Protein 4WD3 (pdb70)

Secondary structure (DSSP, 8-state):
-EEEEE-SS-HHHHHHHHHHHHH-TT-EEEEEE-GGGGGGTTTT-SEEEE-S-TT-S------HHHHH---SEEEE-SGGGHHHHHHHHHHTT-SSS-HHHHH--BS---TTT-----B---B--S-GGGHHHHHHHH-SSEEE--SBS--TTT-EEE-SHHHHHHHHHSTTTTGGGGG-----EEE----EEEEEEEEETTEEEEEEEEEE--EEEEEPPTTSTTHHHHHHHHHHHHHHTT--SEEEEEEEEE-TT--EEEEEE--PPTGGGT--HHHH---HHHHHHHHHTT--------PPSSEEEEEEE---SSB--EE--HHHHHTSTTEEEEEESS-TT-B---EEEEEEESSSHHHHHHHHHHHHH--EE-/-EEEEE-SS-HHHHHHHHHHHHH-TT-EEEEEE-GGGGGGTTTT-SEEEE-S-TT-S------HHHHH---SEEEE-SHHHHHHHHHHHHHTT-SS--HHHHH---S---TTT-----B---B--S-GGGHHHHHHHH-SSEEE--SSS--TT--EEE-SHHHHHHHHHSSSTTTTGGG-----EEE----EEEEEEEEETTEEEEEEEEEE--EEEEEPPTTSTTHHHHHHHHHHHHHHTT--SEEEEEEEEE-TT--EEEEEE--PPTGGG---HHHH---HHHHHHHHHTT--------PPSSEEEEEE----SSB--EE--HHHHHHSTTEEEEEES--SS-B---EEEEEEESSHHHHHHHHHHHHHH--EE-

Structure (mmCIF, N/CA/C/O backbone):
data_4WD3
#
_entry.id   4WD3
#
_cell.length_a   58.380
_cell.length_b   87.290
_cell.length_c   85.260
_cell.angle_alpha   90.00
_cell.angle_beta   97.52
_cell.angle_gamma   90.00
#
_symmetry.space_group_name_H-M   'P 1 21 1'
#
loop_
_atom_site.group_PDB
_atom_site.id
_atom_site.type_symbol
_atom_site.label_atom_id
_atom_site.label_alt_id
_atom_site.label_comp_id
_atom_site.label_asym_id
_atom_site.label_entity_id
_atom_site.label_seq_id
_atom_site.pdbx_PDB_ins_code
_atom_site.Cartn_x
_atom_site.Cartn_y
_atom_site.Cartn_z
_atom_site.occupancy
_atom_site.B_iso_or_equiv
_atom_site.auth_seq_id
_atom_site.auth_comp_id
_atom_site.auth_asym_id
_atom_site.auth_atom_id
_atom_site.pdbx_PDB_model_num
ATOM 9 N N . VAL A 1 2 ? 68.504 34.793 26.073 1.00 46.51 2 VAL A N 1
ATOM 10 C CA . VAL A 1 2 ? 67.180 34.708 26.673 1.00 32.84 2 VAL A CA 1
ATOM 11 C C . VAL A 1 2 ? 66.738 36.057 27.229 1.00 35.08 2 VAL A C 1
ATOM 12 O O . VAL A 1 2 ? 67.108 36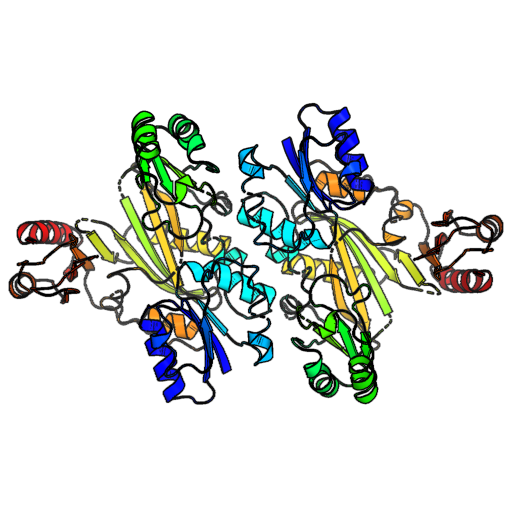.432 28.342 1.00 28.83 2 VAL A O 1
ATOM 16 N N . ARG A 1 3 ? 65.954 36.788 26.444 1.00 36.70 3 ARG A N 1
ATOM 17 C CA . ARG A 1 3 ? 65.432 38.077 26.879 1.00 24.39 3 ARG A CA 1
ATOM 18 C C . ARG A 1 3 ? 64.162 37.895 27.699 1.00 22.63 3 ARG A C 1
ATOM 19 O O . ARG A 1 3 ? 63.189 37.298 27.237 1.00 21.49 3 ARG A O 1
ATOM 27 N N . ILE A 1 4 ? 64.190 38.404 28.925 1.00 17.94 4 ILE A N 1
ATOM 28 C CA . ILE A 1 4 ? 63.071 38.275 29.847 1.00 16.48 4 ILE A CA 1
ATOM 29 C C . ILE A 1 4 ? 62.564 39.644 30.285 1.00 15.88 4 ILE A C 1
ATOM 30 O O . ILE A 1 4 ? 63.340 40.488 30.734 1.00 21.52 4 ILE A O 1
ATOM 35 N N . LEU A 1 5 ? 61.262 39.864 30.145 1.00 19.42 5 LEU A N 1
ATOM 36 C CA . LEU A 1 5 ? 60.653 41.110 30.589 1.00 17.20 5 LEU A CA 1
ATOM 37 C C . LEU A 1 5 ? 60.034 40.938 31.971 1.00 16.77 5 LEU A C 1
ATOM 38 O O . LEU A 1 5 ? 59.083 40.177 32.147 1.00 13.94 5 LEU A O 1
ATOM 43 N N . LEU A 1 6 ? 60.583 41.648 32.950 1.00 14.68 6 LEU A N 1
ATOM 44 C CA . LEU A 1 6 ? 60.116 41.548 34.326 1.00 14.03 6 LEU A CA 1
ATOM 45 C C . LEU A 1 6 ? 59.319 42.779 34.739 1.00 13.43 6 LEU A C 1
ATOM 46 O O . LEU A 1 6 ? 59.838 43.895 34.738 1.00 15.87 6 LEU A O 1
ATOM 51 N N . ILE A 1 7 ? 58.056 42.570 35.093 1.00 9.77 7 ILE A N 1
ATOM 52 C CA . ILE A 1 7 ? 57.211 43.661 35.559 1.00 12.59 7 ILE A CA 1
ATOM 53 C C . ILE A 1 7 ? 57.003 43.537 37.063 1.00 18.53 7 ILE A C 1
ATOM 54 O O . ILE A 1 7 ? 56.087 42.854 37.522 1.00 21.39 7 ILE A O 1
ATOM 59 N N . ASN A 1 8 ? 57.861 44.207 37.824 1.00 18.84 8 ASN A N 1
ATOM 60 C CA . ASN A 1 8 ? 57.858 44.093 39.277 1.00 19.98 8 ASN A CA 1
ATOM 61 C C . ASN A 1 8 ? 57.931 45.458 39.952 1.00 25.37 8 ASN A C 1
ATOM 62 O O . ASN A 1 8 ? 58.383 46.431 39.352 1.00 20.59 8 ASN A O 1
ATOM 67 N N . SER A 1 9 ? 57.483 45.526 41.202 1.00 21.76 9 SER A N 1
ATOM 68 C CA . SER A 1 9 ? 57.507 46.775 41.952 1.00 27.03 9 SER A CA 1
ATOM 69 C C . SER A 1 9 ? 58.710 46.831 42.886 1.00 26.19 9 SER A C 1
ATOM 70 O O . SER A 1 9 ? 59.760 47.361 42.526 1.00 37.40 9 SER A O 1
ATOM 73 N N . ASP A 1 10 ? 58.557 46.269 44.080 1.00 35.62 10 ASP A N 1
ATOM 74 C CA . ASP A 1 10 ? 59.637 46.255 45.059 1.00 21.02 10 ASP A CA 1
ATOM 75 C C . ASP A 1 10 ? 59.728 44.901 45.752 1.00 38.26 10 ASP A C 1
ATOM 76 O O . ASP A 1 10 ? 60.484 44.732 46.710 1.00 42.62 10 ASP A O 1
ATOM 81 N N . LYS A 1 11 ? 58.945 43.944 45.263 1.00 26.42 11 LYS A N 1
ATOM 82 C CA . LYS A 1 11 ? 59.009 42.572 45.750 1.00 25.43 11 LYS A CA 1
ATOM 83 C C . LYS A 1 11 ? 60.413 42.022 45.542 1.00 30.21 11 LYS A C 1
ATOM 84 O O . LYS A 1 11 ? 60.876 41.910 44.409 1.00 31.84 11 LYS A O 1
ATOM 90 N N . PRO A 1 12 ? 61.101 41.692 46.644 1.00 36.72 12 PRO A N 1
ATOM 91 C CA . PRO A 1 12 ? 62.505 41.271 46.599 1.00 27.89 12 PRO A CA 1
ATOM 92 C C . PRO A 1 12 ? 62.709 39.892 45.974 1.00 35.12 12 PRO A C 1
ATOM 93 O O . PRO A 1 12 ? 63.778 39.634 45.420 1.00 28.63 12 PRO A O 1
ATOM 97 N N . GLU A 1 13 ? 61.702 39.028 46.064 1.00 27.89 13 GLU A N 1
ATOM 98 C CA . GLU A 1 13 ? 61.830 37.648 45.596 1.00 30.35 13 GLU A CA 1
ATOM 99 C C . GLU A 1 13 ? 62.160 37.536 44.098 1.00 30.52 13 GLU A C 1
ATOM 100 O O . GLU A 1 13 ? 63.121 36.855 43.737 1.00 34.39 13 GLU A O 1
ATOM 106 N N . PRO A 1 14 ? 61.378 38.194 43.216 1.00 28.85 14 PRO A N 1
ATOM 107 C CA . PRO A 1 14 ? 61.776 38.079 41.808 1.00 31.40 14 PRO A CA 1
ATOM 108 C C . PRO A 1 14 ? 63.057 38.850 41.504 1.00 28.03 14 PRO A C 1
ATOM 109 O O . PRO A 1 14 ? 63.775 38.501 40.566 1.00 18.62 14 PRO A O 1
ATOM 113 N N . ILE A 1 15 ? 63.334 39.886 42.290 1.00 27.04 15 ILE A N 1
ATOM 114 C CA . ILE A 1 15 ? 64.557 40.661 42.125 1.00 18.92 15 ILE A CA 1
ATOM 115 C C . ILE A 1 15 ? 65.784 39.805 42.412 1.00 25.17 15 ILE A C 1
ATOM 116 O O . ILE A 1 15 ? 66.723 39.772 41.620 1.00 27.79 15 ILE A O 1
ATOM 121 N N . GLN A 1 16 ? 65.762 39.103 43.542 1.00 32.48 16 GLN A N 1
ATOM 122 C CA . GLN A 1 16 ? 66.874 38.246 43.944 1.00 29.91 16 GLN A CA 1
ATOM 123 C C . GLN A 1 16 ? 67.061 37.083 42.976 1.00 26.92 16 GLN A C 1
ATOM 124 O O . GLN A 1 16 ? 68.186 36.663 42.706 1.00 31.42 16 GLN A O 1
ATOM 130 N N . PHE A 1 17 ? 65.950 36.569 42.459 1.00 22.04 17 PHE A N 1
ATOM 131 C CA . PHE A 1 17 ? 65.971 35.431 41.548 1.00 13.81 17 PHE A CA 1
ATOM 132 C C . PHE A 1 17 ? 66.708 35.745 40.249 1.00 17.92 17 PHE A C 1
ATOM 133 O O . PHE A 1 17 ? 67.617 35.016 39.853 1.00 22.12 17 PHE A O 1
ATOM 141 N N . PHE A 1 18 ? 66.313 36.828 39.587 1.00 17.37 18 PHE A N 1
ATOM 142 C CA . PHE A 1 18 ? 66.870 37.160 38.279 1.00 28.35 18 PHE A CA 1
ATOM 143 C C . PHE A 1 18 ? 68.214 37.876 38.377 1.00 26.05 18 PHE A C 1
ATOM 144 O O . PHE A 1 18 ? 68.979 37.901 37.414 1.00 27.33 18 PHE A O 1
ATOM 152 N N . GLN A 1 19 ? 68.503 38.453 39.540 1.00 20.85 19 GLN A N 1
ATOM 153 C CA . GLN A 1 19 ? 69.798 39.085 39.768 1.00 27.37 19 GLN A CA 1
ATOM 154 C C . GLN A 1 19 ? 70.867 38.018 39.952 1.00 35.34 19 GLN A C 1
ATOM 155 O O . GLN A 1 19 ? 71.978 38.135 39.434 1.00 41.16 19 GLN A O 1
ATOM 161 N N . LYS A 1 20 ? 70.516 36.974 40.695 1.00 31.89 20 LYS A N 1
ATOM 162 C CA . LYS A 1 20 ? 71.408 35.845 40.915 1.00 39.87 20 LYS A CA 1
ATOM 163 C C . LYS A 1 20 ? 71.522 35.014 39.641 1.00 51.15 20 LYS A C 1
ATOM 164 O O . LYS A 1 20 ? 72.544 34.376 39.390 1.00 45.76 20 LYS A O 1
ATOM 170 N N . ASP A 1 21 ? 70.461 35.031 38.839 1.00 46.15 21 ASP A N 1
ATOM 171 C CA . ASP A 1 21 ? 70.432 34.296 37.579 1.00 35.23 21 ASP A CA 1
ATOM 172 C C . ASP A 1 21 ? 71.385 34.903 36.551 1.00 35.25 21 ASP A C 1
ATOM 173 O O . ASP A 1 21 ? 72.027 34.180 35.790 1.00 41.68 21 ASP A O 1
ATOM 178 N N . LYS A 1 22 ? 71.474 36.230 36.534 1.00 36.89 22 LYS A N 1
ATOM 179 C CA . LYS A 1 22 ? 72.362 36.929 35.608 1.00 47.52 22 LYS A CA 1
ATOM 180 C C . LYS A 1 22 ? 73.824 36.711 35.972 1.00 55.28 22 LYS A C 1
ATOM 181 O O . LYS A 1 22 ? 74.695 36.665 35.102 1.00 54.52 22 LYS A O 1
ATOM 187 N N . GLU A 1 23 ? 74.081 36.583 37.268 1.00 48.81 23 GLU A N 1
ATOM 188 C CA . GLU A 1 23 ? 75.429 36.385 37.781 1.00 45.37 23 GLU A CA 1
ATOM 189 C C . GLU A 1 23 ? 76.000 35.035 37.359 1.00 49.60 23 GLU A C 1
ATOM 190 O O . GLU A 1 23 ? 77.212 34.881 37.217 1.00 56.21 23 GLU A O 1
ATOM 196 N N . THR A 1 24 ? 75.116 34.063 37.156 1.00 47.40 24 THR A N 1
ATOM 197 C CA . THR A 1 24 ? 75.518 32.689 36.868 1.00 52.02 24 THR A CA 1
ATOM 198 C C . THR A 1 24 ? 75.239 32.273 35.422 1.00 61.97 24 THR A C 1
ATOM 199 O O . THR A 1 24 ? 75.506 31.135 35.036 1.00 61.48 24 THR A O 1
ATOM 203 N N . ASN A 1 25 ? 74.703 33.193 34.626 1.00 54.95 25 ASN A N 1
ATOM 204 C CA . ASN A 1 25 ? 74.370 32.894 33.236 1.00 53.11 25 ASN A CA 1
ATOM 205 C C . ASN A 1 25 ? 74.551 34.112 32.335 1.00 56.27 25 ASN A C 1
ATOM 206 O O . ASN A 1 25 ? 73.904 35.140 32.527 1.00 60.23 25 ASN A O 1
ATOM 211 N N . ASP A 1 26 ? 75.435 33.984 31.350 1.00 64.00 26 ASP A N 1
ATOM 212 C CA . ASP A 1 26 ? 75.756 35.091 30.457 1.00 65.04 26 ASP A CA 1
ATOM 213 C C . ASP A 1 26 ? 74.684 35.292 29.389 1.00 55.23 26 ASP A C 1
ATOM 214 O O . ASP A 1 26 ? 74.627 36.340 28.748 1.00 54.63 26 ASP A O 1
ATOM 219 N N . SER A 1 27 ? 73.837 34.284 29.202 1.00 53.97 27 SER A N 1
ATOM 220 C CA . SER A 1 27 ? 72.768 34.352 28.208 1.00 55.63 27 SER A CA 1
ATOM 221 C C . SER A 1 27 ? 71.551 35.147 28.679 1.00 53.60 27 SER A C 1
ATOM 222 O O . SER A 1 27 ? 70.739 35.585 27.866 1.00 55.90 27 SER A O 1
ATOM 225 N N . ILE A 1 28 ? 71.424 35.326 29.990 1.00 49.75 28 ILE A N 1
ATOM 226 C CA . ILE A 1 28 ? 70.259 36.000 30.559 1.00 39.73 28 ILE A CA 1
ATOM 227 C C . ILE A 1 28 ? 70.253 37.515 30.360 1.00 33.80 28 ILE A C 1
ATOM 228 O O . ILE A 1 28 ? 71.169 38.216 30.789 1.00 36.58 28 ILE A O 1
ATOM 233 N N . ASN A 1 29 ? 69.203 38.006 29.707 1.00 35.24 29 ASN A N 1
ATOM 234 C CA . ASN A 1 29 ? 68.984 39.438 29.537 1.00 23.92 29 ASN A CA 1
ATOM 235 C C . ASN A 1 29 ? 67.706 39.872 30.248 1.00 20.41 29 ASN A C 1
ATOM 236 O O . ASN A 1 29 ? 66.621 39.376 29.944 1.00 20.77 29 ASN A O 1
ATOM 241 N N . ILE A 1 30 ? 67.834 40.792 31.198 1.00 19.56 30 ILE A N 1
ATOM 242 C CA . ILE A 1 30 ? 66.695 41.201 32.013 1.00 19.93 30 ILE A CA 1
ATOM 243 C C . ILE A 1 30 ? 66.194 42.604 31.683 1.00 21.27 30 ILE A C 1
ATOM 244 O O . ILE A 1 30 ? 66.899 43.593 31.887 1.00 20.84 30 ILE A O 1
ATOM 249 N N . SER A 1 31 ? 64.971 42.677 31.168 1.00 18.94 31 SER A N 1
ATOM 250 C CA . SER A 1 31 ? 64.302 43.952 30.951 1.00 14.59 31 SER A CA 1
ATOM 251 C C . SER A 1 31 ? 63.276 44.173 32.057 1.00 14.13 31 SER A C 1
ATOM 252 O O . SER A 1 31 ? 62.532 43.259 32.410 1.00 15.91 31 SER A O 1
ATOM 255 N N . VAL A 1 32 ? 63.241 45.383 32.606 1.00 11.66 32 VAL A N 1
ATOM 256 C CA . VAL A 1 32 ? 62.386 45.664 33.753 1.00 15.31 32 VAL A CA 1
ATOM 257 C C . VAL A 1 32 ? 61.403 46.803 33.495 1.00 20.83 32 VAL A C 1
ATOM 258 O O . VAL A 1 32 ? 61.780 47.865 32.999 1.00 21.99 32 VAL A O 1
ATOM 262 N N . ILE A 1 33 ? 60.139 46.566 33.833 1.00 12.60 33 ILE A N 1
ATOM 263 C CA . ILE A 1 33 ? 59.125 47.612 33.820 1.00 14.00 33 ILE A CA 1
ATOM 264 C C . ILE A 1 33 ? 58.678 47.886 35.252 1.00 17.27 33 ILE A C 1
ATOM 265 O O . ILE A 1 33 ? 58.125 47.008 35.914 1.00 19.74 33 ILE A O 1
ATOM 270 N N . THR A 1 34 ? 58.916 49.103 35.727 1.00 14.29 34 THR A N 1
ATOM 271 C CA . THR A 1 34 ? 58.625 49.435 37.116 1.00 24.39 34 THR A CA 1
ATOM 272 C C . THR A 1 34 ? 58.388 50.928 37.314 1.00 24.91 34 THR A C 1
ATOM 273 O O . THR A 1 34 ? 58.567 51.725 36.394 1.00 21.32 34 THR A O 1
ATOM 277 N N . ARG A 1 35 ? 57.981 51.293 38.525 1.00 27.22 35 ARG A N 1
ATOM 278 C CA . ARG A 1 35 ? 57.747 52.688 38.875 1.00 21.16 35 ARG A CA 1
ATOM 279 C C . ARG A 1 35 ? 59.065 53.432 39.066 1.00 30.69 35 ARG A C 1
ATOM 280 O O . ARG A 1 35 ? 60.123 52.815 39.192 1.00 37.65 35 ARG A O 1
ATOM 288 N N . SER A 1 36 ? 58.994 54.759 39.082 1.00 35.50 36 SER A N 1
ATOM 289 C CA . SER A 1 36 ? 60.188 55.588 39.197 1.00 33.74 36 SER A CA 1
ATOM 290 C C . SER A 1 36 ? 60.844 55.447 40.567 1.00 37.72 36 SER A C 1
ATOM 291 O O . SER A 1 36 ? 62.061 55.579 40.699 1.00 37.02 36 SER A O 1
ATOM 294 N N . CYS A 1 37 ? 60.033 55.171 41.583 1.00 31.07 37 CYS A N 1
ATOM 295 C CA . CYS A 1 37 ? 60.530 55.046 42.950 1.00 34.18 37 CYS A CA 1
ATOM 296 C C . CYS A 1 37 ? 61.192 53.692 43.192 1.00 36.48 37 CYS A C 1
ATOM 297 O O . CYS A 1 37 ? 61.761 53.452 44.257 1.00 48.25 37 CYS A O 1
ATOM 300 N N . TYR A 1 38 ? 61.117 52.811 42.200 1.00 35.63 38 TYR A N 1
ATOM 301 C CA . TYR A 1 38 ? 61.672 51.469 42.326 1.00 31.24 38 TYR A CA 1
ATOM 302 C C . TYR A 1 38 ? 62.850 51.248 41.383 1.00 27.88 38 TYR A C 1
ATOM 303 O O . TYR A 1 38 ? 63.477 50.189 41.399 1.00 25.59 38 TYR A O 1
ATOM 312 N N . ALA A 1 39 ? 63.137 52.250 40.557 1.00 26.37 39 ALA A N 1
ATOM 313 C CA . ALA A 1 39 ? 64.212 52.165 39.569 1.00 28.04 39 ALA A CA 1
ATOM 314 C C . ALA A 1 39 ? 65.597 51.808 40.145 1.00 27.37 39 ALA A C 1
ATOM 315 O O . ALA A 1 39 ? 66.312 51.007 39.542 1.00 27.66 39 ALA A O 1
ATOM 317 N N . PRO A 1 40 ? 65.991 52.396 41.296 1.00 36.71 40 PRO A N 1
ATOM 318 C CA . PRO A 1 40 ? 67.312 52.021 41.823 1.00 29.34 40 PRO A CA 1
ATOM 319 C C . PRO A 1 40 ? 67.444 50.545 42.210 1.00 33.41 40 PRO A C 1
ATOM 320 O O . PRO A 1 40 ? 68.564 50.061 42.373 1.00 41.09 40 PRO A O 1
ATOM 324 N N . LEU A 1 41 ? 66.322 49.846 42.353 1.00 27.03 41 LEU A N 1
ATOM 325 C CA . LEU A 1 41 ? 66.343 48.431 42.709 1.00 17.85 41 LEU A CA 1
ATOM 326 C C . LEU A 1 41 ? 66.794 47.554 41.543 1.00 16.48 41 LEU A C 1
ATOM 327 O O . LEU A 1 41 ? 67.103 46.377 41.729 1.00 20.41 41 LEU A O 1
ATOM 332 N N . TYR A 1 42 ? 66.830 48.128 40.345 1.00 16.98 42 TYR A N 1
ATOM 333 C CA . TYR A 1 42 ? 67.146 47.366 39.140 1.00 27.33 42 TYR A CA 1
ATOM 334 C C . TYR A 1 42 ? 68.288 47.991 38.343 1.00 24.98 42 TYR A C 1
ATOM 335 O O . TYR A 1 42 ? 68.948 47.313 37.556 1.00 31.47 42 TYR A O 1
ATOM 344 N N . SER A 1 43 ? 68.512 49.284 38.555 1.00 25.64 43 SER A N 1
ATOM 345 C CA . SER A 1 43 ? 69.438 50.070 37.740 1.00 33.19 43 SER A CA 1
ATOM 346 C C . SER A 1 43 ? 70.865 49.522 37.692 1.00 39.01 43 SER A C 1
ATOM 347 O O . SER A 1 43 ? 71.560 49.681 36.689 1.00 31.08 43 SER A O 1
ATOM 350 N N . HIS A 1 44 ? 71.299 48.878 38.770 1.00 39.85 44 HIS A N 1
ATOM 351 C CA . HIS A 1 44 ? 72.696 48.472 38.896 1.00 32.43 44 HIS A CA 1
ATOM 352 C C . HIS A 1 44 ? 72.987 47.051 38.413 1.00 36.27 44 HIS A C 1
ATOM 353 O O . HIS A 1 44 ? 74.147 46.641 38.367 1.00 33.75 44 HIS A O 1
ATOM 360 N N . TRP A 1 45 ? 71.951 46.300 38.051 1.00 28.69 45 TRP A N 1
ATOM 361 C CA . TRP A 1 45 ? 72.163 44.924 37.609 1.00 31.49 45 TRP A CA 1
ATOM 362 C C . TRP A 1 45 ? 71.364 44.556 36.358 1.00 27.57 45 TRP A C 1
ATOM 363 O O . TRP A 1 45 ? 71.819 43.755 35.543 1.00 20.41 45 TRP A O 1
ATOM 374 N N . ALA A 1 46 ? 70.176 45.133 36.206 1.00 24.72 46 ALA A N 1
ATOM 375 C CA . ALA A 1 46 ? 69.335 44.825 35.054 1.00 20.23 46 ALA A CA 1
ATOM 376 C C . ALA A 1 46 ? 69.897 45.440 33.775 1.00 26.87 46 ALA A C 1
ATOM 377 O O . ALA A 1 46 ? 70.494 46.517 33.802 1.00 24.69 46 ALA A O 1
ATOM 379 N N . ASP A 1 47 ? 69.699 44.749 32.656 1.00 22.60 47 ASP A N 1
ATOM 380 C CA . ASP A 1 47 ? 70.196 45.213 31.365 1.00 16.91 47 ASP A CA 1
ATOM 381 C C . ASP A 1 47 ? 69.424 46.430 30.870 1.00 20.30 47 ASP A C 1
ATOM 382 O O . ASP A 1 47 ? 70.007 47.373 30.337 1.00 19.90 47 ASP A O 1
ATOM 387 N N . HIS A 1 48 ? 68.107 46.402 31.048 1.00 27.67 48 HIS A N 1
ATOM 388 C CA . HIS A 1 48 ? 67.253 47.496 30.604 1.00 19.89 48 HIS A CA 1
ATOM 389 C C . HIS A 1 48 ? 66.192 47.817 31.649 1.00 20.32 48 HIS A C 1
ATOM 390 O O . HIS A 1 48 ? 65.521 46.921 32.160 1.00 36.22 48 HIS A O 1
ATOM 397 N N . VAL A 1 49 ? 66.045 49.099 31.964 1.00 19.31 49 VAL A N 1
ATOM 398 C CA . VAL A 1 49 ? 65.024 49.538 32.906 1.00 21.62 49 VAL A CA 1
ATOM 399 C C . VAL A 1 49 ? 64.116 50.590 32.283 1.00 22.62 49 VAL A C 1
ATOM 400 O O . VAL A 1 49 ? 64.567 51.671 31.905 1.00 40.03 49 VAL A O 1
ATOM 404 N N . TYR A 1 50 ? 62.833 50.264 32.173 1.00 18.26 50 TYR A N 1
ATOM 405 C CA . TYR A 1 50 ? 61.859 51.185 31.607 1.00 15.23 50 TYR A CA 1
ATOM 406 C C . TYR A 1 50 ? 60.932 51.685 32.706 1.00 17.07 50 TYR A C 1
ATOM 407 O O . TYR A 1 50 ? 60.244 50.897 33.356 1.00 17.70 50 TYR A O 1
ATOM 416 N N . ILE A 1 51 ? 60.916 52.998 32.913 1.00 16.93 51 ILE A N 1
ATOM 417 C CA . ILE A 1 51 ? 60.122 53.585 33.986 1.00 22.58 51 ILE A CA 1
ATOM 418 C C . ILE A 1 51 ? 58.682 53.831 33.558 1.00 22.80 51 ILE A C 1
ATOM 419 O O . ILE A 1 51 ? 58.424 54.501 32.558 1.00 21.80 51 ILE A O 1
ATOM 424 N N . VAL A 1 52 ? 57.746 53.281 34.325 1.00 26.73 52 VAL A N 1
ATOM 425 C CA . VAL A 1 52 ? 56.328 53.438 34.036 1.00 21.66 52 VAL A CA 1
ATOM 426 C C . VAL A 1 52 ? 55.555 53.711 35.320 1.00 32.52 52 VAL A C 1
ATOM 427 O O . VAL A 1 52 ? 55.659 52.960 36.290 1.00 42.10 52 VAL A O 1
ATOM 431 N N . ASP A 1 53 ? 54.778 54.788 35.319 1.00 39.61 53 ASP A N 1
ATOM 432 C CA . ASP A 1 53 ? 54.007 55.180 36.493 1.00 49.03 53 ASP A CA 1
ATOM 433 C C . ASP A 1 53 ? 52.690 54.411 36.594 1.00 45.80 53 ASP A C 1
ATOM 434 O O . ASP A 1 53 ? 52.194 54.161 37.692 1.00 55.14 53 ASP A O 1
ATOM 439 N N . ASP A 1 54 ? 52.129 54.037 35.447 1.00 27.25 54 ASP A N 1
ATOM 440 C CA . ASP A 1 54 ? 50.863 53.309 35.424 1.00 36.91 54 ASP A CA 1
ATOM 441 C C . ASP A 1 54 ? 50.915 52.145 34.440 1.00 25.28 54 ASP A C 1
ATOM 442 O O . ASP A 1 54 ? 50.868 52.333 33.225 1.00 38.74 54 ASP A O 1
ATOM 447 N N . VAL A 1 55 ? 51.008 50.939 34.991 1.00 14.50 55 VAL A N 1
ATOM 448 C CA . VAL A 1 55 ? 51.132 49.717 34.206 1.00 20.33 55 VAL A CA 1
ATOM 449 C C . VAL A 1 55 ? 49.782 49.251 33.655 1.00 22.41 55 VAL A C 1
ATOM 450 O O . VAL A 1 55 ? 49.724 48.420 32.748 1.00 20.99 55 VAL A O 1
ATOM 454 N N . THR A 1 56 ? 48.699 49.795 34.200 1.00 22.35 56 THR A N 1
ATOM 455 C CA . THR A 1 56 ? 47.353 49.385 33.806 1.00 18.18 56 THR A CA 1
ATOM 456 C C . THR A 1 56 ? 46.978 49.906 32.417 1.00 18.87 56 THR A C 1
ATOM 457 O O . THR A 1 56 ? 46.184 49.289 31.705 1.00 22.00 56 THR A O 1
ATOM 461 N N . ASP A 1 57 ? 47.572 51.029 32.026 1.00 15.63 57 ASP A N 1
ATOM 462 C CA . ASP A 1 57 ? 47.279 51.643 30.735 1.00 17.72 57 ASP A CA 1
ATOM 463 C C . ASP A 1 57 ? 47.777 50.769 29.584 1.00 20.43 57 ASP A C 1
ATOM 464 O O . ASP A 1 57 ? 48.949 50.824 29.217 1.00 19.37 57 ASP A O 1
ATOM 469 N N . LEU A 1 58 ? 46.874 49.974 29.015 1.00 20.64 58 LEU A N 1
ATOM 470 C CA . LEU A 1 58 ? 47.226 49.015 27.970 1.00 18.14 58 LEU A CA 1
ATOM 471 C C . LEU A 1 58 ? 47.758 49.690 26.708 1.00 21.21 58 LEU A C 1
ATOM 472 O O . LEU A 1 58 ? 48.621 49.143 26.020 1.00 20.28 58 LEU A O 1
ATOM 477 N N . THR A 1 59 ? 47.238 50.877 26.408 1.00 16.89 59 THR A N 1
ATOM 478 C CA . THR A 1 59 ? 47.653 51.622 25.224 1.00 15.63 59 THR A CA 1
ATOM 479 C C . THR A 1 59 ? 49.121 52.028 25.319 1.00 24.95 59 THR A C 1
ATOM 480 O O . THR A 1 59 ? 49.888 51.849 24.372 1.00 25.17 59 THR A O 1
ATOM 484 N N . VAL A 1 60 ? 49.507 52.565 26.471 1.00 20.41 60 VAL A N 1
ATOM 485 C CA . VAL A 1 60 ? 50.881 52.996 26.693 1.00 22.44 60 VAL A CA 1
ATOM 486 C C . VAL A 1 60 ? 51.808 51.784 26.758 1.00 22.38 60 VAL A C 1
ATOM 487 O O . VAL A 1 60 ? 52.952 51.838 26.303 1.00 26.94 60 VAL A O 1
ATOM 499 N N . LYS A 1 62 ? 51.387 48.936 25.123 1.00 19.58 62 LYS A N 1
ATOM 500 C CA . LYS A 1 62 ? 51.574 48.461 23.758 1.00 11.69 62 LYS A CA 1
ATOM 501 C C . LYS A 1 62 ? 52.639 49.289 23.046 1.00 15.08 62 LYS A C 1
ATOM 502 O O . LYS A 1 62 ? 53.485 48.749 22.331 1.00 18.05 62 LYS A O 1
ATOM 508 N N . SER A 1 63 ? 52.592 50.602 23.250 1.00 16.41 63 SER A N 1
ATOM 509 C CA . SER A 1 63 ? 53.562 51.507 22.644 1.00 20.27 63 SER A CA 1
ATOM 510 C C . SER A 1 63 ? 54.962 51.250 23.187 1.00 22.47 63 SER A C 1
ATOM 511 O O . SER A 1 63 ? 55.941 51.266 22.441 1.00 19.24 63 SER A O 1
ATOM 514 N N . LEU A 1 64 ? 55.050 51.012 24.491 1.00 17.70 64 LEU A N 1
ATOM 515 C CA . LEU A 1 64 ? 56.329 50.736 25.130 1.00 14.40 64 LEU A CA 1
ATOM 516 C C . LEU A 1 64 ? 56.881 49.385 24.688 1.00 14.94 64 LEU A C 1
ATOM 517 O O . LEU A 1 64 ? 58.078 49.244 24.438 1.00 17.74 64 LEU A O 1
ATOM 530 N N . LEU A 1 66 ? 56.450 47.877 21.915 1.00 12.63 66 LEU A N 1
ATOM 531 C CA . LEU A 1 66 ? 56.968 47.993 20.558 1.00 17.46 66 LEU A CA 1
ATOM 532 C C . LEU A 1 66 ? 58.404 48.502 20.569 1.00 21.49 66 LEU A C 1
ATOM 533 O O . LEU A 1 66 ? 59.250 48.012 19.822 1.00 20.86 66 LEU A O 1
ATOM 538 N N . GLU A 1 67 ? 58.669 49.485 21.423 1.00 17.06 67 GLU A N 1
ATOM 539 C CA . GLU A 1 67 ? 60.007 50.049 21.552 1.00 26.12 67 GLU A CA 1
ATOM 540 C C . GLU A 1 67 ? 60.984 49.024 22.123 1.00 22.02 67 GLU A C 1
ATOM 541 O O . GLU A 1 67 ? 62.148 48.975 21.726 1.00 25.64 67 GLU A O 1
ATOM 547 N N . ILE A 1 68 ? 60.501 48.211 23.057 1.00 11.18 68 ILE A N 1
ATOM 548 C CA . ILE A 1 68 ? 61.317 47.167 23.667 1.00 8.45 68 ILE A CA 1
ATOM 549 C C . ILE A 1 68 ? 61.673 46.086 22.648 1.00 17.72 68 ILE A C 1
ATOM 550 O O . ILE A 1 68 ? 62.805 45.599 22.614 1.00 21.25 68 ILE A O 1
ATOM 555 N N . LEU A 1 69 ? 60.705 45.725 21.811 1.00 18.70 69 LEU A N 1
ATOM 556 C CA . LEU A 1 69 ? 60.912 44.705 20.786 1.00 15.17 69 LEU A CA 1
ATOM 557 C C . LEU A 1 69 ? 61.943 45.139 19.749 1.00 17.44 69 LEU A C 1
ATOM 558 O O . LEU A 1 69 ? 62.595 44.300 19.127 1.00 21.31 69 LEU A O 1
ATOM 563 N N . LYS A 1 70 ? 62.077 46.448 19.557 1.00 12.83 70 LYS A N 1
ATOM 564 C CA . LYS A 1 70 ? 63.073 46.987 18.638 1.00 13.35 70 LYS A CA 1
ATOM 565 C C . LYS A 1 70 ? 64.480 46.632 19.103 1.00 21.04 70 LYS A C 1
ATOM 566 O O . LYS A 1 70 ? 65.361 46.355 18.289 1.00 25.71 70 LYS A O 1
ATOM 572 N N . VAL A 1 71 ? 64.678 46.630 20.418 1.00 22.67 71 VAL A N 1
ATOM 573 C CA . VAL A 1 71 ? 65.947 46.223 21.006 1.00 16.76 71 VAL A CA 1
ATOM 574 C C . VAL A 1 71 ? 66.156 44.728 20.795 1.00 15.23 71 VAL A C 1
ATOM 575 O O . VAL A 1 71 ? 67.268 44.272 20.529 1.00 27.06 71 VAL A O 1
ATOM 579 N N . GLY A 1 72 ? 65.067 43.974 20.898 1.00 8.81 72 GLY A N 1
ATOM 580 C CA . GLY A 1 72 ? 65.104 42.537 20.704 1.00 9.13 72 GLY A CA 1
ATOM 581 C C . GLY A 1 72 ? 63.813 41.886 21.157 1.00 17.74 72 GLY A C 1
ATOM 582 O O . GLY A 1 72 ? 63.092 42.442 21.986 1.00 16.43 72 GLY A O 1
ATOM 583 N N . PRO A 1 73 ? 63.513 40.696 20.617 1.00 20.36 73 PRO A N 1
ATOM 584 C CA . PRO A 1 73 ? 62.288 39.960 20.948 1.00 23.96 73 PRO A CA 1
ATOM 585 C C . PRO A 1 73 ? 62.245 39.540 22.413 1.00 19.72 73 PRO A C 1
ATOM 586 O O . PRO A 1 73 ? 63.282 39.506 23.070 1.00 26.01 73 PRO A O 1
ATOM 590 N N . ILE A 1 74 ? 61.059 39.220 22.918 1.00 24.30 74 ILE A N 1
ATOM 591 C CA . ILE A 1 74 ? 60.923 38.783 24.303 1.00 17.60 74 ILE A CA 1
ATOM 592 C C . ILE A 1 74 ? 60.538 37.309 24.333 1.00 13.35 74 ILE A C 1
ATOM 593 O O . ILE A 1 74 ? 59.622 36.882 23.630 1.00 24.77 74 ILE A O 1
ATOM 598 N N . ASP A 1 75 ? 61.250 36.533 25.143 1.00 19.88 75 ASP A N 1
ATOM 599 C CA . ASP A 1 75 ? 60.981 35.106 25.257 1.00 24.02 75 ASP A CA 1
ATOM 600 C C . ASP A 1 75 ? 59.969 34.830 26.361 1.00 17.14 75 ASP A C 1
ATOM 601 O O . ASP A 1 75 ? 59.139 33.929 26.242 1.00 19.20 75 ASP A O 1
ATOM 606 N N . HIS A 1 76 ? 60.042 35.610 27.435 1.00 18.77 76 HIS A N 1
ATOM 607 C CA . HIS A 1 76 ? 59.145 35.430 28.571 1.00 16.82 76 HIS A CA 1
ATOM 608 C C . HIS A 1 76 ? 58.764 36.757 29.218 1.00 17.29 76 HIS A C 1
ATOM 609 O O . HIS A 1 76 ? 59.587 37.665 29.335 1.00 14.47 76 HIS A O 1
ATOM 616 N N . ILE A 1 77 ? 57.511 36.860 29.646 1.00 16.02 77 ILE A N 1
ATOM 617 C CA . ILE A 1 77 ? 57.057 38.016 30.405 1.00 13.38 77 ILE A CA 1
ATOM 618 C C . ILE A 1 77 ? 56.705 37.592 31.822 1.00 13.23 77 ILE A C 1
ATOM 619 O O . ILE A 1 77 ? 55.829 36.753 32.029 1.00 19.18 77 ILE A O 1
ATOM 624 N N . VAL A 1 78 ? 57.400 38.169 32.796 1.00 14.76 78 VAL A N 1
ATOM 625 C CA . VAL A 1 78 ? 57.185 37.822 34.193 1.00 14.66 78 VAL A CA 1
ATOM 626 C C . VAL A 1 78 ? 56.462 38.937 34.941 1.00 16.63 78 VAL A C 1
ATOM 627 O O . VAL A 1 78 ? 57.017 40.013 35.162 1.00 15.57 78 VAL A O 1
ATOM 631 N N . SER A 1 79 ? 55.218 38.670 35.323 1.00 13.52 79 SER A N 1
ATOM 632 C CA . SER A 1 79 ? 54.413 39.633 36.064 1.00 17.32 79 SER A CA 1
ATOM 633 C C . SER A 1 79 ? 54.241 39.178 37.509 1.00 18.17 79 SER A C 1
ATOM 634 O O . SER A 1 79 ? 53.488 38.246 37.789 1.00 28.14 79 SER A O 1
ATOM 637 N N . THR A 1 80 ? 54.942 39.840 38.424 1.00 29.94 80 THR A N 1
ATOM 638 C CA . THR A 1 80 ? 54.951 39.422 39.822 1.00 31.06 80 THR A CA 1
ATOM 639 C C . THR A 1 80 ? 54.101 40.322 40.711 1.00 18.61 80 THR A C 1
ATOM 640 O O . THR A 1 80 ? 53.912 40.034 41.893 1.00 33.38 80 THR A O 1
ATOM 644 N N . THR A 1 81 ? 53.590 41.411 40.146 1.00 22.69 81 THR A N 1
ATOM 645 C CA . THR A 1 81 ? 52.702 42.296 40.892 1.00 23.28 81 THR A CA 1
ATOM 646 C C . THR A 1 81 ? 51.261 42.117 40.421 1.00 18.59 81 THR A C 1
ATOM 647 O O . THR A 1 81 ? 51.018 41.621 39.321 1.00 31.94 81 THR A O 1
ATOM 651 N N . GLU A 1 82 ? 50.312 42.519 41.261 1.00 27.15 82 GLU A N 1
ATOM 652 C CA . GLU A 1 82 ? 48.892 42.337 40.968 1.00 28.48 82 GLU A CA 1
ATOM 653 C C . GLU A 1 82 ? 48.414 43.222 39.817 1.00 28.44 82 GLU A C 1
ATOM 654 O O . GLU A 1 82 ? 47.589 42.801 39.005 1.00 34.67 82 GLU A O 1
ATOM 660 N N . LYS A 1 83 ? 48.933 44.445 39.749 1.00 28.18 83 LYS A N 1
ATOM 661 C CA . LYS A 1 83 ? 48.528 45.393 38.713 1.00 2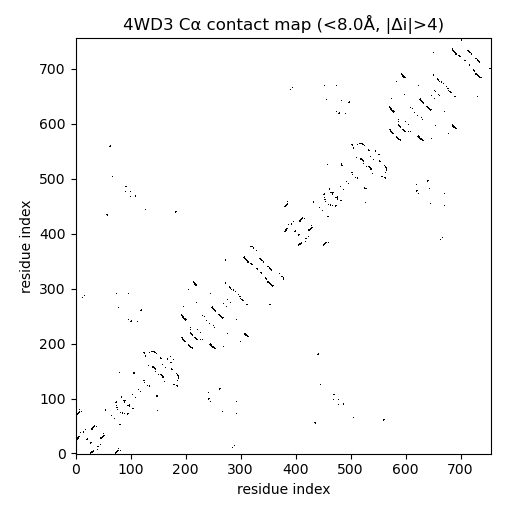7.55 83 LYS A CA 1
ATOM 662 C C . LYS A 1 83 ? 49.091 45.009 37.344 1.00 24.38 83 LYS A C 1
ATOM 663 O O . LYS A 1 83 ? 48.674 45.542 36.314 1.00 31.21 83 LYS A O 1
ATOM 669 N N . SER A 1 84 ? 50.032 44.071 37.340 1.00 19.00 84 SER A N 1
ATOM 670 C CA . SER A 1 84 ? 50.724 43.681 36.118 1.00 29.04 84 SER A CA 1
ATOM 671 C C . SER A 1 84 ? 50.133 42.424 35.491 1.00 23.52 84 SER A C 1
ATOM 672 O O . SER A 1 84 ? 50.484 42.064 34.368 1.00 24.67 84 SER A O 1
ATOM 675 N N . ILE A 1 85 ? 49.244 41.759 36.221 1.00 21.50 85 ILE A N 1
ATOM 676 C CA . ILE A 1 85 ? 48.662 40.500 35.766 1.00 16.68 85 ILE A CA 1
ATOM 677 C C . ILE A 1 85 ? 47.893 40.657 34.459 1.00 14.95 85 ILE A C 1
ATOM 678 O O . ILE A 1 85 ? 48.162 39.951 33.487 1.00 18.84 85 ILE A O 1
ATOM 683 N N . LEU A 1 86 ? 46.938 41.581 34.439 1.00 16.28 86 LEU A N 1
ATOM 684 C CA . LEU A 1 86 ? 46.131 41.818 33.247 1.00 15.88 86 LEU A CA 1
ATOM 685 C C . LEU A 1 86 ? 46.985 42.365 32.110 1.00 15.75 86 LEU A C 1
ATOM 686 O O . LEU A 1 86 ? 46.817 41.978 30.954 1.00 17.07 86 LEU A O 1
ATOM 691 N N . THR A 1 87 ? 47.898 43.269 32.450 1.00 21.09 87 THR A N 1
ATOM 692 C CA . THR A 1 87 ? 48.817 43.843 31.474 1.00 15.83 87 THR A CA 1
ATOM 693 C C . THR A 1 87 ? 49.720 42.768 30.879 1.00 18.32 87 THR A C 1
ATOM 694 O O . THR A 1 87 ? 49.951 42.737 29.670 1.00 13.21 87 THR A O 1
ATOM 698 N N . GLY A 1 88 ? 50.224 41.887 31.738 1.00 17.45 88 GLY A N 1
ATOM 699 C CA . GLY A 1 88 ? 51.070 40.792 31.303 1.00 14.43 88 GLY A CA 1
ATOM 700 C C . GLY A 1 88 ? 50.345 39.850 30.362 1.00 13.78 88 GLY A C 1
ATOM 701 O O . GLY A 1 88 ? 50.893 39.431 29.344 1.00 12.56 88 GLY A O 1
ATOM 702 N N . GLY A 1 89 ? 49.104 39.520 30.705 1.00 16.07 89 GLY A N 1
ATOM 703 C CA . GLY A 1 89 ? 48.287 38.652 29.878 1.00 14.65 89 GLY A CA 1
ATOM 704 C C . GLY A 1 89 ? 47.985 39.282 28.533 1.00 18.33 89 GLY A C 1
ATOM 705 O O . GLY A 1 89 ? 47.952 38.601 27.508 1.00 21.81 89 GLY A O 1
ATOM 706 N N . PHE A 1 90 ? 47.761 40.592 28.544 1.00 19.69 90 PHE A N 1
ATOM 707 C CA . PHE A 1 90 ? 47.497 41.341 27.322 1.00 15.31 90 PHE A CA 1
ATOM 708 C C . PHE A 1 90 ? 48.698 41.324 26.382 1.00 16.87 90 PHE A C 1
ATOM 709 O O . PHE A 1 90 ? 48.553 41.109 25.179 1.00 18.92 90 PHE A O 1
ATOM 717 N N . LEU A 1 91 ? 49.883 41.551 26.941 1.00 16.66 91 LEU A N 1
ATOM 718 C CA . LEU A 1 91 ? 51.108 41.623 26.150 1.00 14.99 91 LEU A CA 1
ATOM 719 C C . LEU A 1 91 ? 51.492 40.277 25.541 1.00 17.61 91 LEU A C 1
ATOM 720 O O . LEU A 1 91 ? 51.978 40.219 24.412 1.00 27.73 91 LEU A O 1
ATOM 725 N N . ARG A 1 92 ? 51.273 39.198 26.288 1.00 14.46 92 ARG A N 1
ATOM 726 C CA . ARG A 1 92 ? 51.596 37.860 25.802 1.00 18.06 92 ARG A CA 1
ATOM 727 C C . ARG A 1 92 ? 50.737 37.476 24.601 1.00 21.89 92 ARG A C 1
ATOM 728 O O . ARG A 1 92 ? 51.247 36.986 23.594 1.00 21.35 92 ARG A O 1
ATOM 736 N N . SER A 1 93 ? 49.433 37.704 24.716 1.00 16.88 93 SER A N 1
ATOM 737 C CA . SER A 1 93 ? 48.497 37.366 23.649 1.00 14.31 93 SER A CA 1
ATOM 738 C C . SER A 1 93 ? 48.728 38.212 22.401 1.00 26.44 93 SER A C 1
ATOM 739 O O . SER A 1 93 ? 48.733 37.697 21.283 1.00 28.61 93 SER A O 1
ATOM 742 N N . TYR A 1 94 ? 48.924 39.510 22.601 1.00 21.62 94 TYR A N 1
ATOM 743 C CA . TYR A 1 94 ? 49.042 40.446 21.491 1.00 18.47 94 TYR A CA 1
ATOM 744 C C . TYR A 1 94 ? 50.332 40.248 20.701 1.00 15.62 94 TYR A C 1
ATOM 745 O O . TYR A 1 94 ? 50.368 40.486 19.496 1.00 17.84 94 TYR A O 1
ATOM 754 N N . PHE A 1 95 ? 51.390 39.812 21.379 1.00 24.72 95 PHE A N 1
ATOM 755 C CA . PHE A 1 95 ? 52.697 39.706 20.741 1.00 24.34 95 PHE A CA 1
ATOM 756 C C . PHE A 1 95 ? 53.196 38.265 20.624 1.00 23.26 95 PHE A C 1
ATOM 757 O O . PHE A 1 95 ? 54.388 38.028 20.428 1.00 30.72 95 PHE A O 1
ATOM 765 N N . GLY A 1 96 ? 52.279 37.310 20.745 1.00 19.44 96 GLY A N 1
ATOM 766 C CA . GLY A 1 96 ? 52.584 35.910 20.503 1.00 16.50 96 GLY A CA 1
ATOM 767 C C . GLY A 1 96 ? 53.628 35.296 21.417 1.00 24.23 96 GLY A C 1
ATOM 768 O O . GLY A 1 96 ? 54.446 34.488 20.978 1.00 23.04 96 GLY A O 1
ATOM 769 N N . ILE A 1 97 ? 53.602 35.675 22.689 1.00 22.36 97 ILE A N 1
ATOM 770 C CA . ILE A 1 97 ? 54.549 35.141 23.661 1.00 19.01 97 ILE A CA 1
ATOM 771 C C . ILE A 1 97 ? 53.880 34.106 24.560 1.00 21.81 97 ILE A C 1
ATOM 772 O O . ILE A 1 97 ? 52.788 34.337 25.080 1.00 19.96 97 ILE A O 1
ATOM 777 N N . ALA A 1 98 ? 54.543 32.965 24.731 1.00 16.65 98 ALA A N 1
ATOM 778 C CA . ALA A 1 98 ? 54.003 31.863 25.519 1.00 17.51 98 ALA A CA 1
ATOM 779 C C . ALA A 1 98 ? 53.763 32.270 26.970 1.00 17.72 98 ALA A C 1
ATOM 780 O O . ALA A 1 98 ? 54.525 33.049 27.544 1.00 16.91 98 ALA A O 1
ATOM 782 N N . GLY A 1 99 ? 52.693 31.738 27.552 1.00 13.54 99 GLY A N 1
ATOM 783 C CA . GLY A 1 99 ? 52.314 32.061 28.915 1.00 15.82 99 GLY A CA 1
ATOM 784 C C . GLY A 1 99 ? 50.824 32.321 29.024 1.00 14.48 99 GLY A C 1
ATOM 785 O O . GLY A 1 99 ? 50.102 32.208 28.034 1.00 28.75 99 GLY A O 1
ATOM 786 N N . PRO A 1 100 ? 50.354 32.666 30.233 1.00 13.09 100 PRO A N 1
ATOM 787 C CA . PRO A 1 100 ? 48.940 32.972 30.476 1.00 23.20 100 PRO A CA 1
ATOM 788 C C . PRO A 1 100 ? 48.441 34.118 29.600 1.00 18.71 100 PRO A C 1
ATOM 789 O O . PRO A 1 100 ? 49.058 35.184 29.568 1.00 14.85 100 PRO A O 1
ATOM 793 N N . GLY A 1 101 ? 47.332 33.897 28.902 1.00 18.08 101 GLY A N 1
ATOM 794 C CA . GLY A 1 101 ? 46.810 34.881 27.972 1.00 13.36 101 GLY A CA 1
ATOM 795 C C . GLY A 1 101 ? 45.985 35.968 28.633 1.00 15.86 101 GLY A C 1
ATOM 796 O O . GLY A 1 101 ? 45.918 36.055 29.859 1.00 17.71 101 GLY A O 1
ATOM 797 N N . PHE A 1 102 ? 45.355 36.798 27.808 1.00 14.76 102 PHE A N 1
ATOM 798 C CA . PHE A 1 102 ? 44.560 37.923 28.288 1.00 13.38 102 PHE A CA 1
ATOM 799 C C . PHE A 1 102 ? 43.346 37.470 29.093 1.00 18.84 102 PHE A C 1
ATOM 800 O O . PHE A 1 102 ? 43.184 37.856 30.251 1.00 16.47 102 PHE A O 1
ATOM 808 N N . GLU A 1 103 ? 42.493 36.662 28.468 1.00 20.31 103 GLU A N 1
ATOM 809 C CA . GLU A 1 103 ? 41.246 36.223 29.089 1.00 25.82 103 GLU A CA 1
ATOM 810 C C . GLU A 1 103 ? 41.496 35.486 30.399 1.00 23.52 103 GLU A C 1
ATOM 811 O O . GLU A 1 103 ? 40.783 35.694 31.380 1.00 29.06 103 GLU A O 1
ATOM 817 N N . THR A 1 104 ? 42.513 34.629 30.409 1.00 21.73 104 THR A N 1
ATOM 818 C CA . THR A 1 104 ? 42.898 33.910 31.618 1.00 21.79 104 THR A CA 1
ATOM 819 C C . THR A 1 104 ? 43.278 34.898 32.718 1.00 17.90 104 THR A C 1
ATOM 820 O O . THR A 1 104 ? 42.863 34.755 33.868 1.00 20.16 104 THR A O 1
ATOM 824 N N . ALA A 1 105 ? 44.060 35.907 32.348 1.00 13.66 105 ALA A N 1
ATOM 825 C CA . ALA A 1 105 ? 44.474 36.945 33.283 1.00 14.04 105 ALA A CA 1
ATOM 826 C C . ALA A 1 105 ? 43.306 37.852 33.650 1.00 12.76 105 ALA A C 1
ATOM 827 O O . ALA A 1 105 ? 43.259 38.406 34.749 1.00 19.13 105 ALA A O 1
ATOM 829 N N . LEU A 1 106 ? 42.370 38.008 32.721 1.00 14.93 106 LEU A N 1
ATOM 830 C CA . LEU A 1 106 ? 41.201 38.849 32.946 1.00 17.56 106 LEU A CA 1
ATOM 831 C C . LEU A 1 106 ? 40.296 38.250 34.018 1.00 16.38 106 LEU A C 1
ATOM 832 O O . LEU A 1 106 ? 39.682 38.971 34.803 1.00 12.93 106 LEU A O 1
ATOM 837 N N . TYR A 1 107 ? 40.220 36.923 34.040 1.00 17.12 107 TYR A N 1
ATOM 838 C CA . TYR A 1 107 ? 39.390 36.215 35.008 1.00 18.02 107 TYR A CA 1
ATOM 839 C C . TYR A 1 107 ? 39.970 36.274 36.417 1.00 17.67 107 TYR A C 1
ATOM 840 O O . TYR A 1 107 ? 39.263 36.034 37.394 1.00 19.78 107 TYR A O 1
ATOM 857 N N . THR A 1 109 ? 41.564 39.036 37.538 1.00 18.78 109 THR A N 1
ATOM 858 C CA . THR A 1 109 ? 41.732 40.451 37.829 1.00 24.21 109 THR A CA 1
ATOM 859 C C . THR A 1 109 ? 40.367 41.128 37.894 1.00 19.76 109 THR A C 1
ATOM 860 O O . THR A 1 109 ? 39.984 41.680 38.924 1.00 35.76 109 THR A O 1
ATOM 864 N N . ASN A 1 110 ? 39.643 41.086 36.780 1.00 21.80 110 ASN A N 1
ATOM 865 C CA . ASN A 1 110 ? 38.310 41.671 36.701 1.00 29.44 110 ASN A CA 1
ATOM 866 C C . ASN A 1 110 ? 37.264 40.755 37.333 1.00 23.40 110 ASN A C 1
ATOM 867 O O . ASN A 1 110 ? 36.928 39.711 36.773 1.00 24.08 110 ASN A O 1
ATOM 872 N N . LYS A 1 111 ? 36.756 41.146 38.499 1.00 16.01 111 LYS A N 1
ATOM 873 C CA . LYS A 1 111 ? 35.747 40.354 39.201 1.00 24.52 111 LYS A CA 1
ATOM 874 C C . LYS A 1 111 ? 34.461 40.213 38.390 1.00 21.04 111 LYS A C 1
ATOM 875 O O . LYS A 1 111 ? 33.768 39.202 38.486 1.00 24.11 111 LYS A O 1
ATOM 881 N N . LEU A 1 112 ? 34.146 41.232 37.596 1.00 16.79 112 LEU A N 1
ATOM 882 C CA . LEU A 1 112 ? 32.959 41.200 36.751 1.00 17.10 112 LEU A CA 1
ATOM 883 C C . LEU A 1 112 ? 33.073 40.111 35.691 1.00 25.10 112 LEU A C 1
ATOM 884 O O . LEU A 1 112 ? 32.133 39.353 35.465 1.00 34.08 112 LEU A O 1
ATOM 889 N N . ALA A 1 113 ? 34.232 40.038 35.045 1.00 25.98 113 ALA A N 1
ATOM 890 C CA . ALA A 1 113 ? 34.471 39.033 34.018 1.00 16.08 113 ALA A CA 1
ATOM 891 C C . ALA A 1 113 ? 34.637 37.659 34.656 1.00 18.41 113 ALA A C 1
ATOM 892 O O . ALA A 1 113 ? 34.287 36.638 34.064 1.00 30.58 113 ALA A O 1
ATOM 902 N N . LYS A 1 115 ? 33.133 36.614 37.577 1.00 27.74 115 LYS A N 1
ATOM 903 C CA . LYS A 1 115 ? 31.815 36.166 38.009 1.00 21.10 115 LYS A CA 1
ATOM 904 C C . LYS A 1 115 ? 30.908 35.815 36.834 1.00 29.12 115 LYS A C 1
ATOM 905 O O . LYS A 1 115 ? 30.031 34.960 36.951 1.00 42.49 115 LYS A O 1
ATOM 911 N N . THR A 1 116 ? 31.127 36.474 35.701 1.00 26.88 116 THR A N 1
ATOM 912 C CA . THR A 1 116 ? 30.305 36.254 34.517 1.00 24.08 116 THR A CA 1
ATOM 913 C C . THR A 1 116 ? 30.616 34.899 33.890 1.00 26.26 116 THR A C 1
ATOM 914 O O . THR A 1 116 ? 29.711 34.176 33.469 1.00 36.24 116 THR A O 1
ATOM 918 N N . LYS A 1 117 ? 31.898 34.555 33.840 1.00 18.86 117 LYS A N 1
ATOM 919 C CA . LYS A 1 117 ? 32.330 33.290 33.261 1.00 21.38 117 LYS A CA 1
ATOM 920 C C . LYS A 1 117 ? 31.898 32.109 34.126 1.00 30.39 117 LYS A C 1
ATOM 921 O O . LYS A 1 117 ? 31.460 31.080 33.611 1.00 35.92 117 LYS A O 1
ATOM 927 N N . LEU A 1 118 ? 32.023 32.262 35.441 1.00 31.11 118 LEU A N 1
ATOM 928 C CA . LEU A 1 118 ? 31.678 31.193 36.373 1.00 32.24 118 LEU A CA 1
ATOM 929 C C . LEU A 1 118 ? 30.188 30.867 36.360 1.00 31.89 118 LEU A C 1
ATOM 930 O O . LEU A 1 118 ? 29.803 29.703 36.461 1.00 41.60 118 LEU A O 1
ATOM 935 N N . LYS A 1 119 ? 29.352 31.893 36.234 1.00 28.48 119 LYS A N 1
ATOM 936 C CA . LYS A 1 119 ? 27.908 31.693 36.205 1.00 40.35 119 LYS A CA 1
ATOM 937 C C . LYS A 1 119 ? 27.462 31.016 34.913 1.00 40.58 119 LYS A C 1
ATOM 938 O O . LYS A 1 119 ? 26.449 30.316 34.885 1.00 46.83 119 LYS A O 1
ATOM 952 N N . GLU A 1 121 ? 29.246 28.785 33.301 1.00 44.94 121 GLU A N 1
ATOM 953 C CA . GLU A 1 121 ? 29.782 27.428 33.255 1.00 45.69 121 GLU A CA 1
ATOM 954 C C . GLU A 1 121 ? 29.079 26.476 34.219 1.00 41.46 121 GLU A C 1
ATOM 955 O O . GLU A 1 121 ? 29.021 25.271 33.976 1.00 62.79 121 GLU A O 1
ATOM 961 N N . GLY A 1 122 ? 28.548 27.016 35.310 1.00 31.18 122 GLY A N 1
ATOM 962 C CA . GLY A 1 122 ? 27.866 26.204 36.300 1.00 39.27 122 GLY A CA 1
ATOM 963 C C . GLY A 1 122 ? 28.525 26.250 37.663 1.00 38.79 122 GLY A C 1
ATOM 964 O O . GLY A 1 122 ? 28.033 25.648 38.619 1.00 65.17 122 GLY A O 1
ATOM 965 N N . ILE A 1 123 ? 29.639 26.969 37.758 1.00 28.70 123 ILE A N 1
ATOM 966 C CA . ILE A 1 123 ? 30.334 27.111 39.029 1.00 33.96 123 ILE A CA 1
ATOM 967 C C . ILE A 1 123 ? 29.589 28.115 39.898 1.00 32.10 123 ILE A C 1
ATOM 968 O O . ILE A 1 123 ? 29.423 29.273 39.513 1.00 32.00 123 ILE A O 1
ATOM 973 N N . PRO A 1 124 ? 29.130 27.666 41.074 1.00 36.71 124 PRO A N 1
ATOM 974 C CA . PRO A 1 124 ? 28.329 28.505 41.970 1.00 28.07 124 PRO A CA 1
ATOM 975 C C . PRO A 1 124 ? 29.097 29.728 42.454 1.00 30.72 124 PRO A C 1
ATOM 976 O O . PRO A 1 124 ? 30.241 29.611 42.894 1.00 37.51 124 PRO A O 1
ATOM 980 N N . VAL A 1 125 ? 28.464 30.891 42.367 1.00 27.10 125 VAL A N 1
ATOM 981 C CA . VAL A 1 125 ? 29.091 32.136 42.780 1.00 36.54 125 VAL A CA 1
ATOM 982 C C . VAL A 1 125 ? 28.037 33.055 43.387 1.00 38.08 125 VAL A C 1
ATOM 983 O O . VAL A 1 125 ? 26.865 33.014 43.004 1.00 54.01 125 VAL A O 1
ATOM 987 N N . ALA A 1 126 ? 28.448 33.855 44.363 1.00 28.26 126 ALA A N 1
ATOM 988 C CA . ALA A 1 126 ? 27.556 34.828 44.976 1.00 48.31 126 ALA A CA 1
ATOM 989 C C . ALA A 1 126 ? 27.060 35.818 43.928 1.00 54.15 126 ALA A C 1
ATOM 990 O O . ALA A 1 126 ? 27.765 36.121 42.964 1.00 64.26 126 ALA A O 1
ATOM 992 N N . ASP A 1 127 ? 25.842 36.313 44.123 1.00 51.25 127 ASP A N 1
ATOM 993 C CA . ASP A 1 127 ? 25.238 37.277 43.213 1.00 61.41 127 ASP A CA 1
ATOM 994 C C . ASP A 1 127 ? 26.072 38.551 43.182 1.00 67.15 127 ASP A C 1
ATOM 995 O O . ASP A 1 127 ? 26.919 38.755 44.044 1.00 71.94 127 ASP A O 1
ATOM 1000 N N . PHE A 1 128 ? 25.875 39.380 42.164 1.00 57.31 128 PHE A N 1
ATOM 1001 C CA . PHE A 1 128 ? 26.639 40.616 42.054 1.00 52.41 128 PHE A CA 1
ATOM 1002 C C . PHE A 1 128 ? 25.935 41.627 41.161 1.00 51.03 128 PHE A C 1
ATOM 1003 O O . PHE A 1 128 ? 25.087 41.266 40.345 1.00 56.52 128 PHE A O 1
ATOM 1011 N N . LEU A 1 129 ? 26.297 42.896 41.319 1.00 54.20 129 LEU A N 1
ATOM 1012 C CA . LEU A 1 129 ? 25.778 43.946 40.456 1.00 48.25 129 LEU A CA 1
ATOM 1013 C C . LEU A 1 129 ? 26.903 44.784 39.868 1.00 46.06 129 LEU A C 1
ATOM 1014 O O . LEU A 1 129 ? 27.879 45.093 40.550 1.00 39.68 129 LEU A O 1
ATOM 1019 N N . CYS A 1 130 ? 26.761 45.152 38.600 1.00 54.35 130 CYS A N 1
ATOM 1020 C CA . CYS A 1 130 ? 27.695 46.074 37.968 1.00 37.73 130 CYS A CA 1
ATOM 1021 C C . CYS A 1 130 ? 27.382 47.496 38.418 1.00 42.39 130 CYS A C 1
ATOM 1022 O O . CYS A 1 130 ? 26.257 47.970 38.261 1.00 53.94 130 CYS A O 1
ATOM 1025 N N . VAL A 1 131 ? 28.376 48.174 38.981 1.00 36.03 131 VAL A N 1
ATOM 1026 C CA . VAL A 1 131 ? 28.182 49.533 39.473 1.00 36.35 131 VAL A CA 1
ATOM 1027 C C . VAL A 1 131 ? 29.088 50.524 38.747 1.00 41.12 131 VAL A C 1
ATOM 1028 O O . VAL A 1 131 ? 30.311 50.477 38.882 1.00 56.33 131 VAL A O 1
ATOM 1032 N N . SER A 1 132 ? 28.481 51.416 37.972 1.00 38.15 132 SER A N 1
ATOM 1033 C CA . SER A 1 132 ? 29.234 52.391 37.191 1.00 34.66 132 SER A CA 1
ATOM 1034 C C . SER A 1 132 ? 29.289 53.747 37.888 1.00 40.28 132 SER A C 1
ATOM 1035 O O . SER A 1 132 ? 30.044 54.632 37.485 1.00 37.89 132 SER A O 1
ATOM 1038 N N . GLN A 1 133 ? 28.489 53.901 38.939 1.00 39.53 133 GLN A N 1
ATOM 1039 C CA . GLN A 1 133 ? 28.386 55.171 39.651 1.00 37.92 133 GLN A CA 1
ATOM 1040 C C . GLN A 1 133 ? 28.144 54.970 41.139 1.00 40.95 133 GLN A C 1
ATOM 1041 O O . GLN A 1 133 ? 27.415 54.065 41.541 1.00 39.29 133 GLN A O 1
ATOM 1047 N N . VAL A 1 134 ? 28.750 55.827 41.955 1.00 34.07 134 VAL A N 1
ATOM 1048 C CA . VAL A 1 134 ? 28.496 55.810 43.390 1.00 53.32 134 VAL A CA 1
ATOM 1049 C C . VAL A 1 134 ? 27.056 56.238 43.661 1.00 50.64 134 VAL A C 1
ATOM 1050 O O . VAL A 1 134 ? 26.484 55.905 44.697 1.00 52.40 134 VAL A O 1
ATOM 1054 N N . GLU A 1 135 ? 26.474 56.971 42.716 1.00 42.12 135 GLU A N 1
ATOM 1055 C CA . GLU A 1 135 ? 25.084 57.396 42.821 1.00 35.11 135 GLU A CA 1
ATOM 1056 C C . GLU A 1 135 ? 24.136 56.235 42.544 1.00 48.46 135 GLU A C 1
ATOM 1057 O O . GLU A 1 135 ? 22.941 56.315 42.831 1.00 58.74 135 GLU A O 1
ATOM 1063 N N . ASP A 1 136 ? 24.675 55.158 41.981 1.00 50.83 136 ASP A N 1
ATOM 1064 C CA . ASP A 1 136 ? 23.885 53.969 41.687 1.00 54.09 136 ASP A CA 1
ATOM 1065 C C . ASP A 1 136 ? 23.866 53.006 42.871 1.00 50.78 136 ASP A C 1
ATOM 1066 O O . ASP A 1 136 ? 23.192 51.977 42.832 1.00 51.92 136 ASP A O 1
ATOM 1071 N N . ILE A 1 137 ? 24.611 53.345 43.918 1.00 36.41 137 ILE A N 1
ATOM 1072 C CA . ILE A 1 137 ? 24.679 52.513 45.118 1.00 54.47 137 ILE A CA 1
ATOM 1073 C C . ILE A 1 137 ? 23.323 52.370 45.836 1.00 59.59 137 ILE A C 1
ATOM 1074 O O . ILE A 1 137 ? 22.950 51.253 46.199 1.00 55.55 137 ILE A O 1
ATOM 1079 N N . PRO A 1 138 ? 22.583 53.482 46.050 1.00 59.29 138 PRO A N 1
ATOM 1080 C CA . PRO A 1 138 ? 21.276 53.297 46.696 1.00 54.34 138 PRO A CA 1
ATOM 1081 C C . PRO A 1 138 ? 20.340 52.389 45.899 1.00 48.60 138 PRO A C 1
ATOM 1082 O O . PRO A 1 138 ? 19.560 51.641 46.487 1.00 61.64 138 PRO A O 1
ATOM 1086 N N . ALA A 1 139 ? 20.424 52.462 44.575 1.00 53.87 139 ALA A N 1
ATOM 1087 C CA . ALA A 1 139 ? 19.637 51.595 43.708 1.00 56.60 139 ALA A CA 1
ATOM 1088 C C . ALA A 1 139 ? 20.096 50.148 43.849 1.00 62.94 139 ALA A C 1
ATOM 1089 O O . ALA A 1 139 ? 19.279 49.229 43.915 1.00 74.26 139 ALA A O 1
ATOM 1091 N N . ALA A 1 140 ? 21.411 49.957 43.892 1.00 64.34 140 ALA A N 1
ATOM 1092 C CA . ALA A 1 140 ? 21.999 48.631 44.035 1.00 60.29 140 ALA A CA 1
ATOM 1093 C C . ALA A 1 140 ? 21.793 48.075 45.441 1.00 64.49 140 ALA A C 1
ATOM 1094 O O . ALA A 1 140 ? 21.649 46.867 45.625 1.00 68.88 140 ALA A O 1
ATOM 1096 N N . GLY A 1 141 ? 21.779 48.965 46.429 1.00 51.68 141 GLY A N 1
ATOM 1097 C CA . GLY A 1 141 ? 21.620 48.564 47.815 1.00 68.31 141 GLY A CA 1
ATOM 1098 C C . GLY A 1 141 ? 20.235 48.029 48.126 1.00 85.95 141 GLY A C 1
ATOM 1099 O O . GLY A 1 141 ? 20.064 47.227 49.044 1.00 83.07 141 GLY A O 1
ATOM 1100 N N . GLU A 1 142 ? 19.244 48.481 47.364 1.00 90.06 142 GLU A N 1
ATOM 1101 C CA . GLU A 1 142 ? 17.862 48.045 47.551 1.00 88.24 142 GLU A CA 1
ATOM 1102 C C . GLU A 1 142 ? 17.509 46.784 46.770 1.00 88.43 142 GLU A C 1
ATOM 1103 O O . GLU A 1 142 ? 16.556 46.084 47.114 1.00 106.66 142 GLU A O 1
ATOM 1109 N N . LYS A 1 143 ? 18.267 46.495 45.718 1.00 77.91 143 LYS A N 1
ATOM 1110 C CA . LYS A 1 143 ? 17.954 45.349 44.874 1.00 85.61 143 LYS A CA 1
ATOM 1111 C C . LYS A 1 143 ? 18.321 44.042 45.570 1.00 91.94 143 LYS A C 1
ATOM 1112 O O . LYS A 1 143 ? 17.631 43.035 45.415 1.00 93.94 143 LYS A O 1
ATOM 1118 N N . LEU A 1 144 ? 19.397 44.062 46.348 1.00 75.01 144 LEU A N 1
ATOM 1119 C CA . LEU A 1 144 ? 19.849 42.858 47.038 1.00 94.80 144 LEU A CA 1
ATOM 1120 C C . LEU A 1 144 ? 19.745 42.979 48.561 1.00 92.82 144 LEU A C 1
ATOM 1121 O O . LEU A 1 144 ? 19.795 41.978 49.272 1.00 66.88 144 LEU A O 1
ATOM 1126 N N . GLY A 1 145 ? 19.569 44.200 49.056 1.00 88.18 145 GLY A N 1
ATOM 1127 C CA . GLY A 1 145 ? 19.432 44.420 50.486 1.00 76.55 145 GLY A CA 1
ATOM 1128 C C . GLY A 1 145 ? 20.660 44.963 51.199 1.00 74.58 145 GLY A C 1
ATOM 1129 O O . GLY A 1 145 ? 21.797 44.711 50.796 1.00 88.05 145 GLY A O 1
ATOM 1130 N N . TRP A 1 146 ? 20.411 45.718 52.268 1.00 76.57 146 TRP A N 1
ATOM 1131 C CA . TRP A 1 146 ? 21.456 46.341 53.080 1.00 82.59 146 TRP A CA 1
ATOM 1132 C C . TRP A 1 146 ? 21.883 45.421 54.223 1.00 90.68 146 TRP A C 1
ATOM 1133 O O . TRP A 1 146 ? 21.068 44.659 54.739 1.00 94.70 146 TRP A O 1
ATOM 1144 N N . PRO A 1 147 ? 23.163 45.490 54.630 1.00 80.91 147 PRO A N 1
ATOM 1145 C CA . PRO A 1 147 ? 24.224 46.366 54.121 1.00 71.66 147 PRO A CA 1
ATOM 1146 C C . PRO A 1 147 ? 24.898 45.805 52.874 1.00 77.13 147 PRO A C 1
ATOM 1147 O O . PRO A 1 147 ? 24.616 44.673 52.480 1.00 82.30 147 PRO A O 1
ATOM 1151 N N . ILE A 1 148 ? 25.783 46.589 52.266 1.00 75.56 148 ILE A N 1
ATOM 1152 C CA . ILE A 1 148 ? 26.400 46.195 51.005 1.00 66.61 148 ILE A CA 1
ATOM 1153 C C . ILE A 1 148 ? 27.925 46.333 50.999 1.00 58.62 148 ILE A C 1
ATOM 1154 O O . ILE A 1 148 ? 28.504 47.040 51.826 1.00 63.07 148 ILE A O 1
ATOM 1159 N N . ILE A 1 149 ? 28.563 45.633 50.066 1.00 56.30 149 ILE A N 1
ATOM 1160 C CA . ILE A 1 149 ? 29.996 45.767 49.820 1.00 48.55 149 ILE A CA 1
ATOM 1161 C C . ILE A 1 149 ? 30.229 46.436 48.474 1.00 48.76 149 ILE A C 1
ATOM 1162 O O . ILE A 1 149 ? 29.817 45.916 47.440 1.00 50.80 149 ILE A O 1
ATOM 1167 N N . VAL A 1 150 ? 30.889 47.588 48.484 1.00 48.23 150 VAL A N 1
ATOM 1168 C CA . VAL A 1 150 ? 31.233 48.257 47.238 1.00 49.62 150 VAL A CA 1
ATOM 1169 C C . VAL A 1 150 ? 32.747 48.284 47.061 1.00 46.51 150 VAL A C 1
ATOM 1170 O O . VAL A 1 150 ? 33.473 48.885 47.853 1.00 49.10 150 VAL A O 1
ATOM 1174 N N . LYS A 1 151 ? 33.215 47.616 46.013 1.00 42.28 151 LYS A N 1
ATOM 1175 C CA . LYS A 1 151 ? 34.639 47.535 45.724 1.00 41.52 151 LYS A CA 1
ATOM 1176 C C . LYS A 1 151 ? 34.895 47.592 44.220 1.00 30.64 151 LYS A C 1
ATOM 1177 O O . LYS A 1 151 ? 34.019 47.243 43.429 1.00 36.94 151 LYS A O 1
ATOM 1183 N N . PRO A 1 152 ? 36.097 48.042 43.822 1.00 30.33 152 PRO A N 1
ATOM 1184 C CA . PRO A 1 152 ? 36.474 48.083 42.404 1.00 26.35 152 PRO A CA 1
ATOM 1185 C C . PRO A 1 152 ? 36.419 46.711 41.748 1.00 28.92 152 PRO A C 1
ATOM 1186 O O . PRO A 1 152 ? 36.735 45.709 42.390 1.00 39.51 152 PRO A O 1
ATOM 1190 N N . ALA A 1 153 ? 36.017 46.671 40.482 1.00 35.42 153 ALA A N 1
ATOM 1191 C CA . ALA A 1 153 ? 35.918 45.413 39.758 1.00 27.49 153 ALA A CA 1
ATOM 1192 C C . ALA A 1 153 ? 37.297 44.871 39.396 1.00 19.70 153 ALA A C 1
ATOM 1193 O O . ALA A 1 153 ? 37.464 43.668 39.199 1.00 25.62 153 ALA A O 1
ATOM 1195 N N . LEU A 1 154 ? 38.284 45.758 39.319 1.00 20.14 154 LEU A N 1
ATOM 1196 C CA . LEU A 1 154 ? 39.634 45.348 38.944 1.00 43.38 154 LEU A CA 1
ATOM 1197 C C . LEU A 1 154 ? 40.603 45.443 40.114 1.00 42.77 154 LEU A C 1
ATOM 1198 O O . LEU A 1 154 ? 40.671 46.464 40.800 1.00 35.68 154 LEU A O 1
ATOM 1203 N N . GLY A 1 155 ? 41.352 44.367 40.330 1.00 57.41 155 GLY A N 1
ATOM 1204 C CA . GLY A 1 155 ? 42.276 44.296 41.443 1.00 70.71 155 GLY A CA 1
ATOM 1205 C C . GLY A 1 155 ? 41.580 43.874 42.720 1.00 81.64 155 GLY A C 1
ATOM 1206 O O . GLY A 1 155 ? 40.510 43.265 42.693 1.00 77.24 155 GLY A O 1
ATOM 1207 N N . SER A 1 156 ? 42.194 44.209 43.847 1.00 92.20 156 SER A N 1
ATOM 1208 C CA . SER A 1 156 ? 41.570 44.018 45.146 1.00 92.04 156 SER A CA 1
ATOM 1209 C C . SER A 1 156 ? 41.331 45.390 45.765 1.00 82.00 156 SER A C 1
ATOM 1210 O O . SER A 1 156 ? 42.097 46.322 45.529 1.00 83.53 156 SER A O 1
ATOM 1213 N N . GLY A 1 157 ? 40.268 45.510 46.553 1.00 68.76 157 GLY A N 1
ATOM 1214 C CA . GLY A 1 157 ? 39.901 46.779 47.151 1.00 65.87 157 GLY A CA 1
ATOM 1215 C C . GLY A 1 157 ? 40.711 47.243 48.345 1.00 71.39 157 GLY A C 1
ATOM 1216 O O . GLY A 1 157 ? 40.149 47.521 49.406 1.00 70.15 157 GLY A O 1
ATOM 1217 N N . ALA A 1 158 ? 42.026 47.339 48.182 1.00 69.29 158 ALA A N 1
ATOM 1218 C CA . ALA A 1 158 ? 42.862 47.870 49.249 1.00 81.51 158 ALA A CA 1
ATOM 1219 C C . ALA A 1 158 ? 42.637 49.380 49.340 1.00 72.99 158 ALA A C 1
ATOM 1220 O O . ALA A 1 158 ? 42.984 50.126 48.420 1.00 63.33 158 ALA A O 1
ATOM 1222 N N . LEU A 1 159 ? 42.012 49.803 50.439 1.00 74.41 159 LEU A N 1
ATOM 1223 C CA . LEU A 1 159 ? 41.627 51.198 50.686 1.00 77.92 159 LEU A CA 1
ATOM 1224 C C . LEU A 1 159 ? 40.598 51.709 49.676 1.00 66.41 159 LEU A C 1
ATOM 1225 O O . LEU A 1 159 ? 40.337 52.912 49.605 1.00 55.23 159 LEU A O 1
ATOM 1230 N N . ASN A 1 160 ? 40.020 50.800 48.896 1.00 71.83 160 ASN A N 1
ATOM 1231 C CA . ASN A 1 160 ? 38.909 51.144 48.014 1.00 46.67 160 ASN A CA 1
ATOM 1232 C C . ASN A 1 160 ? 37.660 50.308 48.277 1.00 41.28 160 ASN A C 1
ATOM 1233 O O . ASN A 1 160 ? 36.710 50.341 47.497 1.00 43.50 160 ASN A O 1
ATOM 1238 N N . THR A 1 161 ? 37.659 49.575 49.385 1.00 38.85 161 THR A N 1
ATOM 1239 C CA . THR A 1 161 ? 36.501 48.777 49.773 1.00 36.73 161 THR A CA 1
ATOM 1240 C C . THR A 1 161 ? 35.741 49.469 50.889 1.00 44.52 161 THR A C 1
ATOM 1241 O O . THR A 1 161 ? 36.339 49.953 51.849 1.00 45.25 161 THR A O 1
ATOM 1245 N N . PHE A 1 162 ? 34.422 49.521 50.757 1.00 42.30 162 PHE A N 1
ATOM 1246 C CA . PHE A 1 162 ? 33.599 50.215 51.731 1.00 46.85 162 PHE A CA 1
ATOM 1247 C C . PHE A 1 162 ? 32.347 49.417 52.060 1.00 50.96 162 PHE A C 1
ATOM 1248 O O . PHE A 1 162 ? 31.747 48.788 51.188 1.00 39.49 162 PHE A O 1
ATOM 1256 N N . ILE A 1 163 ? 31.964 49.446 53.331 1.00 59.15 163 ILE A N 1
ATOM 1257 C CA . ILE A 1 163 ? 30.723 48.828 53.773 1.00 60.25 163 ILE A CA 1
ATOM 1258 C C . ILE A 1 163 ? 29.683 49.897 54.065 1.00 59.54 163 ILE A C 1
ATOM 1259 O O . ILE A 1 163 ? 29.874 50.741 54.943 1.00 59.60 163 ILE A O 1
ATOM 1264 N N . ILE A 1 164 ? 28.578 49.854 53.329 1.00 66.90 164 ILE A N 1
ATOM 1265 C CA . ILE A 1 164 ? 27.528 50.851 53.479 1.00 75.34 164 ILE A CA 1
ATOM 1266 C C . ILE A 1 164 ? 26.274 50.201 54.049 1.00 75.35 164 ILE A C 1
ATOM 1267 O O . ILE A 1 164 ? 25.723 49.266 53.464 1.00 71.19 164 ILE A O 1
ATOM 1272 N N . HIS A 1 165 ? 25.824 50.708 55.192 1.00 71.82 165 HIS A N 1
ATOM 1273 C CA . HIS A 1 165 ? 24.735 50.082 55.931 1.00 73.24 165 HIS A CA 1
ATOM 1274 C C . HIS A 1 165 ? 23.374 50.676 55.575 1.00 80.82 165 HIS A C 1
ATOM 1275 O O . HIS A 1 165 ? 22.356 49.987 55.634 1.00 85.73 165 HIS A O 1
ATOM 1282 N N . SER A 1 166 ? 23.358 51.953 55.205 1.00 82.51 166 SER A N 1
ATOM 1283 C CA . SER A 1 166 ? 22.106 52.629 54.878 1.00 83.62 166 SER A CA 1
ATOM 1284 C C . SER A 1 166 ? 22.301 53.727 53.841 1.00 82.95 166 SER A C 1
ATOM 1285 O O . SER A 1 166 ? 23.419 54.000 53.409 1.00 62.06 166 SER A O 1
ATOM 1288 N N . LEU A 1 167 ? 21.199 54.362 53.4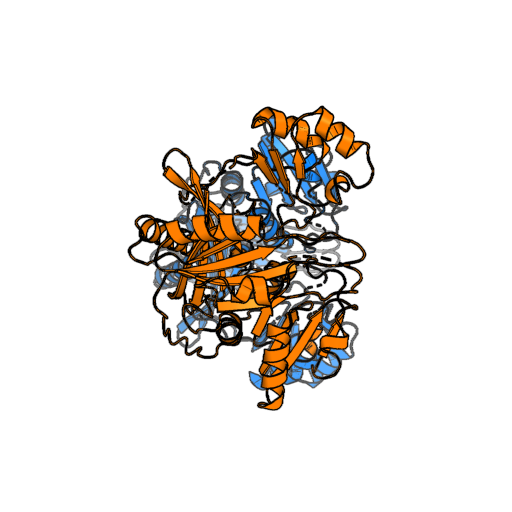57 1.00 78.72 167 LEU A N 1
ATOM 1289 C CA . LEU A 1 167 ? 21.234 55.430 52.468 1.00 76.41 167 LEU A CA 1
ATOM 1290 C C . LEU A 1 167 ? 21.855 56.694 53.050 1.00 83.69 167 LEU A C 1
ATOM 1291 O O . LEU A 1 167 ? 22.571 57.420 52.360 1.00 83.90 167 LEU A O 1
ATOM 1296 N N . ASP A 1 168 ? 21.585 56.950 54.326 1.00 91.73 168 ASP A N 1
ATOM 1297 C CA . ASP A 1 168 ? 22.101 58.147 54.972 1.00 95.14 168 ASP A CA 1
ATOM 1298 C C . ASP A 1 168 ? 23.544 57.944 55.408 1.00 83.40 168 ASP A C 1
ATOM 1299 O O . ASP A 1 168 ? 24.265 58.908 55.666 1.00 88.89 168 ASP A O 1
ATOM 1304 N N . HIS A 1 169 ? 23.966 56.686 55.478 1.00 80.70 169 HIS A N 1
ATOM 1305 C CA . HIS A 1 169 ? 25.377 56.375 55.645 1.00 81.41 169 HIS A CA 1
ATOM 1306 C C . HIS A 1 169 ? 26.122 56.716 54.365 1.00 79.96 169 HIS A C 1
ATOM 1307 O O . HIS A 1 169 ? 27.191 57.323 54.394 1.00 62.24 169 HIS A O 1
ATOM 1314 N N . TYR A 1 170 ? 25.532 56.327 53.241 1.00 85.37 170 TYR A N 1
ATOM 1315 C CA . TYR A 1 170 ? 26.084 56.624 51.927 1.00 84.77 170 TYR A CA 1
ATOM 1316 C C . TYR A 1 170 ? 26.163 58.119 51.642 1.00 84.10 170 TYR A C 1
ATOM 1317 O O . TYR A 1 170 ? 27.179 58.617 51.155 1.00 77.64 170 TYR A O 1
ATOM 1326 N N . GLU A 1 171 ? 25.079 58.824 51.946 1.00 83.89 171 GLU A N 1
ATOM 1327 C CA . GLU A 1 171 ? 24.958 60.235 51.611 1.00 86.81 171 GLU A CA 1
ATOM 1328 C C . GLU A 1 171 ? 25.928 61.092 52.422 1.00 84.21 171 GLU A C 1
ATOM 1329 O O . GLU A 1 171 ? 26.274 62.204 52.020 1.00 89.77 171 GLU A O 1
ATOM 1335 N N . ASP A 1 172 ? 26.363 60.569 53.564 1.00 82.89 172 ASP A N 1
ATOM 1336 C CA . ASP A 1 172 ? 27.361 61.250 54.379 1.00 88.39 172 ASP A CA 1
ATOM 1337 C C . ASP A 1 172 ? 28.775 60.822 54.002 1.00 85.01 172 ASP A C 1
ATOM 1338 O O . ASP A 1 172 ? 29.719 61.590 54.160 1.00 82.57 172 ASP A O 1
ATOM 1343 N N . LEU A 1 173 ? 28.917 59.599 53.501 1.00 95.43 173 LEU A N 1
ATOM 1344 C CA . LEU A 1 173 ? 30.164 59.184 52.868 1.00 93.18 173 LEU A CA 1
ATOM 1345 C C . LEU A 1 173 ? 30.310 59.973 51.577 1.00 81.09 173 LEU A C 1
ATOM 1346 O O . LEU A 1 173 ? 31.417 60.252 51.117 1.00 78.58 173 LEU A O 1
ATOM 1351 N N . TYR A 1 174 ? 29.167 60.321 50.998 1.00 78.11 174 TYR A N 1
ATOM 1352 C CA . TYR A 1 174 ? 29.113 61.147 49.803 1.00 83.80 174 TYR A CA 1
ATOM 1353 C C . TYR A 1 174 ? 29.470 62.580 50.173 1.00 92.95 174 TYR A C 1
ATOM 1354 O O . TYR A 1 174 ? 30.122 63.289 49.408 1.00 81.19 174 TYR A O 1
ATOM 1363 N N . SER A 1 175 ? 29.034 62.995 51.359 1.00 102.60 175 SER A N 1
ATOM 1364 C CA . SER A 1 175 ? 29.237 64.363 51.816 1.00 95.32 175 SER A CA 1
ATOM 1365 C C . SER A 1 175 ? 30.612 64.581 52.441 1.00 89.03 175 SER A C 1
ATOM 1366 O O . SER A 1 175 ? 31.162 65.678 52.362 1.00 96.03 175 SER A O 1
ATOM 1369 N N . THR A 1 176 ? 31.171 63.545 53.060 1.00 84.00 176 THR A N 1
ATOM 1370 C CA . THR A 1 176 ? 32.493 63.676 53.664 1.00 90.99 176 THR A CA 1
ATOM 1371 C C . THR A 1 176 ? 33.585 63.564 52.603 1.00 94.91 176 THR A C 1
ATOM 1372 O O . THR A 1 176 ? 33.384 62.943 51.560 1.00 96.14 176 THR A O 1
ATOM 1376 N N . SER A 1 177 ? 34.739 64.169 52.873 1.00 89.98 177 SER A N 1
ATOM 1377 C CA . SER A 1 177 ? 35.864 64.129 51.946 1.00 90.65 177 SER A CA 1
ATOM 1378 C C . SER A 1 177 ? 37.060 63.394 52.548 1.00 94.69 177 SER A C 1
ATOM 1379 O O . SER A 1 177 ? 37.714 63.914 53.452 1.00 94.22 177 SER A O 1
ATOM 1382 N N . GLY A 1 178 ? 37.350 62.193 52.057 1.00 93.86 178 GLY A N 1
ATOM 1383 C CA . GLY A 1 178 ? 36.509 61.521 51.085 1.00 78.88 178 GLY A CA 1
ATOM 1384 C C . GLY A 1 178 ? 35.986 60.224 51.670 1.00 76.29 178 GLY A C 1
ATOM 1385 O O . GLY A 1 178 ? 36.732 59.257 51.820 1.00 57.82 178 GLY A O 1
ATOM 1386 N N . GLY A 1 179 ? 34.699 60.206 52.000 1.00 81.79 179 GLY A N 1
ATOM 1387 C CA . GLY A 1 179 ? 34.082 59.056 52.636 1.00 70.81 179 GLY A CA 1
ATOM 1388 C C . GLY A 1 179 ? 34.011 57.832 51.745 1.00 80.40 179 GLY A C 1
ATOM 1389 O O . GLY A 1 179 ? 33.968 56.702 52.231 1.00 77.11 179 GLY A O 1
ATOM 1390 N N . LEU A 1 180 ? 34.002 58.057 50.436 1.00 76.92 180 LEU A N 1
ATOM 1391 C CA . LEU A 1 180 ? 33.937 56.962 49.476 1.00 68.57 180 LEU A CA 1
ATOM 1392 C C . LEU A 1 180 ? 35.277 56.732 48.792 1.00 63.31 180 LEU A C 1
ATOM 1393 O O . LEU A 1 180 ? 35.356 56.016 47.794 1.00 64.88 180 LEU A O 1
ATOM 1398 N N . GLY A 1 181 ? 36.329 57.335 49.337 1.00 58.36 181 GLY A N 1
ATOM 1399 C CA . GLY A 1 181 ? 37.663 57.152 48.799 1.00 45.64 181 GLY A CA 1
ATOM 1400 C C . GLY A 1 181 ? 37.782 57.664 47.379 1.00 62.52 181 GLY A C 1
ATOM 1401 O O . GLY A 1 181 ? 37.312 58.755 47.055 1.00 63.50 181 GLY A O 1
ATOM 1402 N N . GLU A 1 182 ? 38.418 56.868 46.529 1.00 63.26 182 GLU A N 1
ATOM 1403 C CA . GLU A 1 182 ? 38.637 57.247 45.142 1.00 60.60 182 GLU A CA 1
ATOM 1404 C C . GLU A 1 182 ? 37.455 56.845 44.262 1.00 55.16 182 GLU A C 1
ATOM 1405 O O . GLU A 1 182 ? 37.433 57.138 43.066 1.00 59.62 182 GLU A O 1
ATOM 1411 N N . LEU A 1 183 ? 36.476 56.171 44.858 1.00 42.43 183 LEU A N 1
ATOM 1412 C CA . LEU A 1 183 ? 35.302 55.716 44.119 1.00 46.12 183 LEU A CA 1
ATOM 1413 C C . LEU A 1 183 ? 34.412 56.879 43.672 1.00 55.24 183 LEU A C 1
ATOM 1414 O O . LEU A 1 183 ? 33.736 56.789 42.648 1.00 53.11 183 LEU A O 1
ATOM 1419 N N . LYS A 1 184 ? 34.416 57.968 44.435 1.00 53.28 184 LYS A N 1
ATOM 1420 C CA . LYS A 1 184 ? 33.590 59.132 44.114 1.00 51.93 184 LYS A CA 1
ATOM 1421 C C . LYS A 1 184 ? 33.965 59.738 42.763 1.00 50.61 184 LYS A C 1
ATOM 1422 O O . LYS A 1 184 ? 33.132 60.338 42.079 1.00 56.85 184 LYS A O 1
ATOM 1428 N N . LYS A 1 185 ? 35.223 59.555 42.377 1.00 53.92 185 LYS A N 1
ATOM 1429 C CA . LYS A 1 185 ? 35.734 60.059 41.105 1.00 63.12 185 LYS A CA 1
ATOM 1430 C C . LYS A 1 185 ? 35.041 59.408 39.904 1.00 50.23 185 LYS A C 1
ATOM 1431 O O . LYS A 1 185 ? 35.047 59.966 38.806 1.00 59.94 185 LYS A O 1
ATOM 1437 N N . ASN A 1 186 ? 34.465 58.227 40.119 1.00 52.72 186 ASN A N 1
ATOM 1438 C CA . ASN A 1 186 ? 33.729 57.504 39.081 1.00 46.68 186 ASN A CA 1
ATOM 1439 C C . ASN A 1 186 ? 34.533 57.247 37.808 1.00 45.31 186 ASN A C 1
ATOM 1440 O O . ASN A 1 186 ? 34.005 57.350 36.700 1.00 50.29 186 ASN A O 1
ATOM 1445 N N . ASN A 1 187 ? 35.809 56.919 37.971 1.00 45.62 187 ASN A N 1
ATOM 1446 C CA . ASN A 1 187 ? 36.672 56.644 36.831 1.00 40.71 187 ASN A CA 1
ATOM 1447 C C . ASN A 1 187 ? 37.004 55.161 36.723 1.00 33.30 187 ASN A C 1
ATOM 1448 O O . ASN A 1 187 ? 37.775 54.749 35.857 1.00 37.41 187 ASN A O 1
ATOM 1453 N N . SER A 1 188 ? 36.410 54.359 37.602 1.00 35.49 188 SER A N 1
ATOM 1454 C CA . SER A 1 188 ? 36.684 52.928 37.629 1.00 31.15 188 SER A CA 1
ATOM 1455 C C . SER A 1 188 ? 35.412 52.104 37.807 1.00 30.73 188 SER A C 1
ATOM 1456 O O . SER A 1 188 ? 34.455 52.544 38.444 1.00 31.06 188 SER A O 1
ATOM 1459 N N . LEU A 1 189 ? 35.417 50.905 37.234 1.00 32.26 189 LEU A N 1
ATOM 1460 C CA . LEU A 1 189 ? 34.290 49.986 37.336 1.00 24.45 189 LEU A CA 1
ATOM 1461 C C . LEU A 1 189 ? 34.170 49.434 38.754 1.00 23.85 189 LEU A C 1
ATOM 1462 O O . LEU A 1 189 ? 35.174 49.241 39.440 1.00 32.88 189 LEU A O 1
ATOM 1475 N N . ILE A 1 191 ? 31.863 46.656 41.572 1.00 28.36 191 ILE A N 1
ATOM 1476 C CA . ILE A 1 191 ? 30.956 45.537 41.762 1.00 32.13 191 ILE A CA 1
ATOM 1477 C C . ILE A 1 191 ? 30.372 45.625 43.170 1.00 36.48 191 ILE A C 1
ATOM 1478 O O . ILE A 1 191 ? 31.037 46.091 44.094 1.00 40.62 191 ILE A O 1
ATOM 1483 N N . ALA A 1 192 ? 29.129 45.190 43.340 1.00 34.02 192 ALA A N 1
ATOM 1484 C CA . ALA A 1 192 ? 28.480 45.316 44.641 1.00 37.44 192 ALA A CA 1
ATOM 1485 C C . ALA A 1 192 ? 27.682 44.077 45.034 1.00 40.11 192 ALA A C 1
ATOM 1486 O O . ALA A 1 192 ? 26.972 43.503 44.213 1.00 45.05 192 ALA A O 1
ATOM 1488 N N . GLU A 1 193 ? 27.831 43.657 46.289 1.00 55.94 193 GLU A N 1
ATOM 1489 C CA . GLU A 1 193 ? 27.015 42.582 46.840 1.00 73.41 193 GLU A CA 1
ATOM 1490 C C . GLU A 1 193 ? 26.856 42.713 48.359 1.00 66.11 193 GLU A C 1
ATOM 1491 O O . GLU A 1 193 ? 27.690 43.308 49.042 1.00 60.57 193 GLU A O 1
ATOM 1497 N N . LYS A 1 194 ? 25.751 42.158 48.853 1.00 65.85 194 LYS A N 1
ATOM 1498 C CA . LYS A 1 194 ? 25.411 42.138 50.272 1.00 78.24 194 LYS A CA 1
ATOM 1499 C C . LYS A 1 194 ? 26.461 41.426 51.109 1.00 80.67 194 LYS A C 1
ATOM 1500 O O . LYS A 1 194 ? 26.896 40.325 50.765 1.00 75.28 194 LYS A O 1
ATOM 1506 N N . CYS A 1 195 ? 26.815 42.018 52.246 1.00 87.66 195 CYS A N 1
ATOM 1507 C CA . CYS A 1 195 ? 27.851 41.451 53.098 1.00 75.75 195 CYS A CA 1
ATOM 1508 C C . CYS A 1 195 ? 27.433 40.090 53.633 1.00 89.77 195 CYS A C 1
ATOM 1509 O O . CYS A 1 195 ? 26.755 39.978 54.654 1.00 90.81 195 CYS A O 1
ATOM 1512 N N . ILE A 1 196 ? 27.872 39.054 52.928 1.00 106.50 196 ILE A N 1
ATOM 1513 C CA . ILE A 1 196 ? 27.627 37.681 53.328 1.00 91.95 196 ILE A CA 1
ATOM 1514 C C . ILE A 1 196 ? 28.954 37.052 53.731 1.00 101.91 196 ILE A C 1
ATOM 1515 O O . ILE A 1 196 ? 29.803 36.752 52.891 1.00 109.72 196 ILE A O 1
ATOM 1520 N N . GLU A 1 197 ? 29.146 36.869 55.030 1.00 95.56 197 GLU A N 1
ATOM 1521 C CA . GLU A 1 197 ? 30.354 36.204 55.489 1.00 106.77 197 GLU A CA 1
ATOM 1522 C C . GLU A 1 197 ? 30.081 34.991 56.360 1.00 93.04 197 GLU A C 1
ATOM 1523 O O . GLU A 1 197 ? 29.320 35.043 57.328 1.00 82.82 197 GLU A O 1
ATOM 1537 N N . GLU A 1 199 ? 32.105 30.716 56.806 1.00 69.16 199 GLU A N 1
ATOM 1538 C CA . GLU A 1 199 ? 33.407 30.057 56.847 1.00 61.07 199 GLU A CA 1
ATOM 1539 C C . GLU A 1 199 ? 34.106 30.256 55.514 1.00 58.64 199 GLU A C 1
ATOM 1540 O O . GLU A 1 199 ? 33.505 30.056 54.457 1.00 46.02 199 GLU A O 1
ATOM 1546 N N . GLU A 1 200 ? 35.376 30.645 55.560 1.00 48.55 200 GLU A N 1
ATOM 1547 C CA . GLU A 1 200 ? 36.134 30.841 54.334 1.00 39.08 200 GLU A CA 1
ATOM 1548 C C . GLU A 1 200 ? 37.361 29.948 54.253 1.00 38.22 200 GLU A C 1
ATOM 1549 O O . GLU A 1 200 ? 38.041 29.708 55.248 1.00 38.55 200 GLU A O 1
ATOM 1555 N N . PHE A 1 201 ? 37.623 29.460 53.045 1.00 39.33 201 PHE A N 1
ATOM 1556 C CA . PHE A 1 201 ? 38.793 28.644 52.757 1.00 31.79 201 PHE A CA 1
ATOM 1557 C C . PHE A 1 201 ? 39.591 29.291 51.627 1.00 33.64 201 PHE A C 1
ATOM 1558 O O . PHE A 1 201 ? 39.089 30.178 50.936 1.00 38.87 201 PHE A O 1
ATOM 1566 N N . HIS A 1 202 ? 40.832 28.856 51.439 1.00 29.07 202 HIS A N 1
ATOM 1567 C CA . HIS A 1 202 ? 41.615 29.316 50.297 1.00 31.15 202 HIS A CA 1
ATOM 1568 C C . HIS A 1 202 ? 42.520 28.212 49.752 1.00 17.05 202 HIS A C 1
ATOM 1569 O O . HIS A 1 202 ? 43.202 27.521 50.506 1.00 26.42 202 HIS A O 1
ATOM 1576 N N . CYS A 1 203 ? 42.505 28.051 48.432 1.00 23.73 203 CYS A N 1
ATOM 1577 C CA . CYS A 1 203 ? 43.281 27.012 47.763 1.00 19.93 203 CYS A CA 1
ATOM 1578 C C . CYS A 1 203 ? 44.424 27.611 46.947 1.00 21.89 203 CYS A C 1
ATOM 1579 O O . CYS A 1 203 ? 44.193 28.324 45.970 1.00 34.58 203 CYS A O 1
ATOM 1582 N N . ASP A 1 204 ? 45.656 27.317 47.350 1.00 14.87 204 ASP A N 1
ATOM 1583 C CA . ASP A 1 204 ? 46.833 27.834 46.659 1.00 24.02 204 ASP A CA 1
ATOM 1584 C C . ASP A 1 204 ? 47.479 26.762 45.782 1.00 25.27 204 ASP A C 1
ATOM 1585 O O . ASP A 1 204 ? 47.899 25.715 46.275 1.00 33.27 204 ASP A O 1
ATOM 1590 N N . THR A 1 205 ? 47.555 27.029 44.482 1.00 20.73 205 THR A N 1
ATOM 1591 C CA . THR A 1 205 ? 48.039 26.039 43.524 1.00 20.93 205 THR A CA 1
ATOM 1592 C C . THR A 1 205 ? 49.203 26.525 42.662 1.00 19.99 205 THR A C 1
ATOM 1593 O O . THR A 1 205 ? 49.451 27.724 42.545 1.00 31.10 205 THR A O 1
ATOM 1597 N N . LEU A 1 206 ? 49.907 25.570 42.060 1.00 22.48 206 LEU A N 1
ATOM 1598 C CA . LEU A 1 206 ? 50.958 25.857 41.089 1.00 17.35 206 LEU A CA 1
ATOM 1599 C C . LEU A 1 206 ? 50.757 24.995 39.848 1.00 20.36 206 LEU A C 1
ATOM 1600 O O . LEU A 1 206 ? 50.824 23.768 39.918 1.00 17.78 206 LEU A O 1
ATOM 1605 N N . TYR A 1 207 ? 50.512 25.641 38.713 1.00 21.46 207 TYR A N 1
ATOM 1606 C CA . TYR A 1 207 ? 50.202 24.928 37.479 1.00 18.12 207 TYR A CA 1
ATOM 1607 C C . TYR A 1 207 ? 51.366 24.900 36.495 1.00 17.44 207 TYR A C 1
ATOM 1608 O O . TYR A 1 207 ? 52.220 25.786 36.494 1.00 22.82 207 TYR A O 1
ATOM 1617 N N . ALA A 1 208 ? 51.382 23.866 35.660 1.00 27.55 208 ALA A N 1
ATOM 1618 C CA . ALA A 1 208 ? 52.341 23.746 34.568 1.00 24.97 208 ALA A CA 1
ATOM 1619 C C . ALA A 1 208 ? 51.800 22.778 33.522 1.00 32.80 208 ALA A C 1
ATOM 1620 O O . ALA A 1 208 ? 51.498 21.625 33.834 1.00 37.36 208 ALA A O 1
ATOM 1622 N N . ASP A 1 209 ? 51.683 23.259 32.287 1.00 35.20 209 ASP A N 1
ATOM 1623 C CA . ASP A 1 209 ? 51.111 22.485 31.186 1.00 34.29 209 ASP A CA 1
ATOM 1624 C C . ASP A 1 209 ? 49.722 21.949 31.526 1.00 28.70 209 ASP A C 1
ATOM 1625 O O . ASP A 1 209 ? 49.381 20.819 31.178 1.00 44.56 209 ASP A O 1
ATOM 1630 N N . GLY A 1 210 ? 48.930 22.766 32.213 1.00 28.55 210 GLY A N 1
ATOM 1631 C CA . GLY A 1 210 ? 47.560 22.411 32.539 1.00 32.19 210 GLY A CA 1
ATOM 1632 C C . GLY A 1 210 ? 47.417 21.467 33.718 1.00 36.87 210 GLY A C 1
ATOM 1633 O O . GLY A 1 210 ? 46.302 21.164 34.143 1.00 38.08 210 GLY A O 1
ATOM 1634 N N . GLU A 1 211 ? 48.542 21.000 34.249 1.00 27.65 211 GLU A N 1
ATOM 1635 C CA . GLU A 1 211 ? 48.521 20.063 35.367 1.00 36.31 211 GLU A CA 1
ATOM 1636 C C . GLU A 1 211 ? 48.965 20.715 36.672 1.00 35.05 211 GLU A C 1
ATOM 1637 O O . GLU A 1 211 ? 49.807 21.613 36.676 1.00 30.55 211 GLU A O 1
ATOM 1643 N N . ILE A 1 212 ? 48.385 20.258 37.777 1.00 29.97 212 ILE A N 1
ATOM 1644 C CA . ILE A 1 212 ? 48.735 20.764 39.097 1.00 21.09 212 ILE A CA 1
ATOM 1645 C C . ILE A 1 212 ? 50.027 20.135 39.605 1.00 32.43 212 ILE A C 1
ATOM 1646 O O . ILE A 1 212 ? 50.092 18.926 39.826 1.00 47.15 212 ILE A O 1
ATOM 1651 N N . LEU A 1 213 ? 51.053 20.959 39.787 1.00 27.26 213 LEU A N 1
ATOM 1652 C CA . LEU A 1 213 ? 52.315 20.492 40.348 1.00 24.62 213 LEU A CA 1
ATOM 1653 C C . LEU A 1 213 ? 52.247 20.486 41.868 1.00 24.71 213 LEU A C 1
ATOM 1654 O O . LEU A 1 213 ? 52.850 19.639 42.526 1.00 33.58 213 LEU A O 1
ATOM 1659 N N . PHE A 1 214 ? 51.510 21.443 42.418 1.00 22.74 214 PHE A N 1
ATOM 1660 C CA . PHE A 1 214 ? 51.359 21.559 43.861 1.00 30.62 214 PHE A CA 1
ATOM 1661 C C . PHE A 1 214 ? 50.014 22.169 44.225 1.00 20.23 214 PHE A C 1
ATOM 1662 O O . PHE A 1 214 ? 49.516 23.058 43.536 1.00 22.65 214 PHE A O 1
ATOM 1670 N N . VAL A 1 215 ? 49.429 21.683 45.314 1.00 22.33 215 VAL A N 1
ATOM 1671 C CA . VAL A 1 215 ? 48.166 22.214 45.803 1.00 26.25 215 VAL A CA 1
ATOM 1672 C C . VAL A 1 215 ? 48.105 22.159 47.328 1.00 27.45 215 VAL A C 1
ATOM 1673 O O . VAL A 1 215 ? 48.462 21.153 47.941 1.00 23.29 215 VAL A O 1
ATOM 1677 N N . SER A 1 216 ? 47.670 23.257 47.936 1.00 35.14 216 SER A N 1
ATOM 1678 C CA . SER A 1 216 ? 47.487 23.306 49.380 1.00 29.88 216 SER A CA 1
ATOM 1679 C C . SER A 1 216 ? 46.161 23.977 49.700 1.00 27.67 216 SER A C 1
ATOM 1680 O O . SER A 1 216 ? 45.895 25.092 49.251 1.00 32.57 216 SER A O 1
ATOM 1683 N N . ILE A 1 217 ? 45.331 23.293 50.477 1.00 31.61 217 ILE A N 1
ATOM 1684 C CA . ILE A 1 217 ? 44.032 23.828 50.860 1.00 23.75 217 ILE A CA 1
ATOM 1685 C C . ILE A 1 217 ? 44.017 24.173 52.342 1.00 22.42 217 ILE A C 1
ATOM 1686 O O . ILE A 1 217 ? 44.318 23.332 53.188 1.00 27.71 217 ILE A O 1
ATOM 1691 N N . SER A 1 218 ? 43.678 25.419 52.650 1.00 21.31 218 SER A N 1
ATOM 1692 C CA . SER A 1 218 ? 43.668 25.878 54.030 1.00 19.06 218 SER A CA 1
ATOM 1693 C C . SER A 1 218 ? 42.314 26.461 54.412 1.00 23.56 218 SER A C 1
ATOM 1694 O O . SER A 1 218 ? 41.397 26.526 53.594 1.00 29.07 218 SER A O 1
ATOM 1697 N N . LYS A 1 219 ? 42.204 26.888 55.663 1.00 22.04 219 LYS A N 1
ATOM 1698 C CA . LYS A 1 219 ? 40.970 27.456 56.186 1.00 30.86 219 LYS A CA 1
ATOM 1699 C C . LYS A 1 219 ? 41.298 28.658 57.053 1.00 31.35 219 LYS A C 1
ATOM 1700 O O . LYS A 1 219 ? 42.133 28.561 57.952 1.00 29.72 219 LYS A O 1
ATOM 1706 N N . TYR A 1 220 ? 40.656 29.793 56.791 1.00 28.09 220 TYR A N 1
ATOM 1707 C CA . TYR A 1 220 ? 40.908 30.969 57.609 1.00 33.63 220 TYR A CA 1
ATOM 1708 C C . TYR A 1 220 ? 40.358 30.725 59.009 1.00 36.23 220 TYR A C 1
ATOM 1709 O O . TYR A 1 220 ? 39.401 29.971 59.182 1.00 37.56 220 TYR A O 1
ATOM 1718 N N . THR A 1 221 ? 40.959 31.371 60.003 1.00 39.27 221 THR A N 1
ATOM 1719 C CA . THR A 1 221 ? 40.472 31.283 61.375 1.00 28.24 221 THR A CA 1
ATOM 1720 C C . THR A 1 221 ? 39.095 31.927 61.516 1.00 36.27 221 THR A C 1
ATOM 1721 O O . THR A 1 221 ? 38.913 33.099 61.185 1.00 47.58 221 THR A O 1
ATOM 1725 N N . ILE A 1 231 ? 42.681 40.580 64.748 1.00 40.77 231 ILE A N 1
ATOM 1726 C CA . ILE A 1 231 ? 43.697 39.545 64.597 1.00 53.49 231 ILE A CA 1
ATOM 1727 C C . ILE A 1 231 ? 43.172 38.374 63.763 1.00 58.73 231 ILE A C 1
ATOM 1728 O O . ILE A 1 231 ? 42.084 37.853 64.013 1.00 71.46 231 ILE A O 1
ATOM 1733 N N . GLN A 1 232 ? 43.956 37.973 62.765 1.00 55.95 232 GLN A N 1
ATOM 1734 C CA . GLN A 1 232 ? 43.496 37.020 61.758 1.00 46.30 232 GLN A CA 1
ATOM 1735 C C . GLN A 1 232 ? 44.452 35.835 61.597 1.00 50.50 232 GLN A C 1
ATOM 1736 O O . GLN A 1 232 ? 45.527 35.800 62.200 1.00 51.09 232 GLN A O 1
ATOM 1742 N N . GLY A 1 233 ? 44.055 34.859 60.785 1.00 42.26 233 GLY A N 1
ATOM 1743 C CA . GLY A 1 233 ? 44.973 33.816 60.356 1.00 32.65 233 GLY A CA 1
ATOM 1744 C C . GLY A 1 233 ? 44.321 32.632 59.660 1.00 41.96 233 GLY A C 1
ATOM 1745 O O . GLY A 1 233 ? 43.105 32.594 59.477 1.00 39.71 233 GLY A O 1
ATOM 1746 N N . SER A 1 234 ? 45.143 31.668 59.255 1.00 32.25 234 SER A N 1
ATOM 1747 C CA . SER A 1 234 ? 44.666 30.465 58.574 1.00 33.65 234 SER A CA 1
ATOM 1748 C C . SER A 1 234 ? 45.563 29.267 58.888 1.00 28.50 234 SER A C 1
ATOM 1749 O O . SER A 1 234 ? 46.673 29.432 59.395 1.00 27.03 234 SER A O 1
ATOM 1752 N N . PHE A 1 235 ? 45.082 28.065 58.579 1.00 22.00 235 PHE A N 1
ATOM 1753 C CA . PHE A 1 235 ? 45.876 26.853 58.769 1.00 22.88 235 PHE A CA 1
ATOM 1754 C C . PHE A 1 235 ? 45.596 25.822 57.679 1.00 18.91 235 PHE A C 1
ATOM 1755 O O . PHE A 1 235 ? 44.464 25.679 57.220 1.00 17.78 235 PHE A O 1
ATOM 1763 N N . ILE A 1 236 ? 46.639 25.104 57.273 1.00 17.42 236 ILE A N 1
ATOM 1764 C CA . ILE A 1 236 ? 46.547 24.161 56.163 1.00 25.06 236 ILE A CA 1
ATOM 1765 C C . ILE A 1 236 ? 45.790 22.893 56.548 1.00 25.19 236 ILE A C 1
ATOM 1766 O O . ILE A 1 236 ? 46.051 22.291 57.589 1.00 37.93 236 ILE A O 1
ATOM 1771 N N . LEU A 1 237 ? 44.854 22.494 55.692 1.00 27.09 237 LEU A N 1
ATOM 1772 C CA . LEU A 1 237 ? 44.041 21.306 55.925 1.00 28.28 237 LEU A CA 1
ATOM 1773 C C . LEU A 1 237 ? 44.749 20.044 55.446 1.00 21.79 237 LEU A C 1
ATOM 1774 O O . LEU A 1 237 ? 45.774 20.115 54.769 1.00 26.49 237 LEU A O 1
ATOM 1779 N N . SER A 1 238 ? 44.198 18.889 55.805 1.00 31.50 238 SER A N 1
ATOM 1780 C CA . SER A 1 238 ? 44.747 17.611 55.367 1.00 26.26 238 SER A CA 1
ATOM 1781 C C . SER A 1 238 ? 44.049 17.127 54.103 1.00 38.07 238 SER A C 1
ATOM 1782 O O . SER A 1 238 ? 42.925 17.535 53.812 1.00 34.75 238 SER A O 1
ATOM 1785 N N . GLN A 1 239 ? 44.717 16.256 53.354 1.00 32.64 239 GLN A N 1
ATOM 1786 C CA . GLN A 1 239 ? 44.131 15.686 52.146 1.00 24.92 239 GLN A CA 1
ATOM 1787 C C . GLN A 1 239 ? 42.987 14.738 52.488 1.00 31.14 239 GLN A C 1
ATOM 1788 O O . GLN A 1 239 ? 42.114 14.480 51.659 1.00 31.13 239 GLN A O 1
ATOM 1794 N N . ASN A 1 240 ? 42.995 14.226 53.715 1.00 29.98 240 ASN A N 1
ATOM 1795 C CA . ASN A 1 240 ? 41.965 13.298 54.163 1.00 31.56 240 ASN A CA 1
ATOM 1796 C C . ASN A 1 240 ? 40.759 14.022 54.754 1.00 38.10 240 ASN A C 1
ATOM 1797 O O . ASN A 1 240 ? 39.764 13.394 55.119 1.00 27.82 240 ASN A O 1
ATOM 1802 N N . ASP A 1 241 ? 40.857 15.345 54.849 1.00 44.83 241 ASP A N 1
ATOM 1803 C CA . ASP A 1 241 ? 39.750 16.166 55.325 1.00 40.00 241 ASP A CA 1
ATOM 1804 C C . ASP A 1 241 ? 38.573 16.057 54.362 1.00 47.14 241 ASP A C 1
ATOM 1805 O O . ASP A 1 241 ? 38.761 16.102 53.147 1.00 41.15 241 ASP A O 1
ATOM 1810 N N . PRO A 1 242 ? 37.356 15.894 54.904 1.00 57.28 242 PRO A N 1
ATOM 1811 C CA . PRO A 1 242 ? 36.135 15.725 54.105 1.00 35.34 242 PRO A CA 1
ATOM 1812 C C . PRO A 1 242 ? 35.920 16.828 53.069 1.00 38.02 242 PRO A C 1
ATOM 1813 O O . PRO A 1 242 ? 35.441 16.545 51.971 1.00 25.60 242 PRO A O 1
ATOM 1817 N N . VAL A 1 243 ? 36.275 18.063 53.413 1.00 49.55 243 VAL A N 1
ATOM 1818 C CA . VAL A 1 243 ? 36.023 19.200 52.533 1.00 45.77 243 VAL A CA 1
ATOM 1819 C C . VAL A 1 243 ? 37.152 19.395 51.517 1.00 31.10 243 VAL A C 1
ATOM 1820 O O . VAL A 1 243 ? 37.011 20.160 50.563 1.00 32.89 243 VAL A O 1
ATOM 1824 N N . TYR A 1 244 ? 38.266 18.698 51.725 1.00 35.29 244 TYR A N 1
ATOM 1825 C CA . TYR A 1 244 ? 39.430 18.823 50.849 1.00 28.18 244 TYR A CA 1
ATOM 1826 C C . TYR A 1 244 ? 39.080 18.416 49.421 1.00 27.84 244 TYR A C 1
ATOM 1827 O O . TYR A 1 244 ? 39.452 19.092 48.462 1.00 32.74 244 TYR A O 1
ATOM 1836 N N . ALA A 1 245 ? 38.363 17.304 49.295 1.00 36.76 245 ALA A N 1
ATOM 1837 C CA . ALA A 1 245 ? 37.999 16.756 47.993 1.00 30.03 245 ALA A CA 1
ATOM 1838 C C . ALA A 1 245 ? 37.004 17.652 47.262 1.00 27.92 245 ALA A C 1
ATOM 1839 O O . ALA A 1 245 ? 36.995 17.709 46.032 1.00 36.90 245 ALA A O 1
ATOM 1841 N N . GLU A 1 246 ? 36.169 18.354 48.021 1.00 32.73 246 GLU A N 1
ATOM 1842 C CA . GLU A 1 246 ? 35.138 19.200 47.430 1.00 44.27 246 GLU A CA 1
ATOM 1843 C C . GLU A 1 246 ? 35.717 20.512 46.907 1.00 41.08 246 GLU A C 1
ATOM 1844 O O . GLU A 1 246 ? 35.330 20.995 45.842 1.00 41.00 246 GLU A O 1
ATOM 1850 N N . ILE A 1 247 ? 36.647 21.080 47.666 1.00 38.94 247 ILE A N 1
ATOM 1851 C CA . ILE A 1 247 ? 37.336 22.300 47.263 1.00 35.27 247 ILE A CA 1
ATOM 1852 C C . ILE A 1 247 ? 38.275 22.038 46.089 1.00 40.98 247 ILE A C 1
ATOM 1853 O O . ILE A 1 247 ? 38.379 22.851 45.168 1.00 41.64 247 ILE A O 1
ATOM 1858 N N . LEU A 1 248 ? 38.942 20.889 46.120 1.00 36.02 248 LEU A N 1
ATOM 1859 C CA . LEU A 1 248 ? 39.884 20.516 45.071 1.00 30.76 248 LEU A CA 1
ATOM 1860 C C . LEU A 1 248 ? 39.200 20.358 43.717 1.00 33.42 248 LEU A C 1
ATOM 1861 O O . LEU A 1 248 ? 39.754 20.739 42.687 1.00 43.07 248 LEU A O 1
ATOM 1866 N N . GLU A 1 249 ? 37.995 19.797 43.721 1.00 29.95 249 GLU A N 1
ATOM 1867 C CA . GLU A 1 249 ? 37.246 19.622 42.482 1.00 39.57 249 GLU A CA 1
ATOM 1868 C C . GLU A 1 249 ? 36.677 20.952 42.003 1.00 43.27 249 GLU A C 1
ATOM 1869 O O . GLU A 1 249 ? 36.455 21.148 40.807 1.00 34.28 249 GLU A O 1
ATOM 1875 N N . LEU A 1 250 ? 36.442 21.864 42.941 1.00 34.50 250 LEU A N 1
ATOM 1876 C CA . LEU A 1 250 ? 36.002 23.208 42.594 1.00 28.22 250 LEU A CA 1
ATOM 1877 C C . LEU A 1 250 ? 37.164 23.955 41.955 1.00 30.92 250 LEU A C 1
ATOM 1878 O O . LEU A 1 250 ? 36.976 24.744 41.030 1.00 25.27 250 LEU A O 1
ATOM 1883 N N . GLN A 1 251 ? 38.365 23.695 42.461 1.00 31.97 251 GLN A N 1
ATOM 1884 C CA . GLN A 1 251 ? 39.587 24.236 41.880 1.00 25.93 251 GLN A CA 1
ATOM 1885 C C . GLN A 1 251 ? 39.757 23.714 40.456 1.00 25.85 251 GLN A C 1
ATOM 1886 O O . GLN A 1 251 ? 40.167 24.449 39.558 1.00 23.29 251 GLN A O 1
ATOM 1892 N N . LYS A 1 252 ? 39.436 22.437 40.263 1.00 24.05 252 LYS A N 1
ATOM 1893 C CA . LYS A 1 252 ? 39.496 21.810 38.946 1.00 18.74 252 LYS A CA 1
ATOM 1894 C C . LYS A 1 252 ? 38.540 22.483 37.967 1.00 24.66 252 LYS A C 1
ATOM 1895 O O . LYS A 1 252 ? 38.880 22.705 36.806 1.00 23.70 252 LYS A O 1
ATOM 1901 N N . SER A 1 253 ? 37.342 22.802 38.447 1.00 23.36 253 SER A N 1
ATOM 1902 C CA . SER A 1 253 ? 36.311 23.409 37.613 1.00 19.59 253 SER A CA 1
ATOM 1903 C C . SER A 1 253 ? 36.704 24.817 37.180 1.00 23.18 253 SER A C 1
ATOM 1904 O O . SER A 1 253 ? 36.572 25.175 36.010 1.00 26.05 253 SER A O 1
ATOM 1907 N N . VAL A 1 254 ? 37.186 25.609 38.133 1.00 21.09 254 VAL A N 1
ATOM 1908 C CA . VAL A 1 254 ? 37.616 26.975 37.859 1.00 19.49 254 VAL A CA 1
ATOM 1909 C C . VAL A 1 254 ? 38.801 26.988 36.895 1.00 24.41 254 VAL A C 1
ATOM 1910 O O . VAL A 1 254 ? 38.870 27.823 35.992 1.00 26.04 254 VAL A O 1
ATOM 1914 N N . ALA A 1 255 ? 39.725 26.052 37.087 1.00 24.51 255 ALA A N 1
ATOM 1915 C CA . ALA A 1 255 ? 40.911 25.965 36.244 1.00 19.48 255 ALA A CA 1
ATOM 1916 C C . ALA A 1 255 ? 40.550 25.644 34.798 1.00 31.87 255 ALA A C 1
ATOM 1917 O O . ALA A 1 255 ? 41.137 26.193 33.865 1.00 33.36 255 ALA A O 1
ATOM 1919 N N . GLN A 1 256 ? 39.582 24.753 34.619 1.00 30.78 256 GLN A N 1
ATOM 1920 C CA . GLN A 1 256 ? 39.135 24.371 33.287 1.00 26.07 256 GLN A CA 1
ATOM 1921 C C . GLN A 1 256 ? 38.388 25.523 32.621 1.00 25.18 256 GLN A C 1
ATOM 1922 O O . GLN A 1 256 ? 38.555 25.779 31.429 1.00 26.95 256 GLN A O 1
ATOM 1928 N N . ALA A 1 257 ? 37.567 26.216 33.405 1.00 17.41 257 ALA A N 1
ATOM 1929 C CA . ALA A 1 257 ? 36.769 27.327 32.900 1.00 15.63 257 ALA A CA 1
ATOM 1930 C C . ALA A 1 257 ? 37.638 28.518 32.506 1.00 27.66 257 ALA A C 1
ATOM 1931 O O . ALA A 1 257 ? 37.387 29.171 31.493 1.00 36.85 257 ALA A O 1
ATOM 1933 N N . PHE A 1 258 ? 38.659 28.797 33.310 1.00 22.88 258 PHE A N 1
ATOM 1934 C CA . PHE A 1 258 ? 39.534 29.939 33.065 1.00 20.95 258 PHE A CA 1
ATOM 1935 C C . PHE A 1 258 ? 40.720 29.552 32.187 1.00 25.71 258 PHE A C 1
ATOM 1936 O O . PHE A 1 258 ? 41.564 30.391 31.867 1.00 27.80 258 PHE A O 1
ATOM 1944 N N . ARG A 1 259 ? 40.765 28.279 31.802 1.00 22.72 259 ARG A N 1
ATOM 1945 C CA . ARG A 1 259 ? 41.850 27.726 30.993 1.00 25.34 259 ARG A CA 1
ATOM 1946 C C . ARG A 1 259 ? 43.217 27.978 31.622 1.00 29.83 259 ARG A C 1
ATOM 1947 O O . ARG A 1 259 ? 44.106 28.536 30.981 1.00 28.09 259 ARG A O 1
ATOM 1955 N N . ILE A 1 260 ? 43.381 27.566 32.875 1.00 20.56 260 ILE A N 1
ATOM 1956 C CA . ILE A 1 260 ? 44.664 27.716 33.553 1.00 18.17 260 ILE A CA 1
ATOM 1957 C C . ILE A 1 260 ? 45.646 26.659 33.067 1.00 21.95 260 ILE A C 1
ATOM 1958 O O . ILE A 1 260 ? 45.331 25.469 33.053 1.00 36.05 260 ILE A O 1
ATOM 1963 N N . THR A 1 261 ? 46.836 27.096 32.667 1.00 21.09 261 THR A N 1
ATOM 1964 C CA . THR A 1 261 ? 47.853 26.178 32.170 1.00 28.95 261 THR A CA 1
ATOM 1965 C C . THR A 1 261 ? 49.138 26.269 32.986 1.00 24.16 261 THR A C 1
ATOM 1966 O O . THR A 1 261 ? 49.742 25.251 33.323 1.00 17.76 261 THR A O 1
ATOM 1970 N N . ASP A 1 262 ? 49.554 27.493 33.299 1.00 24.04 262 ASP A N 1
ATOM 1971 C CA . ASP A 1 262 ? 50.805 27.716 34.017 1.00 19.82 262 ASP A CA 1
ATOM 1972 C C . ASP A 1 262 ? 50.691 28.856 35.024 1.00 18.64 262 ASP A C 1
ATOM 1973 O O . ASP A 1 262 ? 49.936 29.806 34.817 1.00 25.61 262 ASP A O 1
ATOM 1978 N N . GLY A 1 263 ? 51.443 28.752 36.116 1.00 19.67 263 GLY A N 1
ATOM 1979 C CA . GLY A 1 263 ? 51.541 29.835 37.078 1.00 18.59 263 GLY A CA 1
ATOM 1980 C C . GLY A 1 263 ? 50.883 29.568 38.418 1.00 17.15 263 GLY A C 1
ATOM 1981 O O . GLY A 1 263 ? 50.271 28.519 38.622 1.00 20.24 263 GLY A O 1
ATOM 1982 N N . PRO A 1 264 ? 51.014 30.527 39.348 1.00 22.46 264 PRO A N 1
ATOM 1983 C CA . PRO A 1 264 ? 50.432 30.451 40.693 1.00 22.03 264 PRO A CA 1
ATOM 1984 C C . PRO A 1 264 ? 48.934 30.727 40.687 1.00 18.14 264 PRO A C 1
ATOM 1985 O O . PRO A 1 264 ? 48.428 31.342 39.749 1.00 21.83 264 PRO A O 1
ATOM 1989 N N . GLY A 1 265 ? 48.240 30.280 41.728 1.00 15.86 265 GLY A N 1
ATOM 1990 C CA . GLY A 1 265 ? 46.819 30.542 41.862 1.00 18.64 265 GLY A CA 1
ATOM 1991 C C . GLY A 1 265 ? 46.380 30.657 43.308 1.00 20.40 265 GLY A C 1
ATOM 1992 O O . GLY A 1 265 ? 46.843 29.908 44.167 1.00 18.16 265 GLY A O 1
ATOM 1993 N N . HIS A 1 266 ? 45.486 31.603 43.578 1.00 23.05 266 HIS A N 1
ATOM 1994 C CA . HIS A 1 266 ? 44.946 31.787 44.921 1.00 19.30 266 HIS A CA 1
ATOM 1995 C C . HIS A 1 266 ? 43.428 31.908 44.871 1.00 21.57 266 HIS A C 1
ATOM 1996 O O . HIS A 1 266 ? 42.891 32.968 44.554 1.00 22.12 266 HIS A O 1
ATOM 2003 N N . LEU A 1 267 ? 42.744 30.817 45.197 1.00 20.54 267 LEU A N 1
ATOM 2004 C CA . LEU A 1 267 ? 41.291 30.758 45.089 1.00 22.71 267 LEU A CA 1
ATOM 2005 C C . LEU A 1 267 ? 40.622 30.722 46.458 1.00 24.25 267 LEU A C 1
ATOM 2006 O O . LEU A 1 267 ? 40.872 29.820 47.253 1.00 33.74 267 LEU A O 1
ATOM 2011 N N . GLU A 1 268 ? 39.766 31.703 46.723 1.00 23.56 268 GLU A N 1
ATOM 2012 C CA . GLU A 1 268 ? 39.058 31.778 47.997 1.00 29.23 268 GLU A CA 1
ATOM 2013 C C . GLU A 1 268 ? 37.670 31.151 47.903 1.00 38.45 268 GLU A C 1
ATOM 2014 O O . GLU A 1 268 ? 36.866 31.524 47.048 1.00 33.98 268 GLU A O 1
ATOM 2020 N N . ILE A 1 269 ? 37.396 30.197 48.789 1.00 38.04 269 ILE A N 1
ATOM 2021 C CA . ILE A 1 269 ? 36.118 29.495 48.793 1.00 29.66 269 ILE A CA 1
ATOM 2022 C C . ILE A 1 269 ? 35.320 29.796 50.059 1.00 36.46 269 ILE A C 1
ATOM 2023 O O . ILE A 1 269 ? 35.872 29.841 51.158 1.00 35.51 269 ILE A O 1
ATOM 2028 N N . TYR A 1 270 ? 34.018 30.002 49.893 1.00 35.75 270 TYR A N 1
ATOM 2029 C CA . TYR A 1 270 ? 33.122 30.238 51.018 1.00 41.14 270 TYR A CA 1
ATOM 2030 C C . TYR A 1 270 ? 32.174 29.060 51.221 1.00 38.19 270 TYR A C 1
ATOM 2031 O O . TYR A 1 270 ? 31.754 28.426 50.255 1.00 34.11 270 TYR A O 1
ATOM 2040 N N . ARG A 1 271 ? 31.831 28.770 52.473 1.00 59.90 271 ARG A N 1
ATOM 2041 C CA . ARG A 1 271 ? 30.833 27.744 52.755 1.00 56.80 271 ARG A CA 1
ATOM 2042 C C . ARG A 1 271 ? 29.616 28.375 53.416 1.00 63.69 271 ARG A C 1
ATOM 2043 O O . ARG A 1 271 ? 29.724 28.942 54.500 1.00 66.16 271 ARG A O 1
ATOM 2051 N N . THR A 1 272 ? 28.452 28.242 52.790 1.00 70.75 272 THR A N 1
ATOM 2052 C CA . THR A 1 272 ? 27.238 28.844 53.330 1.00 73.32 272 THR A CA 1
ATOM 2053 C C . THR A 1 272 ? 26.788 28.109 54.585 1.00 87.92 272 THR A C 1
ATOM 2054 O O . THR A 1 272 ? 27.286 27.026 54.892 1.00 89.03 272 THR A O 1
ATOM 2058 N N . HIS A 1 273 ? 25.860 28.709 55.322 1.00 82.24 273 HIS A N 1
ATOM 2059 C CA . HIS A 1 273 ? 25.284 28.057 56.491 1.00 75.78 273 HIS A CA 1
ATOM 2060 C C . HIS A 1 273 ? 24.542 26.806 56.032 1.00 80.22 273 HIS A C 1
ATOM 2061 O O . HIS A 1 273 ? 24.492 25.797 56.739 1.00 64.66 273 HIS A O 1
ATOM 2068 N N . SER A 1 274 ? 23.963 26.892 54.837 1.00 72.55 274 SER A N 1
ATOM 2069 C CA . SER A 1 274 ? 23.382 25.740 54.155 1.00 76.08 274 SER A CA 1
ATOM 2070 C C . SER A 1 274 ? 24.424 24.646 53.919 1.00 72.86 274 SER A C 1
ATOM 2071 O O . SER A 1 274 ? 24.093 23.464 53.856 1.00 75.50 274 SER A O 1
ATOM 2074 N N . GLY A 1 275 ? 25.684 25.055 53.789 1.00 73.94 275 GLY A N 1
ATOM 2075 C CA . GLY A 1 275 ? 26.775 24.137 53.511 1.00 70.08 275 GLY A CA 1
ATOM 2076 C C . GLY A 1 275 ? 27.195 24.121 52.054 1.00 67.56 275 GLY A C 1
ATOM 2077 O O . GLY A 1 275 ? 28.083 23.363 51.664 1.00 57.68 275 GLY A O 1
ATOM 2078 N N . GLU A 1 276 ? 26.560 24.966 51.249 1.00 78.56 276 GLU A N 1
ATOM 2079 C CA . GLU A 1 276 ? 26.947 25.150 49.853 1.00 66.94 276 GLU A CA 1
ATOM 2080 C C . GLU A 1 276 ? 28.324 25.796 49.730 1.00 55.36 276 GLU A C 1
ATOM 2081 O O . GLU A 1 276 ? 28.651 26.714 50.479 1.00 49.68 276 GLU A O 1
ATOM 2087 N N . LEU A 1 277 ? 29.124 25.315 48.782 1.00 46.96 277 LEU A N 1
ATOM 2088 C CA . LEU A 1 277 ? 30.425 25.919 48.506 1.00 45.26 277 LEU A CA 1
ATOM 2089 C C . LEU A 1 277 ? 30.353 26.863 47.315 1.00 41.67 277 LEU A C 1
ATOM 2090 O O . LEU A 1 277 ? 30.093 26.435 46.191 1.00 37.61 277 LEU A O 1
ATOM 2095 N N . ILE A 1 278 ? 30.585 28.148 47.565 1.00 34.71 278 ILE A N 1
ATOM 2096 C CA . ILE A 1 278 ? 30.600 29.136 46.494 1.00 36.30 278 ILE A CA 1
ATOM 2097 C C . ILE A 1 278 ? 31.999 29.717 46.308 1.00 32.41 278 ILE A C 1
ATOM 2098 O O . ILE A 1 278 ? 32.805 29.736 47.238 1.00 39.80 278 ILE A O 1
ATOM 2103 N N . VAL A 1 279 ? 32.282 30.176 45.094 1.00 37.51 279 VAL A N 1
ATOM 2104 C CA . VAL A 1 279 ? 33.577 30.767 44.776 1.00 24.61 279 VAL A CA 1
ATOM 2105 C C . VAL A 1 279 ? 33.579 32.269 45.038 1.00 27.74 279 VAL A C 1
ATOM 2106 O O . VAL A 1 279 ? 32.776 33.007 44.470 1.00 26.93 279 VAL A O 1
ATOM 2110 N N . GLY A 1 280 ? 34.479 32.717 45.907 1.00 19.06 280 GLY A N 1
ATOM 2111 C CA . GLY A 1 280 ? 34.603 34.133 46.193 1.00 26.03 280 GLY A CA 1
ATOM 2112 C C . GLY A 1 280 ? 35.445 34.845 45.153 1.00 30.83 280 GLY A C 1
ATOM 2113 O O . GLY A 1 280 ? 34.915 35.503 44.260 1.00 35.24 280 GLY A O 1
ATOM 2114 N N . GLU A 1 281 ? 36.762 34.716 45.271 1.00 32.21 281 GLU A N 1
ATOM 2115 C CA . GLU A 1 281 ? 37.685 35.407 44.376 1.00 27.83 281 GLU A CA 1
ATOM 2116 C C . GLU A 1 281 ? 38.903 34.544 44.065 1.00 27.32 281 GLU A C 1
ATOM 2117 O O . GLU A 1 281 ? 39.336 33.744 44.894 1.00 31.90 281 GLU A O 1
ATOM 2123 N N . ILE A 1 282 ? 39.451 34.711 42.866 1.00 22.97 282 ILE A N 1
ATOM 2124 C CA . ILE A 1 282 ? 40.680 34.026 42.483 1.00 18.59 282 ILE A CA 1
ATOM 2125 C C . ILE A 1 282 ? 41.717 35.028 41.982 1.00 21.87 282 ILE A C 1
ATOM 2126 O O . ILE A 1 282 ? 41.369 36.119 41.531 1.00 36.75 282 ILE A O 1
ATOM 2131 N N . ALA A 1 283 ? 42.991 34.661 42.082 1.00 23.72 283 ALA A N 1
ATOM 2132 C CA . ALA A 1 283 ? 44.076 35.526 41.641 1.00 28.08 283 ALA A CA 1
ATOM 2133 C C . ALA A 1 283 ? 45.279 34.708 41.181 1.00 27.04 283 ALA A C 1
ATOM 2134 O O . ALA A 1 283 ? 45.459 33.563 41.596 1.00 33.87 283 ALA A O 1
ATOM 2144 N N . ARG A 1 285 ? 48.200 35.242 41.968 1.00 34.93 285 ARG A N 1
ATOM 2145 C CA . ARG A 1 285 ? 49.223 35.637 42.929 1.00 41.38 285 ARG A CA 1
ATOM 2146 C C . ARG A 1 285 ? 49.664 34.481 43.811 1.00 45.58 285 ARG A C 1
ATOM 2147 O O . ARG A 1 285 ? 49.036 33.424 43.832 1.00 21.42 285 ARG A O 1
ATOM 2155 N N . 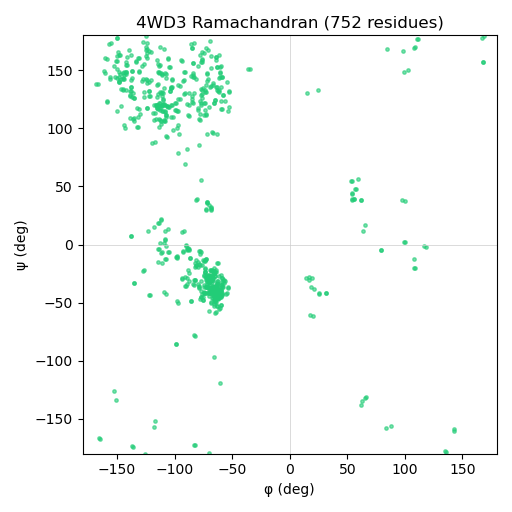ILE A 1 286 ? 50.754 34.701 44.536 1.00 50.60 286 ILE A N 1
ATOM 2156 C CA . ILE A 1 286 ? 51.161 33.807 45.606 1.00 40.95 286 ILE A CA 1
ATOM 2157 C C . ILE A 1 286 ? 50.522 34.351 46.878 1.00 46.36 286 ILE A C 1
ATOM 2158 O O . ILE A 1 286 ? 50.434 35.569 47.046 1.00 53.36 286 ILE A O 1
ATOM 2163 N N . GLY A 1 287 ? 50.058 33.460 47.752 1.00 51.67 287 GLY A N 1
ATOM 2164 C CA . GLY A 1 287 ? 49.275 33.861 48.909 1.00 47.59 287 GLY A CA 1
ATOM 2165 C C . GLY A 1 287 ? 49.936 34.932 49.755 1.00 39.72 287 GLY A C 1
ATOM 2166 O O . GLY A 1 287 ? 51.109 34.827 50.116 1.00 47.14 287 GLY A O 1
ATOM 2167 N N . GLY A 1 288 ? 49.169 35.970 50.067 1.00 37.14 288 GLY A N 1
ATOM 2168 C CA . GLY A 1 288 ? 49.687 37.139 50.751 1.00 44.11 288 GLY A CA 1
ATOM 2169 C C . GLY A 1 288 ? 49.891 36.931 52.236 1.00 36.86 288 GLY A C 1
ATOM 2170 O O . GLY A 1 288 ? 49.265 36.064 52.846 1.00 42.29 288 GLY A O 1
ATOM 2171 N N . GLY A 1 289 ? 50.770 37.736 52.821 1.00 31.53 289 GLY A N 1
ATOM 2172 C CA . GLY A 1 289 ? 51.086 37.623 54.231 1.00 43.23 289 GLY A CA 1
ATOM 2173 C C . GLY A 1 289 ? 51.766 36.309 54.562 1.00 48.80 289 GLY A C 1
ATOM 2174 O O . GLY A 1 289 ? 52.718 35.902 53.894 1.00 49.43 289 GLY A O 1
ATOM 2175 N N . GLY A 1 290 ? 51.273 35.644 55.601 1.00 36.09 290 GLY A N 1
ATOM 2176 C CA . GLY A 1 290 ? 51.900 34.434 56.094 1.00 35.70 290 GLY A CA 1
ATOM 2177 C C . GLY A 1 290 ? 51.607 33.206 55.258 1.00 37.92 290 GLY A C 1
ATOM 2178 O O . GLY A 1 290 ? 52.208 32.157 55.477 1.00 34.14 290 GLY A O 1
ATOM 2179 N N . ILE A 1 291 ? 50.696 33.339 54.296 1.00 38.43 291 ILE A N 1
ATOM 2180 C CA . ILE A 1 291 ? 50.240 32.200 53.503 1.00 32.55 291 ILE A CA 1
ATOM 2181 C C . ILE A 1 291 ? 51.389 31.550 52.744 1.00 28.74 291 ILE A C 1
ATOM 2182 O O . ILE A 1 291 ? 51.516 30.326 52.722 1.00 36.27 291 ILE A O 1
ATOM 2187 N N . SER A 1 292 ? 52.231 32.374 52.133 1.00 41.18 292 SER A N 1
ATOM 2188 C CA . SER A 1 292 ? 53.371 31.872 51.379 1.00 34.40 292 SER A CA 1
ATOM 2189 C C . SER A 1 292 ? 54.361 31.161 52.296 1.00 33.65 292 SER A C 1
ATOM 2190 O O . SER A 1 292 ? 54.899 30.112 51.949 1.00 34.01 292 SER A O 1
ATOM 2193 N N . ARG A 1 293 ? 54.583 31.733 53.475 1.00 37.35 293 ARG A N 1
ATOM 2194 C CA . ARG A 1 293 ? 55.544 31.187 54.427 1.00 45.47 293 ARG A CA 1
ATOM 2195 C C . ARG A 1 293 ? 54.962 30.026 55.228 1.00 38.46 293 ARG A C 1
ATOM 2196 O O . ARG A 1 293 ? 55.697 29.161 55.705 1.00 26.78 293 ARG A O 1
ATOM 2212 N N . ILE A 1 295 ? 53.043 27.802 53.864 1.00 31.35 295 ILE A N 1
ATOM 2213 C CA . ILE A 1 295 ? 53.195 26.693 52.932 1.00 27.91 295 ILE A CA 1
ATOM 2214 C C . ILE A 1 295 ? 54.641 26.207 52.882 1.00 32.52 295 ILE A C 1
ATOM 2215 O O . ILE A 1 295 ? 54.901 25.004 52.804 1.00 27.78 295 ILE A O 1
ATOM 2220 N N . GLU A 1 296 ? 55.580 27.146 52.949 1.00 26.41 296 GLU A N 1
ATOM 2221 C CA . GLU A 1 296 ? 56.999 26.820 52.859 1.00 29.57 296 GLU A CA 1
ATOM 2222 C C . GLU A 1 296 ? 57.478 26.020 54.069 1.00 32.03 296 GLU A C 1
ATOM 2223 O O . GLU A 1 296 ? 58.395 25.211 53.957 1.00 30.56 296 GLU A O 1
ATOM 2229 N N . LYS A 1 297 ? 56.863 26.250 55.224 1.00 30.00 297 LYS A N 1
ATOM 2230 C CA . LYS A 1 297 ? 57.206 25.493 56.425 1.00 26.06 297 LYS A CA 1
ATOM 2231 C C . LYS A 1 297 ? 56.573 24.108 56.424 1.00 33.77 297 LYS A C 1
ATOM 2232 O O . LYS A 1 297 ? 57.171 23.142 56.897 1.00 37.57 297 LYS A O 1
ATOM 2238 N N . LYS A 1 298 ? 55.361 24.018 55.891 1.00 22.08 298 LYS A N 1
ATOM 2239 C CA . LYS A 1 298 ? 54.617 22.766 55.905 1.00 25.67 298 LYS A CA 1
ATOM 2240 C C . LYS A 1 298 ? 55.164 21.768 54.892 1.00 30.85 298 LYS A C 1
ATOM 2241 O O . LYS A 1 298 ? 55.274 20.580 55.186 1.00 35.15 298 LYS A O 1
ATOM 2247 N N . PHE A 1 299 ? 55.512 22.253 53.704 1.00 32.98 299 PHE A N 1
ATOM 2248 C CA . PHE A 1 299 ? 55.892 21.370 52.606 1.00 35.81 299 PHE A CA 1
ATOM 2249 C C . PHE A 1 299 ? 57.372 21.467 52.239 1.00 28.49 299 PHE A C 1
ATOM 2250 O O . PHE A 1 299 ? 57.860 20.692 51.416 1.00 28.41 299 PHE A O 1
ATOM 2258 N N . ASN A 1 300 ? 58.075 22.416 52.854 1.00 32.81 300 ASN A N 1
ATOM 2259 C CA . ASN A 1 300 ? 59.491 22.659 52.573 1.00 39.93 300 ASN A CA 1
ATOM 2260 C C . ASN A 1 300 ? 59.768 22.884 51.089 1.00 36.21 300 ASN A C 1
ATOM 2261 O O . ASN A 1 300 ? 60.724 22.342 50.535 1.00 49.58 300 ASN A O 1
ATOM 2266 N N . ILE A 1 301 ? 58.918 23.686 50.455 1.00 28.96 301 ILE A N 1
ATOM 2267 C CA . ILE A 1 301 ? 59.081 24.047 49.052 1.00 35.52 301 ILE A CA 1
ATOM 2268 C C . ILE A 1 301 ? 58.961 25.557 48.887 1.00 33.65 301 ILE A C 1
ATOM 2269 O O . ILE A 1 301 ? 58.239 26.216 49.635 1.00 34.73 301 ILE A O 1
ATOM 2274 N N . SER A 1 302 ? 59.665 26.102 47.901 1.00 35.30 302 SER A N 1
ATOM 2275 C CA . SER A 1 302 ? 59.676 27.544 47.684 1.00 38.09 302 SER A CA 1
ATOM 2276 C C . SER A 1 302 ? 58.745 27.925 46.537 1.00 42.89 302 SER A C 1
ATOM 2277 O O . SER A 1 302 ? 59.018 27.633 45.370 1.00 45.31 302 SER A O 1
ATOM 2280 N N . LEU A 1 303 ? 57.638 28.572 46.888 1.00 28.56 303 LEU A N 1
ATOM 2281 C CA . LEU A 1 303 ? 56.628 28.975 45.921 1.00 27.51 303 LEU A CA 1
ATOM 2282 C C . LEU A 1 303 ? 57.178 29.970 44.908 1.00 28.60 303 LEU A C 1
ATOM 2283 O O . LEU A 1 303 ? 56.858 29.899 43.724 1.00 21.37 303 LEU A O 1
ATOM 2288 N N . TRP A 1 304 ? 58.008 30.893 45.380 1.00 20.26 304 TRP A N 1
ATOM 2289 C CA . TRP A 1 304 ? 58.617 31.892 44.510 1.00 25.15 304 TRP A CA 1
ATOM 2290 C C . TRP A 1 304 ? 59.623 31.265 43.551 1.00 31.99 304 TRP A C 1
ATOM 2291 O O . TRP A 1 304 ? 59.584 31.522 42.349 1.00 23.31 304 TRP A O 1
ATOM 2302 N N . GLU A 1 305 ? 60.523 30.449 44.089 1.00 26.95 305 GLU A N 1
ATOM 2303 C CA . GLU A 1 305 ? 61.550 29.794 43.284 1.00 26.70 305 GLU A CA 1
ATOM 2304 C C . GLU A 1 305 ? 60.941 28.909 42.199 1.00 34.59 305 GLU A C 1
ATOM 2305 O O . GLU A 1 305 ? 61.435 28.862 41.073 1.00 42.31 305 GLU A O 1
ATOM 2311 N N . SER A 1 306 ? 59.865 28.212 42.545 1.00 30.62 306 SER A N 1
ATOM 2312 C CA . SER A 1 306 ? 59.225 27.285 41.620 1.00 31.99 306 SER A CA 1
ATOM 2313 C C . SER A 1 306 ? 58.406 28.005 40.551 1.00 30.85 306 SER A C 1
ATOM 2314 O O . SER A 1 306 ? 58.520 27.696 39.364 1.00 31.41 306 SER A O 1
ATOM 2317 N N . SER A 1 307 ? 57.582 28.959 40.975 1.00 26.13 307 SER A N 1
ATOM 2318 C CA . SER A 1 307 ? 56.712 29.687 40.054 1.00 20.99 307 SER A CA 1
ATOM 2319 C C . SER A 1 307 ? 57.503 30.533 39.060 1.00 16.41 307 SER A C 1
ATOM 2320 O O . SER A 1 307 ? 57.116 30.660 37.899 1.00 17.72 307 SER A O 1
ATOM 2323 N N . LEU A 1 308 ? 58.606 31.114 39.519 1.00 19.26 308 LEU A N 1
ATOM 2324 C CA . LEU A 1 308 ? 59.458 31.916 38.649 1.00 20.31 308 LEU A CA 1
ATOM 2325 C C . LEU A 1 308 ? 60.176 31.045 37.622 1.00 24.02 308 LEU A C 1
ATOM 2326 O O . LEU A 1 308 ? 60.446 31.487 36.506 1.00 31.85 308 LEU A O 1
ATOM 2331 N N . ASN A 1 309 ? 60.480 29.808 38.002 1.00 16.33 309 ASN A N 1
ATOM 2332 C CA . ASN A 1 309 ? 61.072 28.852 37.073 1.00 18.91 309 ASN A CA 1
ATOM 2333 C C . ASN A 1 309 ? 60.081 28.456 35.986 1.00 23.49 309 ASN A C 1
ATOM 2334 O O . ASN A 1 309 ? 60.451 28.282 34.824 1.00 24.44 309 ASN A O 1
ATOM 2339 N N . ILE A 1 310 ? 58.819 28.315 36.377 1.00 15.39 310 ILE A N 1
ATOM 2340 C CA . ILE A 1 310 ? 57.749 28.011 35.437 1.00 10.90 310 ILE A CA 1
ATOM 2341 C C . ILE A 1 310 ? 57.542 29.171 34.467 1.00 19.16 310 ILE A C 1
ATOM 2342 O O . ILE A 1 310 ? 57.305 28.966 33.277 1.00 14.05 310 ILE A O 1
ATOM 2347 N N . SER A 1 311 ? 57.649 30.391 34.986 1.00 15.99 311 SER A N 1
ATOM 2348 C CA . SER A 1 311 ? 57.421 31.592 34.189 1.00 15.12 311 SER A CA 1
ATOM 2349 C C . SER A 1 311 ? 58.468 31.771 33.091 1.00 23.40 311 SER A C 1
ATOM 2350 O O . SER A 1 311 ? 58.210 32.426 32.083 1.00 25.04 311 SER A O 1
ATOM 2353 N N . VAL A 1 312 ? 59.646 31.189 33.289 1.00 16.27 312 VAL A N 1
ATOM 2354 C CA . VAL A 1 312 ? 60.712 31.274 32.298 1.00 19.32 312 VAL A CA 1
ATOM 2355 C C . VAL A 1 312 ? 60.984 29.913 31.663 1.00 31.71 312 VAL A C 1
ATOM 2356 O O . VAL A 1 312 ? 62.069 29.669 31.131 1.00 24.10 312 VAL A O 1
ATOM 2360 N N . TYR A 1 313 ? 59.985 29.036 31.733 1.00 31.32 313 TYR A N 1
ATOM 2361 C CA . TYR A 1 313 ? 60.025 27.722 31.094 1.00 24.39 313 TYR A CA 1
ATOM 2362 C C . TYR A 1 313 ? 61.221 26.891 31.558 1.00 28.67 313 TYR A C 1
ATOM 2363 O O . TYR A 1 313 ? 61.946 26.314 30.749 1.00 45.14 313 TYR A O 1
ATOM 2372 N N . ARG A 1 314 ? 61.424 26.845 32.869 1.00 36.39 314 ARG A N 1
ATOM 2373 C CA . ARG A 1 314 ? 62.442 25.985 33.459 1.00 23.74 314 ARG A CA 1
ATOM 2374 C C . ARG A 1 314 ? 61.796 24.922 34.333 1.00 34.09 314 ARG A C 1
ATOM 2375 O O . ARG A 1 314 ? 60.656 25.075 34.775 1.00 19.97 314 ARG A O 1
ATOM 2383 N N . ASP A 1 315 ? 62.530 23.843 34.574 1.00 41.40 315 ASP A N 1
ATOM 2384 C CA . ASP A 1 315 ? 62.064 22.791 35.463 1.00 43.33 315 ASP A CA 1
ATOM 2385 C C . ASP A 1 315 ? 62.074 23.319 36.892 1.00 36.31 315 ASP A C 1
ATOM 2386 O O . ASP A 1 315 ? 63.126 23.685 37.417 1.00 54.61 315 ASP A O 1
ATOM 2391 N N . PRO A 1 316 ? 60.896 23.358 37.525 1.00 25.83 316 PRO A N 1
ATOM 2392 C CA . PRO A 1 316 ? 60.768 23.793 38.917 1.00 33.75 316 PRO A CA 1
ATOM 2393 C C . PRO A 1 316 ? 61.310 22.736 39.866 1.00 52.54 316 PRO A C 1
ATOM 2394 O O . PRO A 1 316 ? 61.054 21.545 39.672 1.00 60.26 316 PRO A O 1
ATOM 2398 N N . ASN A 1 317 ? 62.049 23.160 40.885 1.00 54.55 317 ASN A N 1
ATOM 2399 C CA . ASN A 1 317 ? 62.571 22.203 41.842 1.00 59.19 317 ASN A CA 1
ATOM 2400 C C . ASN A 1 317 ? 61.586 22.035 42.984 1.00 65.54 317 ASN A C 1
ATOM 2401 O O . ASN A 1 317 ? 61.840 22.447 44.116 1.00 71.30 317 ASN A O 1
ATOM 2406 N N . LEU A 1 318 ? 60.456 21.412 42.664 1.00 45.71 318 LEU A N 1
ATOM 2407 C CA . LEU A 1 318 ? 59.431 21.109 43.649 1.00 52.93 318 LEU A CA 1
ATOM 2408 C C . LEU A 1 318 ? 59.651 19.755 44.313 1.00 63.61 318 LEU A C 1
ATOM 2409 O O . LEU A 1 318 ? 59.037 18.764 43.918 1.00 68.57 318 LEU A O 1
ATOM 2414 N N . THR A 1 319 ? 60.514 19.705 45.320 1.00 58.72 319 THR A N 1
ATOM 2415 C CA . THR A 1 319 ? 60.684 18.474 46.075 1.00 67.35 319 THR A CA 1
ATOM 2416 C C . THR A 1 319 ? 59.909 18.605 47.378 1.00 62.65 319 THR A C 1
ATOM 2417 O O . THR A 1 319 ? 60.390 19.207 48.338 1.00 62.31 319 THR A O 1
ATOM 2421 N N . VAL A 1 320 ? 58.707 18.039 47.406 1.00 49.45 320 VAL A N 1
ATOM 2422 C CA . VAL A 1 320 ? 57.831 18.193 48.560 1.00 43.03 320 VAL A CA 1
ATOM 2423 C C . VAL A 1 320 ? 58.247 17.284 49.712 1.00 56.00 320 VAL A C 1
ATOM 2424 O O . VAL A 1 320 ? 58.126 16.062 49.622 1.00 49.24 320 VAL A O 1
ATOM 2428 N N . ASN A 1 321 ? 58.716 17.884 50.801 1.00 50.37 321 ASN A N 1
ATOM 2429 C CA . ASN A 1 321 ? 58.976 17.144 52.028 1.00 44.19 321 ASN A CA 1
ATOM 2430 C C . ASN A 1 321 ? 58.127 17.678 53.174 1.00 48.98 321 ASN A C 1
ATOM 2431 O O . ASN A 1 321 ? 58.574 18.539 53.932 1.00 51.21 321 ASN A O 1
ATOM 2436 N N . PRO A 1 322 ? 56.901 17.153 53.311 1.00 41.01 322 PRO A N 1
ATOM 2437 C CA . PRO A 1 322 ? 55.940 17.641 54.305 1.00 39.22 322 PRO A CA 1
ATOM 2438 C C . PRO A 1 322 ? 56.288 17.229 55.731 1.00 44.02 322 PRO A C 1
ATOM 2439 O O . PRO A 1 322 ? 56.578 16.059 55.982 1.00 51.95 322 PRO A O 1
ATOM 2443 N N . ILE A 1 323 ? 56.268 18.187 56.652 1.00 31.80 323 ILE A N 1
ATOM 2444 C CA . ILE A 1 323 ? 56.404 17.877 58.069 1.00 28.10 323 ILE A CA 1
ATOM 2445 C C . ILE A 1 323 ? 55.042 17.491 58.637 1.00 41.74 323 ILE A C 1
ATOM 2446 O O . ILE A 1 323 ? 54.005 17.872 58.095 1.00 42.08 323 ILE A O 1
ATOM 2451 N N . GLU A 1 324 ? 55.047 16.734 59.728 1.00 43.41 324 GLU A N 1
ATOM 2452 C CA . GLU A 1 324 ? 53.811 16.217 60.302 1.00 34.66 324 GLU A CA 1
ATOM 2453 C C . GLU A 1 324 ? 53.140 17.234 61.219 1.00 38.02 324 GLU A C 1
ATOM 2454 O O . GLU A 1 324 ? 53.809 18.033 61.875 1.00 38.45 324 GLU A O 1
ATOM 2460 N N . GLY A 1 325 ? 51.812 17.202 61.254 1.00 36.90 325 GLY A N 1
ATOM 2461 C CA . GLY A 1 325 ? 51.050 18.083 62.118 1.00 34.06 325 GLY A CA 1
ATOM 2462 C C . GLY A 1 325 ? 50.306 19.175 61.374 1.00 39.77 325 GLY A C 1
ATOM 2463 O O . GLY A 1 325 ? 50.511 19.377 60.177 1.00 46.13 325 GLY A O 1
ATOM 2464 N N . THR A 1 326 ? 49.437 19.882 62.090 1.00 31.23 326 THR A N 1
ATOM 2465 C CA . THR A 1 326 ? 48.658 20.967 61.504 1.00 27.75 326 THR A CA 1
ATOM 2466 C C . THR A 1 326 ? 49.415 22.288 61.576 1.00 29.62 326 THR A C 1
ATOM 2467 O O . THR A 1 326 ? 49.606 22.849 62.656 1.00 37.25 326 THR A O 1
ATOM 2471 N N . VAL A 1 327 ? 49.844 22.779 60.418 1.00 28.63 327 VAL A N 1
ATOM 2472 C CA . VAL A 1 327 ? 50.624 24.008 60.343 1.00 29.34 327 VAL A CA 1
ATOM 2473 C C . VAL A 1 327 ? 49.747 25.172 59.880 1.00 25.93 327 VAL A C 1
ATOM 2474 O O . VAL A 1 327 ? 48.886 25.006 59.017 1.00 32.07 327 VAL A O 1
ATOM 2478 N N . GLY A 1 328 ? 49.974 26.348 60.456 1.00 28.11 328 GLY A N 1
ATOM 2479 C CA . GLY A 1 328 ? 49.244 27.545 60.080 1.00 20.19 328 GLY A CA 1
ATOM 2480 C C . GLY A 1 328 ? 49.935 28.779 60.620 1.00 24.87 328 GLY A C 1
ATOM 2481 O O . GLY A 1 328 ? 51.083 28.706 61.058 1.00 35.60 328 GLY A O 1
ATOM 2482 N N . TYR A 1 329 ? 49.247 29.916 60.590 1.00 24.77 329 TYR A N 1
ATOM 2483 C CA . TYR A 1 329 ? 49.833 31.152 61.092 1.00 26.35 329 TYR A CA 1
ATOM 2484 C C . TYR A 1 329 ? 48.781 32.106 61.644 1.00 25.90 329 TYR A C 1
ATOM 2485 O O . TYR A 1 329 ? 47.603 32.024 61.297 1.00 28.43 329 TYR A O 1
ATOM 2494 N N . PHE A 1 330 ? 49.225 33.013 62.507 1.00 32.96 330 PHE A N 1
ATOM 2495 C CA . PHE A 1 330 ? 48.382 34.090 63.009 1.00 31.89 330 PHE A CA 1
ATOM 2496 C C . PHE A 1 330 ? 49.037 35.422 62.674 1.00 31.52 330 PHE A C 1
ATOM 2497 O O . PHE A 1 330 ? 50.256 35.559 62.769 1.00 35.89 330 PHE A O 1
ATOM 2505 N N . SER A 1 331 ? 48.233 36.403 62.282 1.00 33.69 331 SER A N 1
ATOM 2506 C CA . SER A 1 331 ? 48.760 37.731 62.005 1.00 40.50 331 SER A CA 1
ATOM 2507 C C . SER A 1 331 ? 48.279 38.722 63.055 1.00 38.78 331 SER A C 1
ATOM 2508 O O . SER A 1 331 ? 47.161 38.614 63.558 1.00 47.58 331 SER A O 1
ATOM 2511 N N . LEU A 1 332 ? 49.124 39.697 63.368 1.00 32.35 332 LEU A N 1
ATOM 2512 C CA . LEU A 1 332 ? 48.811 40.673 64.401 1.00 34.09 332 LEU A CA 1
ATOM 2513 C C . LEU A 1 332 ? 48.676 42.057 63.784 1.00 38.61 332 LEU A C 1
ATOM 2514 O O . LEU A 1 332 ? 49.575 42.515 63.080 1.00 39.11 332 LEU A O 1
ATOM 2519 N N . PRO A 1 333 ? 47.548 42.732 64.050 1.00 37.75 333 PRO A N 1
ATOM 2520 C CA . PRO A 1 333 ? 47.283 44.051 63.465 1.00 43.17 333 PRO A CA 1
ATOM 2521 C C . PRO A 1 333 ? 48.325 45.089 63.863 1.00 49.20 333 PRO A C 1
ATOM 2522 O O . PRO A 1 333 ? 48.933 44.974 64.928 1.00 40.45 333 PRO A O 1
ATOM 2526 N N . CYS A 1 334 ? 48.527 46.087 63.010 1.00 48.85 334 CYS A N 1
ATOM 2527 C CA . CYS A 1 334 ? 49.497 47.136 63.288 1.00 54.35 334 CYS A CA 1
ATOM 2528 C C . CYS A 1 334 ? 48.895 48.519 63.053 1.00 66.58 334 CYS A C 1
ATOM 2529 O O . CYS A 1 334 ? 48.644 48.915 61.913 1.00 96.95 334 CYS A O 1
ATOM 2532 N N . ARG A 1 335 ? 48.677 49.248 64.142 1.00 69.72 335 ARG A N 1
ATOM 2533 C CA . ARG A 1 335 ? 48.133 50.599 64.084 1.00 73.80 335 ARG A CA 1
ATOM 2534 C C . ARG A 1 335 ? 49.236 51.612 63.797 1.00 79.83 335 ARG A C 1
ATOM 2535 O O . ARG A 1 335 ? 50.367 51.456 64.254 1.00 86.71 335 ARG A O 1
ATOM 2543 N N . ASN A 1 336 ? 48.902 52.646 63.033 1.00 89.21 336 ASN A N 1
ATOM 2544 C CA . ASN A 1 336 ? 49.869 53.672 62.662 1.00 90.22 336 ASN A CA 1
ATOM 2545 C C . ASN A 1 336 ? 50.278 54.574 63.821 1.00 84.28 336 ASN A C 1
ATOM 2546 O O . ASN A 1 336 ? 49.459 54.928 64.670 1.00 85.67 336 ASN A O 1
ATOM 2551 N N . GLY A 1 337 ? 51.557 54.937 63.843 1.00 71.52 337 GLY A N 1
ATOM 2552 C CA . GLY A 1 337 ? 52.103 55.803 64.871 1.00 66.68 337 GLY A CA 1
ATOM 2553 C C . GLY A 1 337 ? 53.510 55.410 65.281 1.00 71.71 337 GLY A C 1
ATOM 2554 O O . GLY A 1 337 ? 54.205 54.699 64.556 1.00 76.02 337 GLY A O 1
ATOM 2555 N N . THR A 1 338 ? 53.923 55.871 66.456 1.00 67.77 338 THR A N 1
ATOM 2556 C CA . THR A 1 338 ? 55.266 55.620 66.966 1.00 77.21 338 THR A CA 1
ATOM 2557 C C . THR A 1 338 ? 55.288 54.444 67.939 1.00 73.12 338 THR A C 1
ATOM 2558 O O . THR A 1 338 ? 54.907 54.587 69.101 1.00 74.54 338 THR A O 1
ATOM 2562 N N . ILE A 1 339 ? 55.716 53.283 67.450 1.00 56.84 339 ILE A N 1
ATOM 2563 C CA . ILE A 1 339 ? 55.753 52.065 68.256 1.00 57.64 339 ILE A CA 1
ATOM 2564 C C . ILE A 1 339 ? 56.582 52.255 69.523 1.00 81.93 339 ILE A C 1
ATOM 2565 O O . ILE A 1 339 ? 57.755 52.621 69.464 1.00 81.47 339 ILE A O 1
ATOM 2570 N N . LYS A 1 340 ? 55.956 51.995 70.667 1.00 79.35 340 LYS A N 1
ATOM 2571 C CA . LYS A 1 340 ? 56.592 52.181 71.964 1.00 71.06 340 LYS A CA 1
ATOM 2572 C C . LYS A 1 340 ? 56.940 50.847 72.615 1.00 73.94 340 LYS A C 1
ATOM 2573 O O . LYS A 1 340 ? 58.030 50.682 73.164 1.00 61.02 340 LYS A O 1
ATOM 2579 N N . GLU A 1 341 ? 56.014 49.897 72.532 1.00 76.88 341 GLU A N 1
ATOM 2580 C CA . GLU A 1 341 ? 56.211 48.572 73.111 1.00 69.12 341 GLU A CA 1
ATOM 2581 C C . GLU A 1 341 ? 55.144 47.591 72.635 1.00 53.11 341 GLU A C 1
ATOM 2582 O O . GLU A 1 341 ? 53.968 47.937 72.545 1.00 51.03 341 GLU A O 1
ATOM 2588 N N . PHE A 1 342 ? 55.567 46.368 72.330 1.00 41.04 342 PHE A N 1
ATOM 2589 C CA . PHE A 1 342 ? 54.641 45.291 72.008 1.00 46.03 342 PHE A CA 1
ATOM 2590 C C . PHE A 1 342 ? 55.068 44.007 72.712 1.00 46.13 342 PHE A C 1
ATOM 2591 O O . PHE A 1 342 ? 56.001 44.018 73.515 1.00 58.96 342 PHE A O 1
ATOM 2599 N N . THR A 1 343 ? 54.385 42.907 72.414 1.00 42.69 343 THR A N 1
ATOM 2600 C CA . THR A 1 343 ? 54.695 41.627 73.040 1.00 43.94 343 THR A CA 1
ATOM 2601 C C . THR A 1 343 ? 56.084 41.140 72.638 1.00 43.19 343 THR A C 1
ATOM 2602 O O . THR A 1 343 ? 56.382 41.017 71.450 1.00 48.61 343 THR A O 1
ATOM 2606 N N . PRO A 1 344 ? 56.939 40.867 73.635 1.00 50.42 344 PRO A N 1
ATOM 2607 C CA . PRO A 1 344 ? 58.305 40.384 73.404 1.00 53.35 344 PRO A CA 1
ATOM 2608 C C . PRO A 1 344 ? 58.332 39.025 72.711 1.00 56.88 344 PRO A C 1
ATOM 2609 O O . PRO A 1 344 ? 57.384 38.249 72.841 1.00 48.81 344 PRO A O 1
ATOM 2613 N N . ILE A 1 345 ? 59.408 38.752 71.980 1.00 54.84 345 ILE A N 1
ATOM 2614 C CA . ILE A 1 345 ? 59.561 37.492 71.258 1.00 44.79 345 ILE A CA 1
ATOM 2615 C C . ILE A 1 345 ? 59.549 36.298 72.203 1.00 55.24 345 ILE A C 1
ATOM 2616 O O . ILE A 1 345 ? 58.948 35.264 71.906 1.00 65.32 345 ILE A O 1
ATOM 2621 N N . GLU A 1 346 ? 60.212 36.455 73.345 1.00 51.93 346 GLU A N 1
ATOM 2622 C CA . GLU A 1 346 ? 60.322 35.385 74.328 1.00 57.25 346 GLU A CA 1
ATOM 2623 C C . GLU A 1 346 ? 58.950 34.921 74.803 1.00 57.16 346 GLU A C 1
ATOM 2624 O O . GLU A 1 346 ? 58.736 33.733 75.033 1.00 57.03 346 GLU A O 1
ATOM 2630 N N . GLU A 1 347 ? 58.022 35.865 74.929 1.00 59.39 347 GLU A N 1
ATOM 2631 C CA . GLU A 1 347 ? 56.676 35.562 75.401 1.00 61.03 347 GLU A CA 1
ATOM 2632 C C . GLU A 1 347 ? 55.905 34.709 74.396 1.00 60.78 347 GLU A C 1
ATOM 2633 O O . GLU A 1 347 ? 55.061 33.897 74.778 1.00 57.45 347 GLU A O 1
ATOM 2639 N N . TRP A 1 348 ? 56.206 34.882 73.113 1.00 66.55 348 TRP A N 1
ATOM 2640 C CA . TRP A 1 348 ? 55.572 34.076 72.076 1.00 55.06 348 TRP A CA 1
ATOM 2641 C C . TRP A 1 348 ? 56.182 32.681 71.995 1.00 57.55 348 TRP A C 1
ATOM 2642 O O . TRP A 1 348 ? 55.463 31.684 71.942 1.00 58.38 348 TRP A O 1
ATOM 2653 N N . GLU A 1 349 ? 57.510 32.616 71.993 1.00 61.44 349 GLU A N 1
ATOM 2654 C CA . GLU A 1 349 ? 58.218 31.346 71.846 1.00 61.46 349 GLU A CA 1
ATOM 2655 C C . GLU A 1 349 ? 57.988 30.403 73.028 1.00 58.88 349 GLU A C 1
ATOM 2656 O O . GLU A 1 349 ? 58.192 29.194 72.910 1.00 61.30 349 GLU A O 1
ATOM 2662 N N . LYS A 1 350 ? 57.575 30.959 74.164 1.00 62.40 350 LYS A N 1
ATOM 2663 C CA . LYS A 1 350 ? 57.213 30.149 75.324 1.00 66.51 350 LYS A CA 1
ATOM 2664 C C . LYS A 1 350 ? 56.054 29.220 74.981 1.00 71.15 350 LYS A C 1
ATOM 2665 O O . LYS A 1 350 ? 55.998 28.082 75.446 1.00 60.01 350 LYS A O 1
ATOM 2671 N N . LEU A 1 351 ? 55.130 29.724 74.169 1.00 71.04 351 LEU A N 1
ATOM 2672 C CA . LEU A 1 351 ? 53.941 28.975 73.782 1.00 58.15 351 LEU A CA 1
ATOM 2673 C C . LEU A 1 351 ? 54.306 27.763 72.932 1.00 55.56 351 LEU A C 1
ATOM 2674 O O . LEU A 1 351 ? 54.932 27.895 71.879 1.00 57.67 351 LEU A O 1
ATOM 2679 N N . ALA A 1 352 ? 53.914 26.582 73.398 1.00 65.68 352 ALA A N 1
ATOM 2680 C CA . ALA A 1 352 ? 54.229 25.341 72.703 1.00 60.40 352 ALA A CA 1
ATOM 2681 C C . ALA A 1 352 ? 53.472 25.237 71.383 1.00 57.79 352 ALA A C 1
ATOM 2682 O O . ALA A 1 352 ? 52.281 25.538 71.311 1.00 54.62 352 ALA A O 1
ATOM 2684 N N . GLY A 1 353 ? 54.178 24.812 70.340 1.00 53.78 353 GLY A N 1
ATOM 2685 C CA . GLY A 1 353 ? 53.584 24.651 69.026 1.00 61.81 353 GLY A CA 1
ATOM 2686 C C . GLY A 1 353 ? 54.041 25.699 68.030 1.00 56.67 353 GLY A C 1
ATOM 2687 O O . GLY A 1 353 ? 53.938 25.499 66.821 1.00 47.62 353 GLY A O 1
ATOM 2688 N N . ILE A 1 354 ? 54.548 26.818 68.538 1.00 51.83 354 ILE A N 1
ATOM 2689 C CA . ILE A 1 354 ? 55.015 27.904 67.683 1.00 51.20 354 ILE A CA 1
ATOM 2690 C C . ILE A 1 354 ? 56.378 27.580 67.069 1.00 47.75 354 ILE A C 1
ATOM 2691 O O . ILE A 1 354 ? 57.291 27.134 67.762 1.00 45.75 354 ILE A O 1
ATOM 2696 N N . LEU A 1 355 ? 56.506 27.815 65.766 1.00 39.18 355 LEU A N 1
ATOM 2697 C CA . LEU A 1 355 ? 57.726 27.495 65.033 1.00 35.73 355 LEU A CA 1
ATOM 2698 C C . LEU A 1 355 ? 58.615 28.723 64.871 1.00 54.91 355 LEU A C 1
ATOM 2699 O O . LEU A 1 355 ? 59.817 28.671 65.133 1.00 58.15 355 LEU A O 1
ATOM 2704 N N . GLU A 1 356 ? 58.017 29.826 64.430 1.00 44.80 356 GLU A N 1
ATOM 2705 C CA . GLU A 1 356 ? 58.764 31.052 64.189 1.00 36.66 356 GLU A CA 1
ATOM 2706 C C . GLU A 1 356 ? 57.915 32.284 64.482 1.00 32.20 356 GLU A C 1
ATOM 2707 O O . GLU A 1 356 ? 56.700 32.280 64.283 1.00 36.19 356 GLU A O 1
ATOM 2713 N N . VAL A 1 357 ? 58.571 33.337 64.959 1.00 33.86 357 VAL A N 1
ATOM 2714 C CA . VAL A 1 357 ? 57.931 34.630 65.151 1.00 36.13 357 VAL A CA 1
ATOM 2715 C C . VAL A 1 357 ? 58.585 35.643 64.218 1.00 37.38 357 VAL A C 1
ATOM 2716 O O . VAL A 1 357 ? 59.785 35.900 64.311 1.00 49.97 357 VAL A O 1
ATOM 2720 N N . GLU A 1 358 ? 57.792 36.213 63.318 1.00 37.83 358 GLU A N 1
ATOM 2721 C CA . GLU A 1 358 ? 58.311 37.122 62.303 1.00 40.10 358 GLU A CA 1
ATOM 2722 C C . GLU A 1 358 ? 57.839 38.558 62.506 1.00 38.66 358 GLU A C 1
ATOM 2723 O O . GLU A 1 358 ? 56.693 38.889 62.203 1.00 35.63 358 GLU A O 1
ATOM 2729 N N . LEU A 1 359 ? 58.725 39.408 63.017 1.00 33.67 359 LEU A N 1
ATOM 2730 C CA . LEU A 1 359 ? 58.395 40.818 63.199 1.00 39.44 359 LEU A CA 1
ATOM 2731 C C . LEU A 1 359 ? 58.611 41.600 61.913 1.00 45.48 359 LEU A C 1
ATOM 2732 O O . LEU A 1 359 ? 59.539 41.323 61.155 1.00 64.27 359 LEU A O 1
ATOM 2737 N N . LEU A 1 360 ? 57.751 42.584 61.678 1.00 39.50 360 LEU A N 1
ATOM 2738 C CA . LEU A 1 360 ? 57.871 43.437 60.506 1.00 45.12 360 LEU A CA 1
ATOM 2739 C C . LEU A 1 360 ? 58.341 44.826 60.931 1.00 59.44 360 LEU A C 1
ATOM 2740 O O . LEU A 1 360 ? 58.732 45.647 60.103 1.00 79.12 360 LEU A O 1
ATOM 2745 N N . TYR A 1 361 ? 58.301 45.074 62.236 1.00 57.93 361 TYR A N 1
ATOM 2746 C CA . TYR A 1 361 ? 58.710 46.348 62.821 1.00 58.10 361 TYR A CA 1
ATOM 2747 C C . TYR A 1 361 ? 59.453 46.135 64.125 1.00 62.47 361 TYR A C 1
ATOM 2748 O O . TYR A 1 361 ? 59.364 45.076 64.739 1.00 62.33 361 TYR A O 1
ATOM 2757 N N . GLN A 1 362 ? 60.198 47.152 64.535 1.00 74.46 362 GLN A N 1
ATOM 2758 C CA . GLN A 1 362 ? 60.971 47.078 65.763 1.00 63.03 362 GLN A CA 1
ATOM 2759 C C . GLN A 1 362 ? 60.577 48.156 66.756 1.00 65.53 362 GLN A C 1
ATOM 2760 O O . GLN A 1 362 ? 59.873 49.098 66.408 1.00 65.37 362 GLN A O 1
ATOM 2766 N N . GLU A 1 363 ? 61.023 47.979 67.996 1.00 78.43 363 GLU A N 1
ATOM 2767 C CA . GLU A 1 363 ? 60.830 48.960 69.054 1.00 68.89 363 GLU A CA 1
ATOM 2768 C C . GLU A 1 363 ? 61.330 50.349 68.663 1.00 79.74 363 GLU A C 1
ATOM 2769 O O . GLU A 1 363 ? 62.528 50.549 68.459 1.00 82.08 363 GLU A O 1
ATOM 2775 N N . GLY A 1 364 ? 60.408 51.303 68.565 1.00 58.77 364 GLY A N 1
ATOM 2776 C CA . GLY A 1 364 ? 60.771 52.678 68.284 1.00 69.03 364 GLY A CA 1
ATOM 2777 C C . GLY A 1 364 ? 60.639 53.073 66.827 1.00 73.51 364 GLY A C 1
ATOM 2778 O O . GLY A 1 364 ? 61.462 53.829 66.314 1.00 69.91 364 GLY A O 1
ATOM 2779 N N . ASP A 1 365 ? 59.603 52.577 66.159 1.00 67.26 365 ASP A N 1
ATOM 2780 C CA . ASP A 1 365 ? 59.389 52.899 64.751 1.00 69.85 365 ASP A CA 1
ATOM 2781 C C . ASP A 1 365 ? 58.151 53.756 64.529 1.00 74.11 365 ASP A C 1
ATOM 2782 O O . ASP A 1 365 ? 57.166 53.644 65.257 1.00 78.51 365 ASP A O 1
ATOM 2787 N N . VAL A 1 366 ? 58.214 54.613 63.516 1.00 67.32 366 VAL A N 1
ATOM 2788 C CA . VAL A 1 366 ? 57.057 55.388 63.092 1.00 75.68 366 VAL A CA 1
ATOM 2789 C C . VAL A 1 366 ? 56.421 54.705 61.888 1.00 74.17 366 VAL A C 1
ATOM 2790 O O . VAL A 1 366 ? 57.071 54.511 60.861 1.00 69.48 366 VAL A O 1
ATOM 2794 N N . VAL A 1 367 ? 55.149 54.341 62.014 1.00 71.01 367 VAL A N 1
ATOM 2795 C CA . VAL A 1 367 ? 54.471 53.589 60.964 1.00 67.42 367 VAL A CA 1
ATOM 2796 C C . VAL A 1 367 ? 53.301 54.369 60.374 1.00 64.06 367 VAL A C 1
ATOM 2797 O O . VAL A 1 367 ? 53.358 54.814 59.226 1.00 64.86 367 VAL A O 1
ATOM 2801 N N . ASP A 1 376 ? 50.135 43.904 58.826 1.00 36.86 376 ASP A N 1
ATOM 2802 C CA . ASP A 1 376 ? 50.378 43.153 60.052 1.00 43.54 376 ASP A CA 1
ATOM 2803 C C . ASP A 1 376 ? 51.629 43.636 60.778 1.00 55.86 376 ASP A C 1
ATOM 2804 O O . ASP A 1 376 ? 52.572 44.127 60.156 1.00 58.96 376 ASP A O 1
ATOM 2809 N N . LEU A 1 377 ? 51.630 43.489 62.099 1.00 47.51 377 LEU A N 1
ATOM 2810 C CA . LEU A 1 377 ? 52.777 43.869 62.911 1.00 36.37 377 LEU A CA 1
ATOM 2811 C C . LEU A 1 377 ? 53.762 42.712 62.952 1.00 41.80 377 LEU A C 1
ATOM 2812 O O . LEU A 1 377 ? 54.960 42.885 62.727 1.00 40.36 377 LEU A O 1
ATOM 2817 N N . ALA A 1 378 ? 53.239 41.528 63.244 1.00 35.60 378 ALA A N 1
ATOM 2818 C CA . ALA A 1 378 ? 54.046 40.320 63.280 1.00 27.82 378 ALA A CA 1
ATOM 2819 C C . ALA A 1 378 ? 53.213 39.117 62.861 1.00 32.27 378 ALA A C 1
ATOM 2820 O O . ALA A 1 378 ? 51.984 39.172 62.861 1.00 29.31 378 ALA A O 1
ATOM 2822 N N . ARG A 1 379 ? 53.888 38.030 62.507 1.00 30.99 379 ARG A N 1
ATOM 2823 C CA . ARG A 1 379 ? 53.206 36.795 62.145 1.00 31.35 379 ARG A CA 1
ATOM 2824 C C . ARG A 1 379 ? 53.732 35.622 62.955 1.00 38.16 379 ARG A C 1
ATOM 2825 O O . ARG A 1 379 ? 54.941 35.423 63.075 1.00 40.46 379 ARG A O 1
ATOM 2833 N N . LEU A 1 380 ? 52.807 34.853 63.518 1.00 40.20 380 LEU A N 1
ATOM 2834 C CA . LEU A 1 380 ? 53.158 33.720 64.359 1.00 35.69 380 LEU A CA 1
ATOM 2835 C C . LEU A 1 380 ? 52.850 32.408 63.656 1.00 32.52 380 LEU A C 1
ATOM 2836 O O . LEU A 1 380 ? 51.692 32.016 63.523 1.00 33.76 380 LEU A O 1
ATOM 2841 N N . TYR A 1 381 ? 53.900 31.725 63.218 1.00 29.51 381 TYR A N 1
ATOM 2842 C CA . TYR A 1 381 ? 53.747 30.458 62.521 1.00 37.42 381 TYR A CA 1
ATOM 2843 C C . TYR A 1 381 ? 53.799 29.321 63.528 1.00 43.37 381 TYR A C 1
ATOM 2844 O O . TYR A 1 381 ? 54.719 29.245 64.342 1.00 39.69 381 TYR A O 1
ATOM 2853 N N . PHE A 1 382 ? 52.814 28.434 63.470 1.00 36.23 382 PHE A N 1
ATOM 2854 C CA . PHE A 1 382 ? 52.737 27.357 64.443 1.00 28.95 382 PHE A CA 1
ATOM 2855 C C . PHE A 1 382 ? 52.699 25.986 63.787 1.00 35.22 382 PHE A C 1
ATOM 2856 O O . PHE A 1 382 ? 52.510 25.861 62.577 1.00 34.17 382 PHE A O 1
ATOM 2864 N N . CYS A 1 383 ? 52.876 24.962 64.611 1.00 44.08 383 CYS A N 1
ATOM 2865 C CA . CYS A 1 383 ? 52.775 23.580 64.173 1.00 37.25 383 CYS A CA 1
ATOM 2866 C C . CYS A 1 383 ? 52.153 22.746 65.277 1.00 32.38 383 CYS A C 1
ATOM 2867 O O . CYS A 1 383 ? 52.813 22.397 66.256 1.00 47.13 383 CYS A O 1
ATOM 2870 N N . LEU A 1 384 ? 50.878 22.428 65.115 1.00 35.21 384 LEU A N 1
ATOM 2871 C CA . LEU A 1 384 ? 50.162 21.666 66.120 1.00 47.50 384 LEU A CA 1
ATOM 2872 C C . LEU A 1 384 ? 49.891 20.275 65.572 1.00 54.36 384 LEU A C 1
ATOM 2873 O O . LEU A 1 384 ? 50.064 20.029 64.381 1.00 53.05 384 LEU A O 1
ATOM 2878 N N . GLU A 1 385 ? 49.468 19.367 66.441 1.00 56.10 385 GLU A N 1
ATOM 2879 C CA . GLU A 1 385 ? 49.239 17.987 66.039 1.00 70.92 385 GLU A CA 1
ATOM 2880 C C . GLU A 1 385 ? 47.817 17.820 65.521 1.00 70.43 385 GLU A C 1
ATOM 2881 O O . GLU A 1 385 ? 47.554 17.002 64.640 1.00 69.74 385 GLU A O 1
ATOM 2887 N N . ASN A 1 386 ? 46.905 18.610 66.073 1.00 54.12 386 ASN A N 1
ATOM 2888 C CA . ASN A 1 386 ? 45.507 18.538 65.688 1.00 64.41 386 ASN A CA 1
ATOM 2889 C C . ASN A 1 386 ? 44.880 19.924 65.538 1.00 64.20 386 ASN A C 1
ATOM 2890 O O . ASN A 1 386 ? 45.426 20.920 66.011 1.00 56.51 386 ASN A O 1
ATOM 2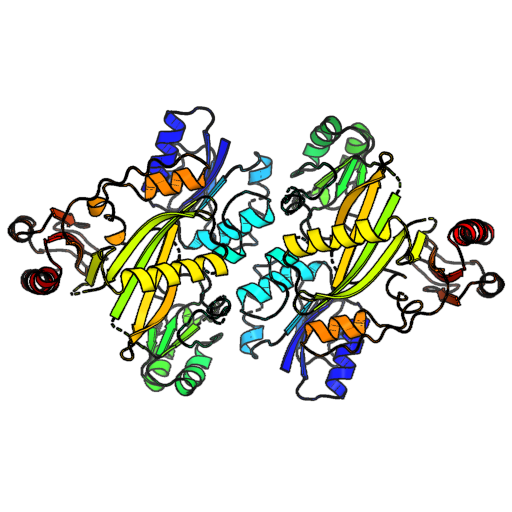895 N N . GLU A 1 387 ? 43.734 19.972 64.868 1.00 60.27 387 GLU A N 1
ATOM 2896 C CA . GLU A 1 387 ? 43.036 21.226 64.599 1.00 58.04 387 GLU A CA 1
ATOM 2897 C C . GLU A 1 387 ? 42.329 21.847 65.805 1.00 62.81 387 GLU A C 1
ATOM 2898 O O . GLU A 1 387 ? 42.088 23.055 65.825 1.00 56.96 387 GLU A O 1
ATOM 2904 N N . ASN A 1 388 ? 41.990 21.029 66.799 1.00 69.21 388 ASN A N 1
ATOM 2905 C CA . ASN A 1 388 ? 41.359 21.525 68.026 1.00 65.00 388 ASN A CA 1
ATOM 2906 C C . ASN A 1 388 ? 42.219 22.544 68.763 1.00 58.17 388 ASN A C 1
ATOM 2907 O O . ASN A 1 388 ? 41.720 23.527 69.304 1.00 58.15 388 ASN A O 1
ATOM 2912 N N . GLU A 1 389 ? 43.518 22.277 68.788 1.00 53.77 389 GLU A N 1
ATOM 2913 C CA . GLU A 1 389 ? 44.500 23.146 69.424 1.00 52.95 389 GLU A CA 1
ATOM 2914 C C . GLU A 1 389 ? 44.525 24.556 68.837 1.00 53.69 389 GLU A C 1
ATOM 2915 O O . GLU A 1 389 ? 44.808 25.517 69.550 1.00 48.91 389 GLU A O 1
ATOM 2921 N N . VAL A 1 390 ? 44.240 24.677 67.542 1.00 54.38 390 VAL A N 1
ATOM 2922 C CA . VAL A 1 390 ? 44.341 25.958 66.843 1.00 46.07 390 VAL A CA 1
ATOM 2923 C C . VAL A 1 390 ? 43.413 27.008 67.447 1.00 33.19 390 VAL A C 1
ATOM 2924 O O . VAL A 1 390 ? 43.809 28.156 67.649 1.00 28.06 390 VAL A O 1
ATOM 2928 N N . GLN A 1 391 ? 42.183 26.608 67.752 1.00 34.01 391 GLN A N 1
ATOM 2929 C CA . GLN A 1 391 ? 41.213 27.529 68.333 1.00 38.02 391 GLN A CA 1
ATOM 2930 C C . GLN A 1 391 ? 41.556 27.820 69.791 1.00 43.67 391 GLN A C 1
ATOM 2931 O O . GLN A 1 391 ? 41.131 28.831 70.353 1.00 43.98 391 GLN A O 1
ATOM 2937 N N . HIS A 1 392 ? 42.332 26.925 70.395 1.00 45.02 392 HIS A N 1
ATOM 2938 C CA . HIS A 1 392 ? 42.888 27.152 71.724 1.00 47.69 392 HIS A CA 1
ATOM 2939 C C . HIS A 1 392 ? 44.072 28.111 71.665 1.00 51.97 392 HIS A C 1
ATOM 2940 O O . HIS A 1 392 ? 44.181 29.030 72.478 1.00 60.74 392 HIS A O 1
ATOM 2947 N N . LEU A 1 393 ? 44.953 27.888 70.695 1.00 41.44 393 LEU A N 1
ATOM 2948 C CA . LEU A 1 393 ? 46.135 28.722 70.511 1.00 38.34 393 LEU A CA 1
ATOM 2949 C C . LEU A 1 393 ? 45.747 30.148 70.155 1.00 40.05 393 LEU A C 1
ATOM 2950 O O . LEU A 1 393 ? 46.401 31.101 70.578 1.00 41.19 393 LEU A O 1
ATOM 2955 N N . LEU A 1 394 ? 44.680 30.288 69.376 1.00 39.75 394 LEU A N 1
ATOM 2956 C CA . LEU A 1 394 ? 44.176 31.602 69.006 1.00 38.90 394 LEU A CA 1
ATOM 2957 C C . LEU A 1 394 ? 43.796 32.397 70.247 1.00 40.42 394 LEU A C 1
ATOM 2958 O O . LEU A 1 394 ? 44.060 33.591 70.323 1.00 45.58 394 LEU A O 1
ATOM 2963 N N . ALA A 1 395 ? 43.199 31.723 71.225 1.00 42.48 395 ALA A N 1
ATOM 2964 C CA . ALA A 1 395 ? 42.797 32.375 72.466 1.00 53.07 395 ALA A CA 1
ATOM 2965 C C . ALA A 1 395 ? 43.998 32.886 73.265 1.00 55.27 395 ALA A C 1
ATOM 2966 O O . ALA A 1 395 ? 43.944 33.975 73.835 1.00 44.74 395 ALA A O 1
ATOM 2968 N N . LEU A 1 396 ? 45.073 32.102 73.310 1.00 38.85 396 LEU A N 1
ATOM 2969 C CA . LEU A 1 396 ? 46.287 32.501 74.026 1.00 52.84 396 LEU A CA 1
ATOM 2970 C C . LEU A 1 396 ? 47.005 33.656 73.332 1.00 51.40 396 LEU A C 1
ATOM 2971 O O . LEU A 1 396 ? 47.532 34.557 73.987 1.00 49.27 396 LEU A O 1
ATOM 2976 N N . VAL A 1 397 ? 47.041 33.611 72.005 1.00 44.31 397 VAL A N 1
ATOM 2977 C CA . VAL A 1 397 ? 47.648 34.674 71.212 1.00 37.34 397 VAL A CA 1
ATOM 2978 C C . VAL A 1 397 ? 46.829 35.948 71.374 1.00 45.54 397 VAL A C 1
ATOM 2979 O O . VAL A 1 397 ? 47.367 37.029 71.614 1.00 51.61 397 VAL A O 1
ATOM 2983 N N . LYS A 1 398 ? 45.516 35.788 71.237 1.00 45.40 398 LYS A N 1
ATOM 2984 C CA . LYS A 1 398 ? 44.541 36.863 71.390 1.00 54.03 398 LYS A CA 1
ATOM 2985 C C . LYS A 1 398 ? 44.704 37.485 72.777 1.00 59.72 398 LYS A C 1
ATOM 2986 O O . LYS A 1 398 ? 44.478 38.680 72.979 1.00 51.11 398 LYS A O 1
ATOM 2992 N N . GLN A 1 399 ? 45.081 36.633 73.728 1.00 57.93 399 GLN A N 1
ATOM 2993 C CA . GLN A 1 399 ? 45.311 37.003 75.123 1.00 53.68 399 GLN A CA 1
ATOM 2994 C C . GLN A 1 399 ? 46.542 37.865 75.388 1.00 56.09 399 GLN A C 1
ATOM 2995 O O . GLN A 1 399 ? 46.440 38.957 75.948 1.00 56.32 399 GLN A O 1
ATOM 3001 N N . THR A 1 400 ? 47.702 37.360 74.981 1.00 54.03 400 THR A N 1
ATOM 3002 C CA . THR A 1 400 ? 48.982 37.966 75.338 1.00 54.07 400 THR A CA 1
ATOM 3003 C C . THR A 1 400 ? 49.504 38.978 74.329 1.00 42.96 400 THR A C 1
ATOM 3004 O O . THR A 1 400 ? 50.664 39.382 74.399 1.00 46.08 400 THR A O 1
ATOM 3008 N N . TYR A 1 401 ? 48.661 39.382 73.388 1.00 41.95 401 TYR A N 1
ATOM 3009 C CA . TYR A 1 401 ? 49.076 40.361 72.395 1.00 50.92 401 TYR A CA 1
ATOM 3010 C C . TYR A 1 401 ? 48.664 41.768 72.801 1.00 53.86 401 TYR A C 1
ATOM 3011 O O . TYR A 1 401 ? 47.543 41.994 73.260 1.00 49.87 401 TYR A O 1
ATOM 3020 N N . TYR A 1 402 ? 49.581 42.713 72.628 1.00 41.00 402 TYR A N 1
ATOM 3021 C CA . TYR A 1 402 ? 49.296 44.113 72.907 1.00 43.61 402 TYR A CA 1
ATOM 3022 C C . TYR A 1 402 ? 50.226 45.016 72.109 1.00 40.84 402 TYR A C 1
ATOM 3023 O O . TYR A 1 402 ? 51.392 44.690 71.896 1.00 36.70 402 TYR A O 1
ATOM 3032 N N . LEU A 1 403 ? 49.698 46.150 71.665 1.00 46.55 403 LEU A N 1
ATOM 3033 C CA . LEU A 1 403 ? 50.480 47.116 70.906 1.00 45.12 403 LEU A CA 1
ATOM 3034 C C . LEU A 1 403 ? 50.215 48.521 71.419 1.00 44.80 403 LEU A C 1
ATOM 3035 O O . LEU A 1 403 ? 49.138 49.076 71.208 1.00 47.54 403 LEU A O 1
ATOM 3040 N N . HIS A 1 404 ? 51.205 49.091 72.097 1.00 38.14 404 HIS A N 1
ATOM 3041 C CA . HIS A 1 404 ? 51.061 50.418 72.674 1.00 49.21 404 HIS A CA 1
ATOM 3042 C C . HIS A 1 404 ? 51.949 51.416 71.938 1.00 51.31 404 HIS A C 1
ATOM 3043 O O . HIS A 1 404 ? 53.142 51.181 71.746 1.00 49.50 404 HIS A O 1
ATOM 3050 N N . LEU A 1 405 ? 51.350 52.518 71.504 1.00 55.90 405 LEU A N 1
ATOM 3051 C CA . LEU A 1 405 ? 52.080 53.555 70.784 1.00 60.30 405 LEU A CA 1
ATOM 3052 C C . LEU A 1 405 ? 51.604 54.947 71.176 1.00 67.17 405 LEU A C 1
ATOM 3053 O O . LEU A 1 405 ? 50.632 55.095 71.917 1.00 75.27 405 LEU A O 1
ATOM 3066 N N . VAL B 1 2 ? 16.288 47.442 25.627 1.00 34.68 2 VAL B N 1
ATOM 3067 C CA . VAL B 1 2 ? 17.426 46.754 25.031 1.00 15.65 2 VAL B CA 1
ATOM 3068 C C . VAL B 1 2 ? 18.466 47.756 24.547 1.00 15.44 2 VAL B C 1
ATOM 3069 O O . VAL B 1 2 ? 18.335 48.332 23.467 1.00 27.11 2 VAL B O 1
ATOM 3073 N N . ARG B 1 3 ? 19.494 47.970 25.361 1.00 21.69 3 ARG B N 1
ATOM 3074 C CA . ARG B 1 3 ? 20.567 48.894 25.015 1.00 21.91 3 ARG B CA 1
ATOM 3075 C C . ARG B 1 3 ? 21.618 48.228 24.133 1.00 16.69 3 ARG B C 1
ATOM 3076 O O . ARG B 1 3 ? 22.218 47.223 24.514 1.00 12.17 3 ARG B O 1
ATOM 3084 N N . ILE B 1 4 ? 21.833 48.796 22.951 1.00 13.75 4 ILE B N 1
ATOM 3085 C CA . ILE B 1 4 ? 22.786 48.247 21.994 1.00 15.90 4 ILE B CA 1
ATOM 3086 C C . ILE B 1 4 ? 23.863 49.263 21.627 1.00 11.71 4 ILE B C 1
ATOM 3087 O O . ILE B 1 4 ? 23.559 50.396 21.254 1.00 15.97 4 ILE B O 1
ATOM 3092 N N . LEU B 1 5 ? 25.123 48.856 21.744 1.00 21.74 5 LEU B N 1
ATOM 3093 C CA . LEU B 1 5 ? 26.239 49.709 21.354 1.00 13.39 5 LEU B CA 1
ATOM 3094 C C . LEU B 1 5 ? 26.718 49.351 19.951 1.00 13.72 5 LEU B C 1
ATOM 3095 O O . LEU B 1 5 ? 27.222 48.252 19.719 1.00 13.73 5 LEU B O 1
ATOM 3100 N N . LEU B 1 6 ? 26.559 50.285 19.019 1.00 11.31 6 LEU B N 1
ATOM 3101 C CA . LEU B 1 6 ? 26.938 50.052 17.630 1.00 10.11 6 LEU B CA 1
ATOM 3102 C C . LEU B 1 6 ? 28.211 50.807 17.265 1.00 7.81 6 LEU B C 1
ATOM 3103 O O . LEU B 1 6 ? 28.259 52.034 17.341 1.00 8.08 6 LEU B O 1
ATOM 3108 N N . ILE B 1 7 ? 29.244 50.067 16.877 1.00 8.51 7 ILE B N 1
ATOM 3109 C CA . ILE B 1 7 ? 30.496 50.675 16.444 1.00 15.60 7 ILE B CA 1
ATOM 3110 C C . ILE B 1 7 ? 30.658 50.537 14.934 1.00 15.69 7 ILE B C 1
ATOM 3111 O O . ILE B 1 7 ? 31.164 49.528 14.443 1.00 16.50 7 ILE B O 1
ATOM 3116 N N . ASN B 1 8 ? 30.219 51.555 14.202 1.00 17.27 8 ASN B N 1
ATOM 3117 C CA . ASN B 1 8 ? 30.218 51.508 12.745 1.00 17.38 8 ASN B CA 1
ATOM 3118 C C . ASN B 1 8 ? 30.784 52.785 12.132 1.00 18.02 8 ASN B C 1
ATOM 3119 O O . ASN B 1 8 ? 30.790 53.840 12.767 1.00 23.38 8 ASN B O 1
ATOM 3124 N N . SER B 1 9 ? 31.258 52.686 10.895 1.00 26.67 9 SER B N 1
ATOM 3125 C CA . SER B 1 9 ? 31.823 53.835 10.199 1.00 30.97 9 SER B CA 1
ATOM 3126 C C . SER B 1 9 ? 30.803 54.452 9.249 1.00 28.43 9 SER B C 1
ATOM 3127 O O . SER B 1 9 ? 30.093 55.388 9.611 1.00 29.21 9 SER B O 1
ATOM 3130 N N . ASP B 1 10 ? 30.725 53.912 8.037 1.00 33.71 10 ASP B N 1
ATOM 3131 C CA . ASP B 1 10 ? 29.786 54.415 7.042 1.00 29.47 10 ASP B CA 1
ATOM 3132 C C . ASP B 1 10 ? 29.102 53.277 6.290 1.00 30.21 10 ASP B C 1
ATOM 3133 O O . ASP B 1 10 ? 28.381 53.510 5.320 1.00 33.40 10 ASP B O 1
ATOM 3138 N N . LYS B 1 11 ? 29.344 52.049 6.739 1.00 19.68 11 LYS B N 1
ATOM 3139 C CA . LYS B 1 11 ? 28.659 50.885 6.189 1.00 19.00 11 LYS B CA 1
ATOM 3140 C C . LYS B 1 11 ? 27.155 51.035 6.383 1.00 30.28 11 LYS B C 1
ATOM 3141 O O . LYS B 1 11 ? 26.675 51.096 7.515 1.00 27.69 11 LYS B O 1
ATOM 3147 N N . PRO B 1 12 ? 26.408 51.109 5.274 1.00 36.11 12 PRO B N 1
ATOM 3148 C CA . PRO B 1 12 ? 24.969 51.389 5.320 1.00 24.37 12 PRO B CA 1
ATOM 3149 C C . PRO B 1 12 ? 24.134 50.240 5.882 1.00 20.62 12 PRO B C 1
ATOM 3150 O O . PRO B 1 12 ? 23.076 50.497 6.453 1.00 20.83 12 PRO B O 1
ATOM 3154 N N . GLU B 1 13 ? 24.603 49.004 5.732 1.00 25.18 13 GLU B N 1
ATOM 3155 C CA . GLU B 1 13 ? 23.823 47.835 6.142 1.00 25.98 13 GLU B CA 1
ATOM 3156 C C . GLU B 1 13 ? 23.469 47.827 7.637 1.00 22.53 13 GLU B C 1
ATOM 3157 O O . GLU B 1 13 ? 22.299 47.658 7.982 1.00 24.94 13 GLU B O 1
ATOM 3163 N N . PRO B 1 14 ? 24.461 48.001 8.534 1.00 25.80 14 PRO B N 1
ATOM 3164 C CA . PRO B 1 14 ? 24.032 48.025 9.938 1.00 23.48 14 PRO B CA 1
ATOM 3165 C C . PRO B 1 14 ? 23.246 49.287 10.291 1.00 21.38 14 PRO B C 1
ATOM 3166 O O . PRO B 1 14 ? 22.426 49.258 11.208 1.00 24.45 14 PRO B O 1
ATOM 3170 N N . ILE B 1 15 ? 23.492 50.375 9.569 1.00 17.36 15 ILE B N 1
ATOM 3171 C CA . ILE B 1 15 ? 22.752 51.613 9.784 1.00 18.26 15 ILE B CA 1
ATOM 3172 C C . ILE B 1 15 ? 21.278 51.420 9.438 1.00 24.74 15 ILE B C 1
ATOM 3173 O O . ILE B 1 15 ? 20.396 51.783 10.215 1.00 30.27 15 ILE B O 1
ATOM 3178 N N . GLN B 1 16 ? 21.026 50.837 8.270 1.00 24.52 16 GLN B N 1
ATOM 3179 C CA . GLN B 1 16 ? 19.667 50.588 7.802 1.00 24.08 16 GLN B CA 1
ATOM 3180 C C . GLN B 1 16 ? 18.948 49.592 8.706 1.00 27.96 16 GLN B C 1
ATOM 3181 O O . GLN B 1 16 ? 17.747 49.712 8.947 1.00 36.94 16 GLN B O 1
ATOM 3187 N N . PHE B 1 17 ? 19.694 48.611 9.205 1.00 21.20 17 PHE B N 1
ATOM 3188 C CA . PHE B 1 17 ? 19.135 47.571 10.062 1.00 12.41 17 PHE B CA 1
ATOM 3189 C C . PHE B 1 17 ? 18.592 48.130 11.374 1.00 18.01 17 PHE B C 1
ATOM 3190 O O . PHE B 1 17 ? 17.442 47.880 11.731 1.00 18.86 17 PHE B O 1
ATOM 3198 N N . PHE B 1 18 ? 19.421 48.887 12.086 1.00 15.19 18 PHE B N 1
ATOM 3199 C CA . PHE B 1 18 ? 19.054 49.375 13.412 1.00 19.58 18 PHE B CA 1
ATOM 3200 C C . PHE B 1 18 ? 18.163 50.613 13.364 1.00 14.19 18 PHE B C 1
ATOM 3201 O O . PHE B 1 18 ? 17.502 50.943 14.347 1.00 25.06 18 PHE B O 1
ATOM 3209 N N . GLN B 1 19 ? 18.148 51.299 12.227 1.00 19.97 19 GLN B N 1
ATOM 3210 C CA . GLN B 1 19 ? 17.251 52.435 12.057 1.00 18.12 19 GLN B CA 1
ATOM 3211 C C . GLN B 1 19 ? 15.821 51.938 11.865 1.00 25.24 19 GLN B C 1
ATOM 3212 O O . GLN B 1 19 ? 14.878 52.501 12.421 1.00 21.41 19 GLN B O 1
ATOM 3218 N N . LYS B 1 20 ? 15.669 50.878 11.076 1.00 30.11 20 LYS B N 1
ATOM 3219 C CA . LYS B 1 20 ? 14.365 50.261 10.860 1.00 25.97 20 LYS B CA 1
ATOM 3220 C C . LYS B 1 20 ? 13.910 49.489 12.093 1.00 36.72 20 LYS B C 1
ATOM 3221 O O . LYS B 1 20 ? 12.713 49.377 12.363 1.00 27.32 20 LYS B O 1
ATOM 3227 N N . ASP B 1 21 ? 14.873 48.960 12.841 1.00 29.55 21 ASP B N 1
ATOM 3228 C CA . ASP B 1 21 ? 14.575 48.207 14.052 1.00 25.28 21 ASP B CA 1
ATOM 3229 C C . ASP B 1 21 ? 14.031 49.133 15.132 1.00 27.01 21 ASP B C 1
ATOM 3230 O O . ASP B 1 21 ? 13.136 48.762 15.891 1.00 25.61 21 ASP B O 1
ATOM 3235 N N . LYS B 1 22 ? 14.582 50.339 15.193 1.00 22.48 22 LYS B N 1
ATOM 3236 C CA . LYS B 1 22 ? 14.151 51.332 16.166 1.00 18.48 22 LYS B CA 1
ATOM 3237 C C . LYS B 1 22 ? 12.755 51.849 15.825 1.00 21.55 22 LYS B C 1
ATOM 3238 O O . LYS B 1 22 ? 11.972 52.180 16.715 1.00 21.54 22 LYS B O 1
ATOM 3244 N N . GLU B 1 23 ? 12.451 51.917 14.530 1.00 36.65 23 GLU B N 1
ATOM 3245 C CA . GLU B 1 23 ? 11.142 52.373 14.069 1.00 19.38 23 GLU B CA 1
ATOM 3246 C C . GLU B 1 23 ? 10.044 51.391 14.452 1.00 28.98 23 GLU B C 1
ATOM 3247 O O . GLU B 1 23 ? 8.891 51.780 1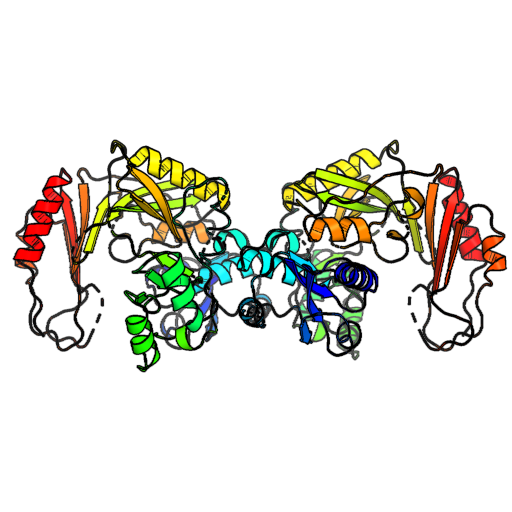4.633 1.00 43.68 23 GLU B O 1
ATOM 3253 N N . THR B 1 24 ? 10.405 50.118 14.574 1.00 26.28 24 THR B N 1
ATOM 3254 C CA . THR B 1 24 ? 9.421 49.072 14.815 1.00 17.72 24 THR B CA 1
ATOM 3255 C C . THR B 1 24 ? 9.507 48.560 16.248 1.00 18.45 24 THR B C 1
ATOM 3256 O O . THR B 1 24 ? 8.745 47.682 16.650 1.00 26.67 24 THR B O 1
ATOM 3260 N N . ASN B 1 25 ? 10.448 49.107 17.011 1.00 16.21 25 ASN B N 1
ATOM 3261 C CA . ASN B 1 25 ? 10.603 48.738 18.411 1.00 20.08 25 ASN B CA 1
ATOM 3262 C C . ASN B 1 25 ? 11.157 49.908 19.225 1.00 21.67 25 ASN B C 1
ATOM 3263 O O . ASN B 1 25 ? 12.293 50.335 19.017 1.00 33.05 25 ASN B O 1
ATOM 3268 N N . ASP B 1 26 ? 10.354 50.417 20.154 1.00 15.65 26 ASP B N 1
ATOM 3269 C CA . ASP B 1 26 ? 10.751 51.560 20.973 1.00 24.69 26 ASP B CA 1
ATOM 3270 C C . ASP B 1 26 ? 11.636 51.152 22.147 1.00 25.25 26 ASP B C 1
ATOM 3271 O O . ASP B 1 26 ? 12.253 52.000 22.790 1.00 27.70 26 ASP B O 1
ATOM 3276 N N . SER B 1 27 ? 11.691 49.854 22.427 1.00 21.33 27 SER B N 1
ATOM 3277 C CA . SER B 1 27 ? 12.515 49.353 23.521 1.00 20.33 27 SER B CA 1
ATOM 3278 C C . SER B 1 27 ? 13.976 49.362 23.096 1.00 23.83 27 SER B C 1
ATOM 3279 O O . SER B 1 27 ? 14.879 49.296 23.929 1.00 27.67 27 SER B O 1
ATOM 3282 N N . ILE B 1 28 ? 14.195 49.440 21.787 1.00 16.54 28 ILE B N 1
ATOM 3283 C CA . ILE B 1 28 ? 15.538 49.435 21.230 1.00 16.78 28 ILE B CA 1
ATOM 3284 C C . ILE B 1 28 ? 16.226 50.768 21.493 1.00 15.07 28 ILE B C 1
ATOM 3285 O O . ILE B 1 28 ? 15.733 51.822 21.092 1.00 13.49 28 ILE B O 1
ATOM 3290 N N . ASN B 1 29 ? 17.364 50.714 22.177 1.00 20.94 29 ASN B N 1
ATOM 3291 C CA . ASN B 1 29 ? 18.171 51.902 22.414 1.00 16.98 29 ASN B CA 1
ATOM 3292 C C . ASN B 1 29 ? 19.523 51.772 21.726 1.00 15.40 29 ASN B C 1
ATOM 3293 O O . ASN B 1 29 ? 20.290 50.854 22.014 1.00 15.81 29 ASN B O 1
ATOM 3298 N N . ILE B 1 30 ? 19.811 52.696 20.816 1.00 11.30 30 ILE B N 1
ATOM 3299 C CA . ILE B 1 30 ? 21.022 52.611 20.013 1.00 13.82 30 ILE B CA 1
ATOM 3300 C C . ILE B 1 30 ? 22.065 53.650 20.409 1.00 18.50 30 ILE B C 1
ATOM 3301 O O . ILE B 1 30 ? 21.855 54.853 20.247 1.00 16.41 30 ILE B O 1
ATOM 3306 N N . SER B 1 31 ? 23.187 53.171 20.934 1.00 19.41 31 SER B N 1
ATOM 3307 C CA . SER B 1 31 ? 24.336 54.022 21.208 1.00 12.25 31 SER B CA 1
ATOM 3308 C C . SER B 1 31 ? 25.376 53.800 20.120 1.00 11.23 31 SER B C 1
ATOM 3309 O O . SER B 1 31 ? 25.655 52.661 19.746 1.00 11.92 31 SER B O 1
ATOM 3312 N N . VAL B 1 32 ? 25.949 54.884 19.611 1.00 9.07 32 VAL B N 1
ATOM 3313 C CA . VAL B 1 32 ? 26.863 54.786 18.481 1.00 10.20 32 VAL B CA 1
ATOM 3314 C C . VAL B 1 32 ? 28.238 55.364 18.798 1.00 13.68 32 VAL B C 1
ATOM 3315 O O . VAL B 1 32 ? 28.353 56.468 19.330 1.00 20.85 32 VAL B O 1
ATOM 3319 N N . ILE B 1 33 ? 29.278 54.603 18.471 1.00 14.25 33 ILE B N 1
ATOM 3320 C CA . ILE B 1 33 ? 30.647 55.094 18.551 1.00 15.93 33 ILE B CA 1
ATOM 3321 C C . ILE B 1 33 ? 31.239 55.199 17.149 1.00 12.70 33 ILE B C 1
ATOM 3322 O O . ILE B 1 33 ? 31.395 54.193 16.456 1.00 15.00 33 ILE B O 1
ATOM 3327 N N . THR B 1 34 ? 31.563 56.418 16.732 1.00 13.69 34 THR B N 1
ATOM 3328 C CA . THR B 1 34 ? 32.058 56.646 15.380 1.00 24.98 34 THR B CA 1
ATOM 3329 C C . THR B 1 34 ? 32.881 57.926 15.279 1.00 20.22 34 THR B C 1
ATOM 3330 O O . THR B 1 34 ? 32.957 58.707 16.228 1.00 19.38 34 THR B O 1
ATOM 3334 N N . ARG B 1 35 ? 33.500 58.131 14.121 1.00 18.69 35 ARG B N 1
ATOM 3335 C CA . ARG B 1 35 ? 34.275 59.338 13.864 1.00 22.22 35 ARG B CA 1
ATOM 3336 C C . ARG B 1 35 ? 33.347 60.519 13.593 1.00 21.20 35 ARG B C 1
ATOM 3337 O O . ARG B 1 35 ? 32.154 60.339 13.349 1.00 36.79 35 ARG B O 1
ATOM 3345 N N . SER B 1 36 ? 33.902 61.726 13.638 1.00 29.97 36 SER B N 1
ATOM 3346 C CA . SER B 1 36 ? 33.114 62.944 13.469 1.00 32.86 36 SER B CA 1
ATOM 3347 C C . SER B 1 36 ? 32.550 63.079 12.057 1.00 30.11 36 SER B C 1
ATOM 3348 O O . SER B 1 36 ? 31.496 63.681 11.857 1.00 34.00 36 SER B O 1
ATOM 3351 N N . CYS B 1 37 ? 33.253 62.512 11.081 1.00 34.45 37 CYS B N 1
ATOM 3352 C CA . CYS B 1 37 ? 32.841 62.611 9.684 1.00 29.88 37 CYS B CA 1
ATOM 3353 C C . CYS B 1 37 ? 31.699 61.654 9.347 1.00 31.78 37 CYS B C 1
ATOM 3354 O O . CYS B 1 37 ? 31.160 61.685 8.241 1.00 37.32 37 CYS B O 1
ATOM 3357 N N . TYR B 1 38 ? 31.334 60.806 10.303 1.00 37.38 38 TYR B N 1
ATOM 3358 C CA . TYR B 1 38 ? 30.270 59.826 10.099 1.00 25.96 38 TYR B CA 1
ATOM 3359 C C . TYR B 1 38 ? 29.069 60.120 10.992 1.00 23.87 38 TYR B C 1
ATOM 3360 O O . TYR B 1 38 ? 28.047 59.437 10.918 1.00 37.92 38 TYR B O 1
ATOM 3369 N N . ALA B 1 39 ? 29.208 61.136 11.838 1.00 20.97 39 ALA B N 1
ATOM 3370 C CA . ALA B 1 39 ? 28.169 61.515 12.796 1.00 26.99 39 ALA B CA 1
ATOM 3371 C C . ALA B 1 39 ? 26.779 61.799 12.195 1.00 25.27 39 ALA B C 1
ATOM 3372 O O . ALA B 1 39 ? 25.775 61.388 12.778 1.00 22.86 39 ALA B O 1
ATOM 3374 N N . PRO B 1 40 ? 26.700 62.505 11.045 1.00 32.88 40 PRO B N 1
ATOM 3375 C CA . PRO B 1 40 ? 25.358 62.755 10.498 1.00 24.24 40 PRO B CA 1
ATOM 3376 C C . PRO B 1 40 ? 24.581 61.495 10.105 1.00 18.82 40 PRO B C 1
ATOM 3377 O O . PRO B 1 40 ? 23.366 61.567 9.922 1.00 30.26 40 PRO B O 1
ATOM 3381 N N . LEU B 1 41 ? 25.268 60.365 9.978 1.00 20.85 41 LEU B N 1
ATOM 3382 C CA . LEU B 1 41 ? 24.614 59.107 9.632 1.00 21.96 41 LEU B CA 1
ATOM 3383 C C . LEU B 1 41 ? 23.807 58.530 10.794 1.00 23.44 41 LEU B C 1
ATOM 3384 O O . LEU B 1 41 ? 22.997 57.624 10.601 1.00 24.54 41 LEU B O 1
ATOM 3389 N N . TYR B 1 42 ? 24.028 59.054 11.997 1.00 22.08 42 TYR B N 1
ATOM 3390 C CA . TYR B 1 42 ? 23.396 58.505 13.193 1.00 20.37 42 TYR B CA 1
ATOM 3391 C C . TYR B 1 42 ? 22.666 59.561 14.018 1.00 27.98 42 TYR B C 1
ATOM 3392 O O . TYR B 1 42 ? 21.759 59.240 14.787 1.00 29.12 42 TYR B O 1
ATOM 3401 N N . SER B 1 43 ? 23.066 60.817 13.849 1.00 25.44 43 SER B N 1
ATOM 3402 C CA . SER B 1 43 ? 22.601 61.913 14.698 1.00 19.38 43 SER B CA 1
ATOM 3403 C C . SER B 1 43 ? 21.082 62.086 14.737 1.00 28.20 43 SER B C 1
ATOM 3404 O O . SER B 1 43 ? 20.530 62.518 15.748 1.00 38.08 43 SER B O 1
ATOM 3407 N N . HIS B 1 44 ? 20.410 61.749 13.641 1.00 33.17 44 HIS B N 1
ATOM 3408 C CA . HIS B 1 44 ? 18.986 62.043 13.512 1.00 27.24 44 HIS B CA 1
ATOM 3409 C C . HIS B 1 44 ? 18.069 60.905 13.961 1.00 35.20 44 HIS B C 1
ATOM 3410 O O . HIS B 1 44 ? 16.850 61.076 14.005 1.00 38.76 44 HIS B O 1
ATOM 3417 N N . TRP B 1 45 ? 18.639 59.751 14.292 1.00 35.33 45 TRP B N 1
ATOM 3418 C CA . TRP B 1 45 ? 17.818 58.613 14.701 1.00 31.33 45 TRP B CA 1
ATOM 3419 C C . TRP B 1 45 ? 18.353 57.874 15.930 1.00 23.25 45 TRP B C 1
ATOM 3420 O O . TRP B 1 45 ? 17.575 57.351 16.728 1.00 28.14 45 TRP B O 1
ATOM 3431 N N . ALA B 1 46 ? 19.673 57.829 16.083 1.00 26.77 46 ALA B N 1
ATOM 3432 C CA . ALA B 1 46 ? 20.281 57.129 17.212 1.00 21.78 46 ALA B CA 1
ATOM 3433 C C . ALA B 1 46 ? 20.069 57.888 18.520 1.00 19.29 46 ALA B C 1
ATOM 3434 O O . ALA B 1 46 ? 20.023 59.118 18.534 1.00 23.03 46 ALA B O 1
ATOM 3436 N N . ASP B 1 47 ? 19.942 57.147 19.617 1.00 15.64 47 ASP B N 1
ATOM 3437 C CA . ASP B 1 47 ? 19.714 57.746 20.927 1.00 19.70 47 ASP B CA 1
ATOM 3438 C C . ASP B 1 47 ? 20.949 58.482 21.437 1.00 15.94 47 ASP B C 1
ATOM 3439 O O . ASP B 1 47 ? 20.844 59.571 22.000 1.00 16.08 47 ASP B O 1
ATOM 3444 N N . HIS B 1 48 ? 22.117 57.878 21.243 1.00 13.52 48 HIS B N 1
ATOM 3445 C CA . HIS B 1 48 ? 23.370 58.472 21.694 1.00 12.17 48 HIS B CA 1
ATOM 3446 C C . HIS B 1 48 ? 24.467 58.303 20.651 1.00 9.66 48 HIS B C 1
ATOM 3447 O O . HIS B 1 48 ? 24.670 57.211 20.122 1.00 17.14 48 HIS B O 1
ATOM 3454 N N . VAL B 1 49 ? 25.172 59.390 20.359 1.00 8.90 49 VAL B N 1
ATOM 3455 C CA . VAL B 1 49 ? 26.292 59.346 19.428 1.00 13.84 49 VAL B CA 1
ATOM 3456 C C . VAL B 1 49 ? 27.559 59.874 20.093 1.00 15.06 49 VAL B C 1
ATOM 3457 O O . VAL B 1 49 ? 27.624 61.037 20.490 1.00 25.01 49 VAL B O 1
ATOM 3461 N N . TYR B 1 50 ? 28.563 59.012 20.210 1.00 15.11 50 TYR B N 1
ATOM 3462 C CA . TYR B 1 50 ? 29.827 59.382 20.835 1.00 14.13 50 TYR B CA 1
ATOM 3463 C C . TYR B 1 50 ? 30.949 59.472 19.805 1.00 11.83 50 TYR B C 1
ATOM 3464 O O . TYR B 1 50 ? 31.247 58.499 19.112 1.00 8.46 50 TYR B O 1
ATOM 3473 N N . ILE B 1 51 ? 31.565 60.646 19.708 1.00 17.79 51 ILE B N 1
ATOM 3474 C CA . ILE B 1 51 ? 32.613 60.888 18.721 1.00 20.65 51 ILE B CA 1
ATOM 3475 C C . ILE B 1 51 ? 33.974 60.424 19.236 1.00 24.55 51 ILE B C 1
ATOM 3476 O O . ILE B 1 51 ? 34.397 60.801 20.329 1.00 22.37 51 ILE B O 1
ATOM 3481 N N . VAL B 1 52 ? 34.650 59.601 18.439 1.00 24.19 52 VAL B N 1
ATOM 3482 C CA . VAL B 1 52 ? 35.944 59.034 18.813 1.00 25.62 52 VAL B CA 1
ATOM 3483 C C . VAL B 1 52 ? 36.937 59.098 17.654 1.00 30.79 52 VAL B C 1
ATOM 3484 O O . VAL B 1 52 ? 36.618 58.702 16.533 1.00 33.15 52 VAL B O 1
ATOM 3488 N N . ASP B 1 53 ? 38.139 59.598 17.927 1.00 33.52 53 ASP B N 1
ATOM 3489 C CA . ASP B 1 53 ? 39.155 59.755 16.891 1.00 31.49 53 ASP B CA 1
ATOM 3490 C C . ASP B 1 53 ? 39.863 58.439 16.573 1.00 28.58 53 ASP B C 1
ATOM 3491 O O . ASP B 1 53 ? 40.243 58.194 15.428 1.00 43.22 53 ASP B O 1
ATOM 3496 N N . ASP B 1 54 ? 40.035 57.594 17.585 1.00 22.05 54 ASP B N 1
ATOM 3497 C CA . ASP B 1 54 ? 40.713 56.314 17.404 1.00 19.27 54 ASP B CA 1
ATOM 3498 C C . ASP B 1 54 ? 40.016 55.193 18.172 1.00 24.03 54 ASP B C 1
ATOM 3499 O O . ASP B 1 54 ? 40.079 55.142 19.401 1.00 34.83 54 ASP B O 1
ATOM 3504 N N . VAL B 1 55 ? 39.356 54.295 17.449 1.00 22.46 55 VAL B N 1
ATOM 3505 C CA . VAL B 1 55 ? 38.609 53.215 18.083 1.00 31.52 55 VAL B CA 1
ATOM 3506 C C . VAL B 1 55 ? 39.550 52.104 18.557 1.00 30.31 55 VAL B C 1
ATOM 3507 O O . VAL B 1 55 ? 39.185 51.285 19.401 1.00 24.45 55 VAL B O 1
ATOM 3511 N N . THR B 1 56 ? 40.770 52.095 18.026 1.00 22.22 56 THR B N 1
ATOM 3512 C CA . THR B 1 56 ? 41.749 51.068 18.375 1.00 25.63 56 THR B CA 1
ATOM 3513 C C . THR B 1 56 ? 42.335 51.297 19.768 1.00 23.90 56 THR B C 1
ATOM 3514 O O . THR B 1 56 ? 42.782 50.356 20.425 1.00 23.08 56 THR B O 1
ATOM 3518 N N . ASP B 1 57 ? 42.335 52.553 20.208 1.00 19.50 57 ASP B N 1
ATOM 3519 C CA . ASP B 1 57 ? 42.885 52.922 21.509 1.00 13.60 57 ASP B CA 1
ATOM 3520 C C . ASP B 1 57 ? 42.043 52.323 22.634 1.00 18.04 57 ASP B C 1
ATOM 3521 O O . ASP B 1 57 ? 41.038 52.899 23.043 1.00 20.21 57 ASP B O 1
ATOM 3526 N N . LEU B 1 58 ? 42.476 51.174 23.142 1.00 16.00 58 LEU B N 1
ATOM 3527 C CA . LEU B 1 58 ? 41.710 50.423 24.133 1.00 16.91 58 LEU B CA 1
ATOM 3528 C C . LEU B 1 58 ? 41.516 51.164 25.453 1.00 22.72 58 LEU B C 1
ATOM 3529 O O . LEU B 1 58 ? 40.483 51.013 26.105 1.00 26.30 58 LEU B O 1
ATOM 3534 N N . THR B 1 59 ? 42.506 51.956 25.850 1.00 30.92 59 THR B N 1
ATOM 3535 C CA . THR B 1 59 ? 42.427 52.684 27.113 1.00 25.06 59 THR B CA 1
ATOM 3536 C C . THR B 1 59 ? 41.312 53.729 27.111 1.00 21.51 59 THR B C 1
ATOM 3537 O O . THR B 1 59 ? 40.507 53.783 28.040 1.00 30.00 59 THR B O 1
ATOM 3541 N N . VAL B 1 60 ? 41.261 54.550 26.066 1.00 8.64 60 VAL B N 1
ATOM 3542 C CA . VAL B 1 60 ? 40.234 55.583 25.971 1.00 20.46 60 VAL B CA 1
ATOM 3543 C C . VAL B 1 60 ? 38.855 54.985 25.686 1.00 22.16 60 VAL B C 1
ATOM 3544 O O . VAL B 1 60 ? 37.834 55.603 25.984 1.00 31.02 60 VAL B O 1
ATOM 3556 N N . LYS B 1 62 ? 37.870 52.050 26.996 1.00 16.77 62 LYS B N 1
ATOM 3557 C CA . LYS B 1 62 ? 37.456 51.563 28.306 1.00 14.86 62 LYS B CA 1
ATOM 3558 C C . LYS B 1 62 ? 36.885 52.707 29.133 1.00 18.39 62 LYS B C 1
ATOM 3559 O O . LYS B 1 62 ? 35.869 52.555 29.813 1.00 21.45 62 LYS B O 1
ATOM 3565 N N . SER B 1 63 ? 37.551 53.855 29.066 1.00 15.12 63 SER B N 1
ATOM 3566 C CA . SER B 1 63 ? 37.118 55.045 29.785 1.00 23.72 63 SER B CA 1
ATOM 3567 C C . SER B 1 63 ? 35.778 55.539 29.252 1.00 20.83 63 SER B C 1
ATOM 3568 O O . SER B 1 63 ? 34.907 55.954 30.017 1.00 22.87 63 SER B O 1
ATOM 3571 N N . LEU B 1 64 ? 35.621 55.491 27.934 1.00 13.26 64 LEU B N 1
ATOM 3572 C CA . LEU B 1 64 ? 34.383 55.918 27.297 1.00 23.34 64 LEU B CA 1
ATOM 3573 C C . LEU B 1 64 ? 33.243 54.960 27.626 1.00 25.51 64 LEU B C 1
ATOM 3574 O O . LEU B 1 64 ? 32.116 55.386 27.882 1.00 18.47 64 LEU B O 1
ATOM 3587 N N . LEU B 1 66 ? 32.804 53.233 30.253 1.00 19.28 66 LEU B N 1
ATOM 3588 C CA . LEU B 1 66 ? 32.351 53.507 31.612 1.00 22.35 66 LEU B CA 1
ATOM 3589 C C . LEU B 1 66 ? 31.335 54.642 31.626 1.00 25.14 66 LEU B C 1
ATOM 3590 O O . LEU B 1 66 ? 30.333 54.579 32.339 1.00 29.70 66 LEU B O 1
ATOM 3595 N N . GLU B 1 67 ? 31.600 55.678 30.835 1.00 29.19 67 GLU B N 1
ATOM 3596 C CA . GLU B 1 67 ? 30.694 56.817 30.732 1.00 30.17 67 GLU B CA 1
ATOM 3597 C C . GLU B 1 67 ? 29.371 56.400 30.100 1.00 22.76 67 GLU B C 1
ATOM 3598 O O . GLU B 1 67 ? 28.309 56.888 30.485 1.00 20.41 67 GLU B O 1
ATOM 3604 N N . ILE B 1 68 ? 29.445 55.496 29.128 1.00 15.00 68 ILE B N 1
ATOM 3605 C CA . ILE B 1 68 ? 28.254 54.984 28.461 1.00 17.43 68 ILE B CA 1
ATOM 3606 C C . ILE B 1 68 ? 27.409 54.155 29.429 1.00 22.80 68 ILE B C 1
ATOM 3607 O O . ILE B 1 68 ? 26.180 54.246 29.427 1.00 19.63 68 ILE B O 1
ATOM 3612 N N . LEU B 1 69 ? 28.075 53.355 30.259 1.00 19.22 69 LEU B N 1
ATOM 3613 C CA . LEU B 1 69 ? 27.391 52.515 31.240 1.00 21.18 69 LEU B CA 1
ATOM 3614 C C . LEU B 1 69 ? 26.656 53.341 32.293 1.00 20.07 69 LEU B C 1
ATOM 3615 O O . LEU B 1 69 ? 25.671 52.884 32.873 1.00 20.80 69 LEU B O 1
ATOM 3620 N N . LYS B 1 70 ? 27.147 54.551 32.545 1.00 17.36 70 LYS B N 1
ATOM 3621 C CA . LYS B 1 70 ? 26.495 55.458 33.483 1.00 26.32 70 LYS B CA 1
ATOM 3622 C C . LYS B 1 70 ? 25.100 55.831 32.991 1.00 18.31 70 LYS B C 1
ATOM 3623 O O . LYS B 1 70 ? 24.175 56.000 33.784 1.00 32.50 70 LYS B O 1
ATOM 3629 N N . VAL B 1 71 ? 24.961 55.961 31.675 1.00 19.27 71 VAL B N 1
ATOM 3630 C CA . VAL B 1 71 ? 23.667 56.221 31.059 1.00 23.22 71 VAL B CA 1
ATOM 3631 C C . VAL B 1 71 ? 22.773 54.995 31.216 1.00 22.71 71 VAL B C 1
ATOM 3632 O O . VAL B 1 71 ? 21.567 55.110 31.438 1.00 21.66 71 VAL B O 1
ATOM 3636 N N . GLY B 1 72 ? 23.382 53.819 31.108 1.00 16.21 72 GLY B N 1
ATOM 3637 C CA . GLY B 1 72 ? 22.672 52.563 31.258 1.00 13.90 72 GLY B CA 1
ATOM 3638 C C . GLY B 1 72 ? 23.526 51.397 30.800 1.00 17.19 72 GLY B C 1
ATOM 3639 O O . GLY B 1 72 ? 24.445 51.579 30.003 1.00 23.61 72 GLY B O 1
ATOM 3640 N N . PRO B 1 73 ? 23.226 50.189 31.299 1.00 13.00 73 PRO B N 1
ATOM 3641 C CA . PRO B 1 73 ? 23.989 48.986 30.944 1.00 14.88 73 PRO B CA 1
ATOM 3642 C C . PRO B 1 73 ? 23.864 48.655 29.461 1.00 14.45 73 PRO B C 1
ATOM 3643 O O . PRO B 1 73 ? 22.940 49.137 28.814 1.00 18.45 73 PRO B O 1
ATOM 3647 N N . ILE B 1 74 ? 24.782 47.851 28.933 1.00 21.77 74 ILE B N 1
ATOM 3648 C CA . ILE B 1 74 ? 24.735 47.462 27.526 1.00 16.68 74 ILE B CA 1
ATOM 3649 C C . ILE B 1 74 ? 24.431 45.973 27.390 1.00 10.46 74 ILE B C 1
ATOM 3650 O O . ILE B 1 74 ? 25.048 45.141 28.056 1.00 15.98 74 ILE B O 1
ATOM 3655 N N . ASP B 1 75 ? 23.469 45.643 26.533 1.00 21.38 75 ASP B N 1
ATOM 3656 C CA . ASP B 1 75 ? 23.086 44.253 26.308 1.00 21.83 75 ASP B CA 1
ATOM 3657 C C . ASP B 1 75 ? 23.877 43.621 25.166 1.00 13.85 75 ASP B C 1
ATOM 3658 O O . ASP B 1 75 ? 24.208 42.437 25.215 1.00 14.16 75 ASP B O 1
ATOM 3663 N N . HIS B 1 76 ? 24.176 44.412 24.138 1.00 26.09 76 HIS B N 1
ATOM 3664 C CA . HIS B 1 76 ? 24.909 43.912 22.977 1.00 18.29 76 HIS B CA 1
ATOM 3665 C C . HIS B 1 76 ? 25.864 44.952 22.396 1.00 16.29 76 HIS B C 1
ATOM 3666 O O . HIS B 1 76 ? 25.551 46.141 22.348 1.00 14.14 76 HIS B O 1
ATOM 3673 N N . ILE B 1 77 ? 27.030 44.491 21.955 1.00 14.96 77 ILE B N 1
ATOM 3674 C CA . ILE B 1 77 ? 27.975 45.341 21.240 1.00 12.16 77 ILE B CA 1
ATOM 3675 C C . ILE B 1 77 ? 28.129 44.864 19.801 1.00 14.38 77 ILE B C 1
ATOM 3676 O O . ILE B 1 77 ? 28.533 43.728 19.556 1.00 12.98 77 ILE B O 1
ATOM 3681 N N . VAL B 1 78 ? 27.799 45.733 18.852 1.00 16.39 78 VAL B N 1
ATOM 3682 C CA . VAL B 1 78 ? 27.873 45.381 17.440 1.00 15.45 78 VAL B CA 1
ATOM 3683 C C . VAL B 1 78 ? 29.049 46.075 16.758 1.00 14.34 78 VAL B C 1
ATOM 3684 O O . VAL B 1 78 ? 29.051 47.295 16.589 1.00 12.14 78 VAL B O 1
ATOM 3688 N N . SER B 1 79 ? 30.049 45.288 16.374 1.00 8.63 79 SER B N 1
ATOM 3689 C CA . SER B 1 79 ? 31.231 45.813 15.700 1.00 17.50 79 SER B CA 1
ATOM 3690 C C . SER B 1 79 ? 31.255 45.401 14.230 1.00 20.14 79 SER B C 1
ATOM 3691 O O . SER B 1 79 ? 31.529 44.245 13.906 1.00 22.27 79 SER B O 1
ATOM 3694 N N . THR B 1 80 ? 30.967 46.349 13.343 1.00 27.13 80 THR B N 1
ATOM 3695 C CA . THR B 1 80 ? 30.847 46.051 11.919 1.00 23.77 80 THR B CA 1
ATOM 3696 C C . THR B 1 80 ? 32.042 46.537 11.098 1.00 21.78 80 THR B C 1
ATOM 3697 O O . THR B 1 80 ? 32.132 46.257 9.903 1.00 40.22 80 THR B O 1
ATOM 3701 N N . THR B 1 81 ? 32.952 47.266 11.737 1.00 25.99 81 THR B N 1
ATOM 3702 C CA . THR B 1 81 ? 34.164 47.726 11.064 1.00 21.76 81 THR B CA 1
ATOM 3703 C C . THR B 1 81 ? 35.379 46.929 11.524 1.00 22.45 81 THR B C 1
ATOM 3704 O O . THR B 1 81 ? 35.356 46.299 12.582 1.00 26.82 81 THR B O 1
ATOM 3708 N N . GLU B 1 82 ? 36.441 46.962 10.725 1.00 24.91 82 GLU B N 1
ATOM 3709 C CA . GLU B 1 82 ? 37.629 46.166 11.005 1.00 29.77 82 GLU B CA 1
ATOM 3710 C C . GLU B 1 82 ? 38.354 46.664 12.252 1.00 26.98 82 GLU B C 1
ATOM 3711 O O . GLU B 1 82 ? 38.855 45.867 13.046 1.00 28.91 82 GLU B O 1
ATOM 3717 N N . LYS B 1 83 ? 38.393 47.981 12.433 1.00 19.35 83 LYS B N 1
ATOM 3718 C CA . LYS B 1 83 ? 39.081 48.570 13.578 1.00 24.64 83 LYS B CA 1
ATOM 3719 C C . LYS B 1 83 ? 38.318 48.350 14.881 1.00 22.42 83 LYS B C 1
ATOM 3720 O O . LYS B 1 83 ? 38.849 48.577 15.969 1.00 28.30 83 LYS B O 1
ATOM 3726 N N . SER B 1 84 ? 37.070 47.910 14.769 1.00 15.95 84 SER B N 1
ATOM 3727 C CA . SER B 1 84 ? 36.209 47.767 15.935 1.00 17.28 84 SER B CA 1
ATOM 3728 C C . SER B 1 84 ? 36.170 46.337 16.460 1.00 18.80 84 SER B C 1
ATOM 3729 O O . SER B 1 84 ? 35.651 46.087 17.547 1.00 21.46 84 SER B O 1
ATOM 3732 N N . ILE B 1 85 ? 36.715 45.406 15.683 1.00 14.83 85 ILE B N 1
ATOM 3733 C CA . ILE B 1 85 ? 36.678 43.992 16.041 1.00 16.76 85 ILE B CA 1
ATOM 3734 C C . ILE B 1 85 ? 37.409 43.710 17.349 1.00 15.91 85 ILE B C 1
ATOM 3735 O O . ILE B 1 85 ? 36.835 43.142 18.278 1.00 26.59 85 ILE B O 1
ATOM 3740 N N . LEU B 1 86 ? 38.675 44.107 17.415 1.00 18.59 86 LEU B N 1
ATOM 3741 C CA . LEU B 1 86 ? 39.482 43.892 18.610 1.00 15.09 86 LEU B CA 1
ATOM 3742 C C . LEU B 1 86 ? 38.960 44.713 19.785 1.00 11.46 86 LEU B C 1
ATOM 3743 O O . LEU B 1 86 ? 38.917 44.236 20.918 1.00 14.90 86 LEU B O 1
ATOM 3748 N N . THR B 1 87 ? 38.568 45.952 19.505 1.00 14.47 87 THR B N 1
ATOM 3749 C CA . THR B 1 87 ? 38.016 46.834 20.526 1.00 15.96 87 THR B CA 1
ATOM 3750 C C . THR B 1 87 ? 36.712 46.274 21.087 1.00 18.95 87 THR B C 1
ATOM 3751 O O . THR B 1 87 ? 36.489 46.285 22.299 1.00 15.38 87 THR B O 1
ATOM 3755 N N . GLY B 1 88 ? 35.858 45.780 20.197 1.00 14.33 88 GLY B N 1
ATOM 3756 C CA . GLY B 1 88 ? 34.596 45.186 20.595 1.00 10.41 88 GLY B CA 1
ATOM 3757 C C . GLY B 1 88 ? 34.794 43.965 21.471 1.00 17.31 88 GLY B C 1
ATOM 3758 O O . GLY B 1 88 ? 34.106 43.794 22.477 1.00 16.94 88 GLY B O 1
ATOM 3759 N N . GLY B 1 89 ? 35.744 43.117 21.088 1.00 12.28 89 GLY B N 1
ATOM 3760 C CA . GLY B 1 89 ? 36.058 41.924 21.851 1.00 9.98 89 GLY B CA 1
ATOM 3761 C C . GLY B 1 89 ? 36.604 42.264 23.223 1.00 15.68 89 GLY B C 1
ATOM 3762 O O . GLY B 1 89 ? 36.307 41.586 24.208 1.00 15.52 89 GLY B O 1
ATOM 3763 N N . PHE B 1 90 ? 37.410 43.319 23.285 1.00 14.82 90 PHE B N 1
ATOM 3764 C CA . PHE B 1 90 ? 37.968 43.782 24.549 1.00 16.04 90 PHE B CA 1
ATOM 3765 C C . PHE B 1 90 ? 36.867 44.264 25.489 1.00 18.52 90 PHE B C 1
ATOM 3766 O O . PHE B 1 90 ? 36.865 43.934 26.674 1.00 11.84 90 PHE B O 1
ATOM 3774 N N . LEU B 1 91 ? 35.934 45.044 24.952 1.00 15.49 91 LEU B N 1
ATOM 3775 C CA . LEU B 1 91 ? 34.853 45.611 25.752 1.00 14.42 91 LEU B CA 1
ATOM 3776 C C . LEU B 1 91 ? 33.886 44.542 26.252 1.00 11.50 91 LEU B C 1
ATOM 3777 O O . LEU B 1 91 ? 33.398 44.620 27.378 1.00 19.34 91 LEU B O 1
ATOM 3782 N N . ARG B 1 92 ? 33.611 43.546 25.415 1.00 15.49 92 ARG B N 1
ATOM 3783 C CA . ARG B 1 92 ? 32.710 42.461 25.796 1.00 19.58 92 ARG B CA 1
ATOM 3784 C C . ARG B 1 92 ? 33.286 41.637 26.940 1.00 16.52 92 ARG B C 1
ATOM 3785 O O . ARG B 1 92 ? 32.595 41.341 27.914 1.00 23.49 92 ARG B O 1
ATOM 3793 N N . SER B 1 93 ? 34.555 41.267 26.811 1.00 11.39 93 SER B N 1
ATOM 3794 C CA . SER B 1 93 ? 35.226 40.464 27.825 1.00 12.42 93 SER B CA 1
ATOM 3795 C C . SER B 1 93 ? 35.376 41.231 29.134 1.00 17.54 93 SER B C 1
ATOM 3796 O O . SER B 1 93 ? 35.120 40.695 30.212 1.00 22.22 93 SER B O 1
ATOM 3799 N N . TYR B 1 94 ? 35.788 42.490 29.030 1.00 16.26 94 TYR B N 1
ATOM 3800 C CA . TYR B 1 94 ? 36.079 43.307 30.202 1.00 17.08 94 TYR B CA 1
ATOM 3801 C C . TYR B 1 94 ? 34.820 43.678 30.981 1.00 13.84 94 TYR B C 1
ATOM 3802 O O . TYR B 1 94 ? 34.862 43.829 32.202 1.00 20.95 94 TYR B O 1
ATOM 3811 N N . PHE B 1 95 ? 33.702 43.820 30.277 1.00 10.99 95 PHE B N 1
ATOM 3812 C CA . PHE B 1 95 ? 32.477 44.304 30.905 1.00 9.60 95 PHE B CA 1
ATOM 3813 C C . PHE B 1 95 ? 31.369 43.252 30.950 1.00 15.05 95 PHE B C 1
ATOM 3814 O O . PHE B 1 95 ? 30.198 43.583 31.135 1.00 20.79 95 PHE B O 1
ATOM 3822 N N . GLY B 1 96 ? 31.746 41.988 30.784 1.00 13.14 96 GLY B N 1
ATOM 3823 C CA . GLY B 1 96 ? 30.821 40.880 30.953 1.00 15.32 96 GLY B CA 1
ATOM 3824 C C . GLY B 1 96 ? 29.641 40.868 30.000 1.00 21.46 96 GLY B C 1
ATOM 3825 O O . GLY B 1 96 ? 28.526 40.524 30.390 1.00 22.81 96 GLY B O 1
ATOM 3826 N N . ILE B 1 97 ? 29.881 41.245 28.748 1.00 14.98 97 ILE B N 1
ATOM 3827 C CA . ILE B 1 97 ? 28.826 41.264 27.742 1.00 21.59 97 ILE B CA 1
ATOM 3828 C C . ILE B 1 97 ? 28.956 40.080 26.787 1.00 18.81 97 ILE B C 1
ATOM 3829 O O . ILE B 1 97 ? 30.042 39.799 26.279 1.00 22.38 97 ILE B O 1
ATOM 3834 N N . ALA B 1 98 ? 27.844 39.388 26.552 1.00 17.58 98 ALA B N 1
ATOM 3835 C CA . ALA B 1 98 ? 27.832 38.203 25.700 1.00 15.55 98 ALA B CA 1
ATOM 3836 C C . ALA B 1 98 ? 28.259 38.533 24.273 1.00 26.58 98 ALA B C 1
ATOM 3837 O O . ALA B 1 98 ? 27.940 39.600 23.747 1.00 24.18 98 ALA B O 1
ATOM 3839 N N . GLY B 1 99 ? 28.983 37.606 23.653 1.00 17.91 99 GLY B N 1
ATOM 3840 C CA . GLY B 1 99 ? 29.492 37.802 22.308 1.00 13.67 99 GLY B CA 1
ATOM 3841 C C . GLY B 1 99 ? 30.942 37.374 22.198 1.00 18.00 99 GLY B C 1
ATOM 3842 O O . GLY B 1 99 ? 31.523 36.893 23.171 1.00 23.37 99 GLY B O 1
ATOM 3843 N N . PRO B 1 100 ? 31.537 37.548 21.008 1.00 22.36 100 PRO B N 1
ATOM 3844 C CA . PRO B 1 100 ? 32.942 37.204 20.753 1.00 32.89 100 PRO B CA 1
ATOM 3845 C C . PRO B 1 100 ? 33.907 37.940 21.682 1.00 23.65 100 PRO B C 1
ATOM 3846 O O . PRO B 1 100 ? 33.841 39.164 21.800 1.00 22.40 100 PRO B O 1
ATOM 3850 N N . GLY B 1 101 ? 34.792 37.190 22.332 1.00 28.61 101 GLY B N 1
ATOM 3851 C CA . GLY B 1 101 ? 35.713 37.751 23.305 1.00 21.28 101 GLY B CA 1
ATOM 3852 C C . GLY B 1 101 ? 36.962 38.373 22.707 1.00 24.80 101 GLY B C 1
ATOM 3853 O O . GLY B 1 101 ? 37.082 38.510 21.489 1.00 18.53 101 GLY B O 1
ATOM 3854 N N . PHE B 1 102 ? 37.895 38.748 23.577 1.00 18.98 102 PHE B N 1
ATOM 3855 C CA . PHE B 1 102 ? 39.132 39.405 23.165 1.00 19.32 102 PHE B CA 1
ATOM 3856 C C . PHE B 1 102 ? 40.022 38.505 22.312 1.00 20.83 102 PHE B C 1
ATOM 3857 O O . PHE B 1 102 ? 40.351 38.848 21.177 1.00 14.63 102 PHE B O 1
ATOM 3865 N N . GLU B 1 103 ? 40.414 37.362 22.869 1.00 28.01 103 GLU B N 1
ATOM 3866 C CA . GLU B 1 103 ? 41.333 36.451 22.191 1.00 25.13 103 GLU B CA 1
ATOM 3867 C C . GLU B 1 103 ? 40.774 35.987 20.853 1.00 21.45 103 GLU B C 1
ATOM 3868 O O . GLU B 1 103 ? 41.494 35.931 19.857 1.00 28.02 103 GLU B O 1
ATOM 3874 N N . THR B 1 104 ? 39.484 35.669 20.839 1.00 19.67 104 THR B N 1
ATOM 3875 C CA . THR B 1 104 ? 38.801 35.258 19.619 1.00 19.86 104 THR B CA 1
ATOM 3876 C C . THR B 1 104 ? 38.869 36.360 18.564 1.00 21.37 104 THR B C 1
ATOM 3877 O O . THR B 1 104 ? 39.163 36.100 17.397 1.00 23.41 104 THR B O 1
ATOM 3881 N N . ALA B 1 105 ? 38.604 37.593 18.986 1.00 22.42 105 ALA B N 1
ATOM 3882 C CA . ALA B 1 105 ? 38.679 38.742 18.092 1.00 21.25 105 ALA B CA 1
ATOM 3883 C C . ALA B 1 105 ? 40.127 39.075 17.745 1.00 20.30 105 ALA B C 1
ATOM 3884 O O . ALA B 1 105 ? 40.413 39.585 16.661 1.00 23.53 105 ALA B O 1
ATOM 3886 N N . LEU B 1 106 ? 41.036 38.787 18.672 1.00 23.38 106 LEU B N 1
ATOM 3887 C CA . LEU B 1 106 ? 42.454 39.062 18.468 1.00 24.06 106 LEU B CA 1
ATOM 3888 C C . LEU B 1 106 ? 43.038 38.187 17.365 1.00 26.22 106 LEU B C 1
ATOM 3889 O O . LEU B 1 106 ? 43.897 38.625 16.599 1.00 24.52 106 LEU B O 1
ATOM 3894 N N . TYR B 1 107 ? 42.561 36.950 17.284 1.00 21.73 107 TYR B N 1
ATOM 3895 C CA . TYR B 1 107 ? 43.042 36.009 16.279 1.00 19.76 107 TYR B CA 1
ATOM 3896 C C . TYR B 1 107 ? 42.553 36.374 14.880 1.00 19.89 107 TYR B C 1
ATOM 3897 O O . TYR B 1 107 ? 43.081 35.881 13.884 1.00 22.94 107 TYR B O 1
ATOM 3914 N N . THR B 1 109 ? 42.308 39.633 13.947 1.00 22.60 109 THR B N 1
ATOM 3915 C CA . THR B 1 109 ? 42.787 40.990 13.728 1.00 16.12 109 THR B CA 1
ATOM 3916 C C . THR B 1 109 ? 44.309 40.985 13.706 1.00 15.14 109 THR B C 1
ATOM 3917 O O . THR B 1 109 ? 44.927 41.360 12.710 1.00 25.85 109 THR B O 1
ATOM 3921 N N . ASN B 1 110 ? 44.908 40.564 14.815 1.00 30.75 110 ASN B N 1
ATOM 3922 C CA . ASN B 1 110 ? 46.359 40.477 14.911 1.00 32.26 110 ASN B CA 1
ATOM 3923 C C . ASN B 1 110 ? 46.882 39.232 14.208 1.00 25.66 110 ASN B C 1
ATOM 3924 O O . ASN B 1 110 ? 46.720 38.114 14.699 1.00 22.11 110 ASN B O 1
ATOM 3929 N N . LYS B 1 111 ? 47.506 39.436 13.054 1.00 22.59 111 LYS B N 1
ATOM 3930 C CA . LYS B 1 111 ? 48.061 38.343 12.265 1.00 27.69 111 LYS B CA 1
ATOM 3931 C C . LYS B 1 111 ? 49.171 37.604 13.009 1.00 25.03 111 LYS B C 1
ATOM 3932 O O . LYS B 1 111 ? 49.360 36.406 12.815 1.00 28.88 111 LYS B O 1
ATOM 3938 N N . LEU B 1 112 ? 49.901 38.322 13.857 1.00 30.64 112 LEU B N 1
ATOM 3939 C CA . LEU B 1 112 ? 50.959 37.707 14.653 1.00 22.10 112 LEU B CA 1
ATOM 3940 C C . LEU B 1 112 ? 50.393 36.694 15.641 1.00 26.47 112 LEU B C 1
ATOM 3941 O O . LEU B 1 112 ? 50.911 35.586 15.771 1.00 32.76 112 LEU B O 1
ATOM 3946 N N . ALA B 1 113 ? 49.326 37.078 16.333 1.00 21.20 113 ALA B N 1
ATOM 3947 C CA . ALA B 1 113 ? 48.692 36.196 17.304 1.00 17.45 113 ALA B CA 1
ATOM 3948 C C . ALA B 1 113 ? 47.948 35.081 16.583 1.00 17.00 113 ALA B C 1
ATOM 3949 O O . ALA B 1 113 ? 47.854 33.957 17.078 1.00 29.60 113 ALA B O 1
ATOM 3959 N N . LYS B 1 115 ? 48.835 33.779 13.522 1.00 19.38 115 LYS B N 1
ATOM 3960 C CA . LYS B 1 115 ? 49.850 32.868 13.010 1.00 22.23 115 LYS B CA 1
ATOM 3961 C C . LYS B 1 115 ? 50.492 32.041 14.121 1.00 31.89 115 LYS B C 1
ATOM 3962 O O . LYS B 1 115 ? 50.905 30.903 13.900 1.00 34.92 115 LYS B O 1
ATOM 3968 N N . THR B 1 116 ? 50.564 32.618 15.316 1.00 24.34 116 THR B N 1
ATOM 3969 C CA . THR B 1 116 ? 51.172 31.946 16.458 1.00 21.75 116 THR B CA 1
ATOM 3970 C C . THR B 1 116 ? 50.263 30.842 16.989 1.00 24.58 116 THR B C 1
ATOM 3971 O O . THR B 1 116 ? 50.724 29.750 17.326 1.00 26.95 116 THR B O 1
ATOM 3975 N N . LYS B 1 117 ? 48.967 31.132 17.049 1.00 21.64 117 LYS B N 1
ATOM 3976 C CA . LYS B 1 117 ? 47.986 30.178 17.554 1.00 24.02 117 LYS B CA 1
ATOM 3977 C C . LYS B 1 117 ? 47.842 28.994 16.605 1.00 28.49 117 LYS B C 1
ATOM 3978 O O . LYS B 1 117 ? 47.737 27.848 17.038 1.00 30.91 117 LYS B O 1
ATOM 3984 N N . LEU B 1 118 ? 47.832 29.285 15.308 1.00 31.01 118 LEU B N 1
ATOM 3985 C CA . LEU B 1 118 ? 47.684 28.257 14.284 1.00 28.73 118 LEU B CA 1
ATOM 3986 C C . LEU B 1 118 ? 48.881 27.310 14.260 1.00 35.11 118 LEU B C 1
ATOM 3987 O O . LEU B 1 118 ? 48.726 26.111 14.037 1.00 42.84 118 LEU B O 1
ATOM 3992 N N . LYS B 1 119 ? 50.073 27.853 14.494 1.00 29.05 119 LYS B N 1
ATOM 3993 C CA . LYS B 1 119 ? 51.289 27.046 14.503 1.00 34.61 119 LYS B CA 1
ATOM 3994 C C . LYS B 1 119 ? 51.320 26.097 15.694 1.00 37.69 119 LYS B C 1
ATOM 3995 O O . LYS B 1 119 ? 51.808 24.972 15.590 1.00 48.48 119 LYS B O 1
ATOM 4009 N N . GLU B 1 121 ? 48.809 24.735 17.043 1.00 43.70 121 GLU B N 1
ATOM 4010 C CA . GLU B 1 121 ? 47.761 23.732 16.909 1.00 52.54 121 GLU B CA 1
ATOM 4011 C C . GLU B 1 121 ? 48.097 22.682 15.853 1.00 42.90 121 GLU B C 1
ATOM 4012 O O . GLU B 1 121 ? 47.648 21.540 15.943 1.00 52.62 121 GLU B O 1
ATOM 4018 N N . GLY B 1 122 ? 48.874 23.072 14.848 1.00 39.19 122 GLY B N 1
ATOM 4019 C CA . GLY B 1 122 ? 49.249 22.149 13.793 1.00 42.34 122 GLY B CA 1
ATOM 4020 C C . GLY B 1 122 ? 48.718 22.566 12.438 1.00 41.16 122 GLY B C 1
ATOM 4021 O O . GLY B 1 122 ? 48.971 21.907 11.430 1.00 47.01 122 GLY B O 1
ATOM 4022 N N . ILE B 1 123 ? 47.976 23.668 12.417 1.00 41.78 123 ILE B N 1
ATOM 4023 C CA . ILE B 1 123 ? 47.389 24.186 11.187 1.00 32.55 123 ILE B CA 1
ATOM 4024 C C . ILE B 1 123 ? 48.436 24.896 10.332 1.00 36.39 123 ILE B C 1
ATOM 4025 O O . ILE B 1 123 ? 49.064 25.856 10.780 1.00 43.69 123 ILE B O 1
ATOM 4030 N N . PRO B 1 124 ? 48.623 24.420 9.090 1.00 35.04 124 PRO B N 1
ATOM 4031 C CA . PRO B 1 124 ? 49.654 24.928 8.177 1.00 32.11 124 PRO B CA 1
ATOM 4032 C C . PRO B 1 124 ? 49.480 26.404 7.834 1.00 37.51 124 PRO B C 1
ATOM 4033 O O . PRO B 1 124 ? 48.382 26.840 7.487 1.00 36.75 124 PRO B O 1
ATOM 4037 N N . VAL B 1 125 ? 50.575 27.155 7.923 1.00 34.58 125 VAL B N 1
ATOM 4038 C CA . VAL B 1 125 ? 50.572 28.592 7.665 1.00 36.28 125 VAL B CA 1
ATOM 4039 C C . VAL B 1 125 ? 51.880 28.994 6.982 1.00 32.44 125 VAL B C 1
ATOM 4040 O O . VAL B 1 125 ? 52.931 28.413 7.257 1.00 38.23 125 VAL B O 1
ATOM 4044 N N . ALA B 1 126 ? 51.814 29.977 6.087 1.00 23.86 126 ALA B N 1
ATOM 4045 C CA . ALA B 1 126 ? 53.008 30.501 5.430 1.00 34.26 126 ALA B CA 1
ATOM 4046 C C . ALA B 1 126 ? 53.974 31.083 6.462 1.00 41.58 126 ALA B C 1
ATOM 4047 O O . ALA B 1 126 ? 53.552 31.609 7.492 1.00 52.55 126 ALA B O 1
ATOM 4049 N N . ASP B 1 127 ? 55.270 30.983 6.180 1.00 56.48 127 ASP B N 1
ATOM 4050 C CA . ASP B 1 127 ? 56.302 31.485 7.082 1.00 54.31 127 ASP B CA 1
ATOM 4051 C C . ASP B 1 127 ? 56.198 33.002 7.236 1.00 48.03 127 ASP B C 1
ATOM 4052 O O . ASP B 1 127 ? 55.600 33.662 6.396 1.00 42.00 127 ASP B O 1
ATOM 4057 N N . PHE B 1 128 ? 56.759 33.552 8.311 1.00 47.36 128 PHE B N 1
ATOM 4058 C CA . PHE B 1 128 ? 56.682 34.993 8.550 1.00 41.59 128 PHE B CA 1
ATOM 4059 C C . PHE B 1 128 ? 57.741 35.496 9.530 1.00 37.01 128 PHE B C 1
ATOM 4060 O O . PHE B 1 128 ? 58.308 34.719 10.299 1.00 32.37 128 PHE B O 1
ATOM 4068 N N . LEU B 1 129 ? 57.998 36.801 9.494 1.00 29.33 129 LEU B N 1
ATOM 4069 C CA . LEU B 1 129 ? 58.864 37.448 10.478 1.00 37.34 129 LEU B CA 1
ATOM 4070 C C . LEU B 1 129 ? 58.192 38.651 11.118 1.00 38.07 129 LEU B C 1
ATOM 4071 O O . LEU B 1 129 ? 57.468 39.396 10.461 1.00 40.05 129 LEU B O 1
ATOM 4076 N N . CYS B 1 130 ? 58.441 38.830 12.410 1.00 45.64 130 CYS B N 1
ATOM 4077 C CA . CYS B 1 130 ? 57.989 40.015 13.122 1.00 35.65 130 CYS B CA 1
ATOM 4078 C C . CYS B 1 130 ? 58.880 41.199 12.769 1.00 40.10 130 CYS B C 1
ATOM 4079 O O . CYS B 1 130 ? 60.103 41.126 12.895 1.00 39.92 130 CYS B O 1
ATOM 4082 N N . VAL B 1 131 ? 58.265 42.285 12.317 1.00 29.34 131 VAL B N 1
ATOM 4083 C CA . VAL B 1 131 ? 59.009 43.473 11.923 1.00 33.18 131 VAL B CA 1
ATOM 4084 C C . VAL B 1 131 ? 58.634 44.652 12.816 1.00 29.63 131 VAL B C 1
ATOM 4085 O O . VAL B 1 131 ? 57.500 45.129 12.790 1.00 34.47 131 VAL B O 1
ATOM 4089 N N . SER B 1 132 ? 59.595 45.111 13.611 1.00 20.81 132 SER B N 1
ATOM 4090 C CA . SER B 1 132 ? 59.351 46.191 14.560 1.00 23.45 132 SER B CA 1
ATOM 4091 C C . SER B 1 132 ? 59.798 47.540 14.009 1.00 23.92 132 SER B C 1
ATOM 4092 O O . SER B 1 132 ? 59.479 48.587 14.571 1.00 33.76 132 SER B O 1
ATOM 4095 N N . GLN B 1 133 ? 60.536 47.506 12.907 1.00 25.51 133 GLN B N 1
ATOM 4096 C CA . GLN B 1 133 ? 61.081 48.718 12.311 1.00 20.76 133 GLN B CA 1
ATOM 4097 C C . GLN B 1 133 ? 61.180 48.573 10.797 1.00 26.75 133 GLN B C 1
ATOM 4098 O O . GLN B 1 133 ? 61.488 47.494 10.294 1.00 31.60 133 GLN B O 1
ATOM 4104 N N . VAL B 1 134 ? 60.931 49.657 10.069 1.00 21.47 134 VAL B N 1
ATOM 4105 C CA . VAL B 1 134 ? 61.087 49.635 8.618 1.00 30.59 134 VAL B CA 1
ATOM 4106 C C . VAL B 1 134 ? 62.551 49.432 8.236 1.00 30.32 134 VAL B C 1
ATOM 4107 O O . VAL B 1 134 ? 62.856 48.963 7.141 1.00 31.34 134 VAL B O 1
ATOM 4111 N N . GLU B 1 135 ? 63.454 49.778 9.148 1.00 29.74 135 GLU B N 1
ATOM 4112 C CA . GLU B 1 135 ? 64.880 49.561 8.937 1.00 24.00 135 GLU B CA 1
ATOM 4113 C C . GLU B 1 135 ? 65.245 48.086 9.102 1.00 24.46 135 GLU B C 1
ATOM 4114 O O . GLU B 1 135 ? 66.344 47.668 8.739 1.00 24.24 135 GLU B O 1
ATOM 4120 N N . ASP B 1 136 ? 64.322 47.304 9.655 1.00 25.13 136 ASP B N 1
ATOM 4121 C CA . ASP B 1 136 ? 64.539 45.872 9.840 1.00 24.98 136 ASP B CA 1
ATOM 4122 C C . ASP B 1 136 ? 64.113 45.079 8.610 1.00 28.49 136 ASP B C 1
ATOM 4123 O O . ASP B 1 136 ? 64.295 43.863 8.554 1.00 24.73 136 ASP B O 1
ATOM 4128 N N . ILE B 1 137 ? 63.545 45.773 7.629 1.00 29.28 137 ILE B N 1
ATOM 4129 C CA . ILE B 1 137 ? 63.090 45.137 6.394 1.00 34.66 137 ILE B CA 1
ATOM 4130 C C . ILE B 1 137 ? 64.222 44.486 5.576 1.00 35.32 137 ILE B C 1
ATOM 4131 O O . ILE B 1 137 ? 64.063 43.348 5.128 1.00 33.38 137 ILE B O 1
ATOM 4136 N N . PRO B 1 138 ? 65.361 45.189 5.374 1.00 36.43 138 PRO B N 1
ATOM 4137 C CA . PRO B 1 138 ? 66.435 44.530 4.616 1.00 32.35 138 PRO B CA 1
ATOM 4138 C C . PRO B 1 138 ? 66.920 43.230 5.255 1.00 25.54 138 PRO B C 1
ATOM 4139 O O . PRO B 1 138 ? 67.281 42.295 4.541 1.00 31.63 138 PRO B O 1
ATOM 4143 N N . ALA B 1 139 ? 66.924 43.176 6.583 1.00 19.58 139 ALA B N 1
ATOM 4144 C CA . ALA B 1 139 ? 67.307 41.962 7.290 1.00 16.53 139 ALA B CA 1
ATOM 4145 C C . ALA B 1 139 ? 66.283 40.858 7.047 1.00 33.08 139 ALA B C 1
ATOM 4146 O O . ALA B 1 139 ? 66.643 39.705 6.811 1.00 35.97 139 ALA B O 1
ATOM 4148 N N . ALA B 1 140 ? 65.005 41.221 7.105 1.00 35.91 140 ALA B N 1
ATOM 4149 C CA . ALA B 1 140 ? 63.927 40.266 6.878 1.00 37.64 140 ALA B CA 1
ATOM 4150 C C . ALA B 1 140 ? 63.839 39.881 5.406 1.00 34.39 140 ALA B C 1
ATOM 4151 O O . ALA B 1 140 ? 63.501 38.746 5.070 1.00 30.48 140 ALA B O 1
ATOM 4153 N N . GLY B 1 141 ? 64.146 40.835 4.534 1.00 37.56 141 GLY B N 1
ATOM 4154 C CA . GLY B 1 141 ? 64.089 40.611 3.102 1.00 33.15 141 GLY B CA 1
ATOM 4155 C C . GLY B 1 141 ? 65.180 39.681 2.611 1.00 41.11 141 GLY B C 1
ATOM 4156 O O . GLY B 1 141 ? 65.018 38.996 1.602 1.00 54.51 141 GLY B O 1
ATOM 4157 N N . GLU B 1 142 ? 66.297 39.654 3.331 1.00 45.30 142 GLU B N 1
ATOM 4158 C CA . GLU B 1 142 ? 67.422 38.809 2.958 1.00 51.72 142 GLU B CA 1
ATOM 4159 C C . GLU B 1 142 ? 67.260 37.416 3.560 1.00 39.79 142 GLU B C 1
ATOM 4160 O O . GLU B 1 142 ? 67.801 36.436 3.049 1.00 48.73 142 GLU B O 1
ATOM 4166 N N . LYS B 1 143 ? 66.506 37.346 4.652 1.00 39.21 143 LYS B N 1
ATOM 4167 C CA . LYS B 1 143 ? 66.295 36.101 5.382 1.00 35.77 143 LYS B CA 1
ATOM 4168 C C . LYS B 1 143 ? 65.291 35.171 4.700 1.00 44.03 143 LYS B C 1
ATOM 4169 O O . LYS B 1 143 ? 65.402 33.950 4.798 1.00 60.11 143 LYS B O 1
ATOM 4175 N N . LEU B 1 144 ? 64.310 35.747 4.011 1.00 44.11 144 LEU B N 1
ATOM 4176 C CA . LEU B 1 144 ? 63.256 34.946 3.395 1.00 48.97 144 LEU B CA 1
ATOM 4177 C C . LEU B 1 144 ? 63.339 34.942 1.879 1.00 51.82 144 LEU B C 1
ATOM 4178 O O . LEU B 1 144 ? 62.732 34.098 1.226 1.00 50.98 144 LEU B O 1
ATOM 4183 N N . GLY B 1 145 ? 64.090 35.883 1.321 1.00 46.25 145 GLY B N 1
ATOM 4184 C CA . GLY B 1 145 ? 64.255 35.956 -0.117 1.00 50.34 145 GLY B CA 1
ATOM 4185 C C . GLY B 1 145 ? 63.336 37.006 -0.705 1.00 46.50 145 GLY B C 1
ATOM 4186 O O . GLY B 1 145 ? 62.240 37.241 -0.193 1.00 51.98 145 GLY B O 1
ATOM 4187 N N . TRP B 1 146 ? 63.777 37.637 -1.786 1.00 47.37 146 TRP B N 1
ATOM 4188 C CA . TRP B 1 146 ? 62.985 38.672 -2.437 1.00 53.06 146 TRP B CA 1
ATOM 4189 C C . TRP B 1 146 ? 62.108 38.095 -3.545 1.00 53.82 146 TRP B C 1
ATOM 4190 O O . TRP B 1 146 ? 62.484 37.115 -4.187 1.00 60.84 146 TRP B O 1
ATOM 4201 N N . PRO B 1 147 ? 60.930 38.700 -3.775 1.00 57.54 147 PRO B N 1
ATOM 4202 C CA . PRO B 1 147 ? 60.393 39.865 -3.060 1.00 58.29 147 PRO B CA 1
ATOM 4203 C C . PRO B 1 147 ? 59.634 39.493 -1.787 1.00 41.68 147 PRO B C 1
ATOM 4204 O O . PRO B 1 147 ? 59.408 38.309 -1.532 1.00 45.86 147 PRO B O 1
ATOM 4208 N N . ILE B 1 148 ? 59.250 40.496 -1.001 1.00 33.53 148 ILE B N 1
ATOM 4209 C CA . ILE B 1 148 ? 58.551 40.263 0.260 1.00 40.95 148 ILE B CA 1
ATOM 4210 C C . ILE B 1 148 ? 57.310 41.145 0.377 1.00 39.47 148 ILE B C 1
ATOM 4211 O O . ILE B 1 148 ? 57.189 42.158 -0.310 1.00 41.97 148 ILE B O 1
ATOM 4216 N N . ILE B 1 149 ? 56.392 40.751 1.253 1.00 47.87 149 ILE B N 1
ATOM 4217 C CA . ILE B 1 149 ? 55.211 41.555 1.551 1.00 35.82 149 ILE B CA 1
ATOM 4218 C C . ILE B 1 149 ? 55.276 42.107 2.971 1.00 37.77 149 ILE B C 1
ATOM 4219 O O . ILE B 1 149 ? 55.343 41.345 3.933 1.00 34.82 149 ILE B O 1
ATOM 4224 N N . VAL B 1 150 ? 55.261 43.429 3.104 1.00 30.48 150 VAL B N 1
ATOM 4225 C CA . VAL B 1 150 ? 55.252 44.053 4.424 1.00 36.33 150 VAL B CA 1
ATOM 4226 C C . VAL B 1 150 ? 53.962 44.826 4.689 1.00 43.57 150 VAL B C 1
ATOM 4227 O O . VAL B 1 150 ? 53.654 45.795 3.995 1.00 41.27 150 VAL B O 1
ATOM 4231 N N . LYS B 1 151 ? 53.211 44.390 5.696 1.00 35.20 151 LYS B N 1
ATOM 4232 C CA . LYS B 1 151 ? 51.957 45.041 6.062 1.00 40.11 151 LYS B CA 1
ATOM 4233 C C . LYS B 1 151 ? 51.797 45.046 7.582 1.00 31.05 151 LYS B C 1
ATOM 4234 O O . LYS B 1 151 ? 52.408 44.228 8.270 1.00 26.11 151 LYS B O 1
ATOM 4240 N N . PRO B 1 152 ? 50.995 45.983 8.116 1.00 34.58 152 PRO B N 1
ATOM 4241 C CA . PRO B 1 152 ? 50.728 46.017 9.559 1.00 28.52 152 PRO B CA 1
ATOM 4242 C C . PRO B 1 152 ? 50.104 44.720 10.072 1.00 32.07 152 PRO B C 1
ATOM 4243 O O . PRO B 1 152 ? 49.306 44.102 9.366 1.00 38.15 152 PRO B O 1
ATOM 4247 N N . ALA B 1 153 ? 50.472 44.318 11.285 1.00 24.85 153 ALA B N 1
ATOM 4248 C CA . ALA B 1 153 ? 49.955 43.090 11.879 1.00 25.20 153 ALA B CA 1
ATOM 4249 C C . ALA B 1 153 ? 48.506 43.242 12.331 1.00 24.48 153 ALA B C 1
ATOM 4250 O O . ALA B 1 153 ? 47.773 42.259 12.435 1.00 18.32 153 ALA B O 1
ATOM 4252 N N . LEU B 1 154 ? 48.093 44.480 12.580 1.00 32.29 154 LEU B N 1
ATOM 4253 C CA . LEU B 1 154 ? 46.742 44.757 13.060 1.00 30.82 154 LEU B CA 1
ATOM 4254 C C . LEU B 1 154 ? 45.910 45.423 11.976 1.00 41.18 154 LEU B C 1
ATOM 4255 O O . LEU B 1 154 ? 46.372 46.348 11.307 1.00 29.24 154 LEU B O 1
ATOM 4260 N N . GLY B 1 155 ? 44.681 44.946 11.806 1.00 49.11 155 GLY B N 1
ATOM 4261 C CA . GLY B 1 155 ? 43.831 45.423 10.734 1.00 51.54 155 GLY B CA 1
ATOM 4262 C C . GLY B 1 155 ? 44.082 44.617 9.479 1.00 66.71 155 GLY B C 1
ATOM 4263 O O . GLY B 1 155 ? 44.547 43.481 9.548 1.00 56.72 155 GLY B O 1
ATOM 4264 N N . SER B 1 156 ? 43.788 45.198 8.323 1.00 73.45 156 SER B N 1
ATOM 4265 C CA . SER B 1 156 ? 44.098 44.522 7.074 1.00 80.27 156 SER B CA 1
ATOM 4266 C C . SER B 1 156 ? 45.191 45.246 6.299 1.00 84.35 156 SER B C 1
ATOM 4267 O O . SER B 1 156 ? 45.582 44.810 5.216 1.00 97.02 156 SER B O 1
ATOM 4270 N N . GLY B 1 157 ? 45.698 46.337 6.868 1.00 72.79 157 GLY B N 1
ATOM 4271 C CA . GLY B 1 157 ? 46.746 47.112 6.227 1.00 70.92 157 GLY B CA 1
ATOM 4272 C C . GLY B 1 157 ? 46.349 47.655 4.868 1.00 77.91 157 GLY B C 1
ATOM 4273 O O . GLY B 1 157 ? 47.005 47.391 3.859 1.00 81.29 157 GLY B O 1
ATOM 4274 N N . ALA B 1 158 ? 45.255 48.404 4.843 1.00 79.43 158 ALA B N 1
ATOM 4275 C CA . ALA B 1 158 ? 44.775 49.031 3.619 1.00 85.46 158 ALA B CA 1
ATOM 4276 C C . ALA B 1 158 ? 45.657 50.208 3.207 1.00 74.08 158 ALA B C 1
ATOM 4277 O O . ALA B 1 158 ? 45.707 51.228 3.896 1.00 63.95 158 ALA B O 1
ATOM 4279 N N . LEU B 1 159 ? 46.360 50.041 2.088 1.00 77.59 159 LEU B N 1
ATOM 4280 C CA . LEU B 1 159 ? 47.302 51.036 1.581 1.00 78.29 159 LEU B CA 1
ATOM 4281 C C . LEU B 1 159 ? 48.483 51.216 2.534 1.00 71.89 159 LEU B C 1
ATOM 4282 O O . LEU B 1 159 ? 49.214 52.200 2.459 1.00 63.17 159 LEU B O 1
ATOM 4287 N N . ASN B 1 160 ? 48.656 50.257 3.435 1.00 73.38 160 ASN B N 1
ATOM 4288 C CA . ASN B 1 160 ? 49.852 50.191 4.260 1.00 64.29 160 ASN B CA 1
ATOM 4289 C C . ASN B 1 160 ? 50.576 48.892 3.956 1.00 54.32 160 ASN B C 1
ATOM 4290 O O . ASN B 1 160 ? 51.459 48.460 4.694 1.00 55.77 160 ASN B O 1
ATOM 4295 N N . THR B 1 161 ? 50.180 48.281 2.844 1.00 50.12 161 THR B N 1
ATOM 4296 C CA . THR B 1 161 ? 50.789 47.053 2.361 1.00 42.39 161 THR B CA 1
ATOM 4297 C C . THR B 1 161 ? 51.725 47.372 1.200 1.00 39.10 161 THR B C 1
ATOM 4298 O O . THR B 1 161 ? 51.373 48.139 0.302 1.00 48.40 161 THR B O 1
ATOM 4302 N N . PHE B 1 162 ? 52.917 46.788 1.221 1.00 34.26 162 PHE B N 1
ATOM 4303 C CA . PHE B 1 162 ? 53.927 47.095 0.216 1.00 31.57 162 PHE B CA 1
ATOM 4304 C C . PHE B 1 162 ? 54.646 45.849 -0.285 1.00 38.70 162 PHE B C 1
ATOM 4305 O O . PHE B 1 162 ? 54.909 44.917 0.476 1.00 37.13 162 PHE B O 1
ATOM 4313 N N . ILE B 1 163 ? 54.956 45.844 -1.577 1.00 45.39 163 ILE B N 1
ATOM 4314 C CA . ILE B 1 163 ? 55.750 44.780 -2.173 1.00 33.99 163 ILE B CA 1
ATOM 4315 C C . ILE B 1 163 ? 57.158 45.303 -2.422 1.00 40.78 163 ILE B C 1
ATOM 4316 O O . ILE B 1 163 ? 57.347 46.247 -3.190 1.00 41.57 163 ILE B O 1
ATOM 4321 N N . ILE B 1 164 ? 58.143 44.694 -1.773 1.00 37.21 164 ILE B N 1
ATOM 4322 C CA . ILE B 1 164 ? 59.521 45.151 -1.898 1.00 35.78 164 ILE B CA 1
ATOM 4323 C C . ILE B 1 164 ? 60.370 44.094 -2.598 1.00 44.81 164 ILE B C 1
ATOM 4324 O O . ILE B 1 164 ? 60.472 42.959 -2.134 1.00 45.95 164 ILE B O 1
ATOM 4329 N N . HIS B 1 165 ? 60.980 44.480 -3.714 1.00 42.80 165 HIS B N 1
ATOM 4330 C CA . HIS B 1 165 ? 61.686 43.544 -4.582 1.00 44.04 165 HIS B CA 1
ATOM 4331 C C . HIS B 1 165 ? 63.180 43.444 -4.288 1.00 34.05 165 HIS B C 1
ATOM 4332 O O . HIS B 1 165 ? 63.798 42.414 -4.548 1.00 36.09 165 HIS B O 1
ATOM 4339 N N . SER B 1 166 ? 63.766 44.522 -3.780 1.00 40.48 166 SER B N 1
ATOM 4340 C CA . SER B 1 166 ? 65.196 44.529 -3.489 1.00 43.94 166 SER B CA 1
ATOM 4341 C C . SER B 1 166 ? 65.530 45.452 -2.322 1.00 45.14 166 SER B C 1
ATOM 4342 O O . SER B 1 166 ? 64.653 46.116 -1.771 1.00 32.81 166 SER B O 1
ATOM 4345 N N . LEU B 1 167 ? 66.807 45.490 -1.953 1.00 47.72 167 LEU B N 1
ATOM 4346 C CA . LEU B 1 167 ? 67.259 46.335 -0.853 1.00 43.48 167 LEU B CA 1
ATOM 4347 C C . LEU B 1 167 ? 67.247 47.798 -1.267 1.00 44.84 167 LEU B C 1
ATOM 4348 O O . LEU B 1 167 ? 66.935 48.680 -0.466 1.00 54.08 167 LEU B O 1
ATOM 4353 N N . ASP B 1 168 ? 67.599 48.054 -2.522 1.00 49.57 168 ASP B N 1
ATOM 4354 C CA . ASP B 1 168 ? 67.628 49.420 -3.024 1.00 55.62 168 ASP B CA 1
ATOM 4355 C C . ASP B 1 168 ? 66.229 49.857 -3.445 1.00 45.27 168 ASP B C 1
ATOM 4356 O O . ASP B 1 168 ? 65.967 51.045 -3.608 1.00 51.29 168 ASP B O 1
ATOM 4361 N N . HIS B 1 169 ? 65.326 48.894 -3.604 1.00 42.32 169 HIS B N 1
ATOM 4362 C CA . HIS B 1 169 ? 63.914 49.215 -3.762 1.00 32.00 169 HIS B CA 1
ATOM 4363 C C . HIS B 1 169 ? 63.416 49.784 -2.444 1.00 43.06 169 HIS B C 1
ATOM 4364 O O . HIS B 1 169 ? 62.666 50.758 -2.414 1.00 42.48 169 HIS B O 1
ATOM 4371 N N . TYR B 1 170 ? 63.846 49.160 -1.353 1.00 34.68 170 TYR B N 1
ATOM 4372 C CA . TYR B 1 170 ? 63.523 49.640 -0.019 1.00 36.89 170 TYR B CA 1
ATOM 4373 C C . TYR B 1 170 ? 64.076 51.045 0.213 1.00 39.52 170 TYR B C 1
ATOM 4374 O O . TYR B 1 170 ? 63.376 51.915 0.729 1.00 37.64 170 TYR B O 1
ATOM 4383 N N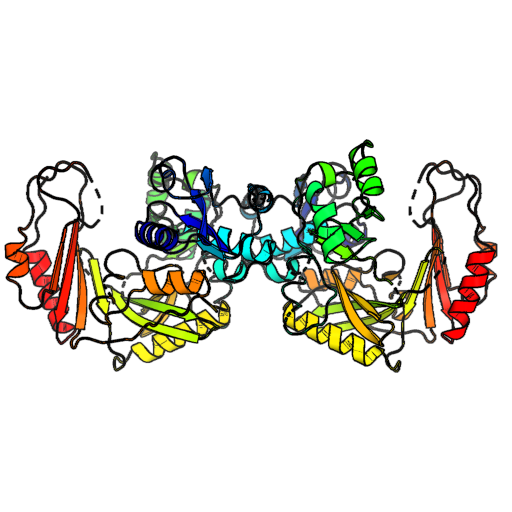 . GLU B 1 171 ? 65.331 51.261 -0.172 1.00 41.58 171 GLU B N 1
ATOM 4384 C CA . GLU B 1 171 ? 66.005 52.532 0.093 1.00 48.40 171 GLU B CA 1
ATOM 4385 C C . GLU B 1 171 ? 65.421 53.704 -0.691 1.00 44.53 171 GLU B C 1
ATOM 4386 O O . GLU B 1 171 ? 65.588 54.860 -0.298 1.00 58.42 171 GLU B O 1
ATOM 4392 N N . ASP B 1 172 ? 64.732 53.416 -1.791 1.00 50.28 172 ASP B N 1
ATOM 4393 C CA . ASP B 1 172 ? 64.046 54.474 -2.527 1.00 49.45 172 ASP B CA 1
ATOM 4394 C C . ASP B 1 172 ? 62.630 54.685 -2.012 1.00 45.58 172 ASP B C 1
ATOM 4395 O O . ASP B 1 172 ? 62.099 55.790 -2.089 1.00 42.37 172 ASP B O 1
ATOM 4400 N N . LEU B 1 173 ? 62.024 53.633 -1.475 1.00 51.23 173 LEU B N 1
ATOM 4401 C CA . LEU B 1 173 ? 60.779 53.790 -0.738 1.00 49.82 173 LEU B CA 1
ATOM 4402 C C . LEU B 1 173 ? 61.044 54.527 0.570 1.00 48.39 173 LEU B C 1
ATOM 4403 O O . LEU B 1 173 ? 60.191 55.259 1.070 1.00 44.92 173 LEU B O 1
ATOM 4408 N N . TYR B 1 174 ? 62.239 54.323 1.114 1.00 43.68 174 TYR B N 1
ATOM 4409 C CA . TYR B 1 174 ? 62.667 54.980 2.345 1.00 53.00 174 TYR B CA 1
ATOM 4410 C C . TYR B 1 174 ? 63.022 56.455 2.144 1.00 55.88 174 TYR B C 1
ATOM 4411 O O . TYR B 1 174 ? 62.755 57.286 3.012 1.00 39.44 174 TYR B O 1
ATOM 4420 N N . SER B 1 175 ? 63.623 56.774 1.001 1.00 53.72 175 SER B N 1
ATOM 4421 C CA . SER B 1 175 ? 64.095 58.131 0.734 1.00 49.64 175 SER B CA 1
ATOM 4422 C C . SER B 1 175 ? 62.985 59.049 0.227 1.00 48.20 175 SER B C 1
ATOM 4423 O O . SER B 1 175 ? 63.006 60.255 0.472 1.00 57.27 175 SER B O 1
ATOM 4426 N N . THR B 1 176 ? 62.015 58.472 -0.472 1.00 53.93 176 THR B N 1
ATOM 4427 C CA . THR B 1 176 ? 60.872 59.226 -0.977 1.00 54.86 176 THR B CA 1
ATOM 4428 C C . THR B 1 176 ? 59.879 59.468 0.150 1.00 61.98 176 THR B C 1
ATOM 4429 O O . THR B 1 176 ? 59.932 58.802 1.182 1.00 79.85 176 THR B O 1
ATOM 4433 N N . SER B 1 177 ? 58.972 60.420 -0.045 1.00 62.86 177 SER B N 1
ATOM 4434 C CA . SER B 1 177 ? 58.016 60.766 0.999 1.00 73.03 177 SER B CA 1
ATOM 4435 C C . SER B 1 177 ? 56.625 60.259 0.653 1.00 71.35 177 SER B C 1
ATOM 4436 O O . SER B 1 177 ? 55.969 60.765 -0.256 1.00 81.32 177 SER B O 1
ATOM 4439 N N . GLY B 1 178 ? 56.190 59.245 1.396 1.00 71.98 178 GLY B N 1
ATOM 4440 C CA . GLY B 1 178 ? 54.915 58.598 1.154 1.00 60.15 178 GLY B CA 1
ATOM 4441 C C . GLY B 1 178 ? 55.099 57.216 0.560 1.00 63.18 178 GLY B C 1
ATOM 4442 O O . GLY B 1 178 ? 54.158 56.423 0.505 1.00 55.98 178 GLY B O 1
ATOM 4443 N N . GLY B 1 179 ? 56.319 56.924 0.117 1.00 56.64 179 GLY B N 1
ATOM 4444 C CA . GLY B 1 179 ? 56.610 55.661 -0.536 1.00 58.06 179 GLY B CA 1
ATOM 4445 C C . GLY B 1 179 ? 56.522 54.460 0.386 1.00 51.87 179 GLY B C 1
ATOM 4446 O O . GLY B 1 179 ? 56.241 53.348 -0.060 1.00 62.88 179 GLY B O 1
ATOM 4447 N N . LEU B 1 180 ? 56.760 54.680 1.675 1.00 54.66 180 LEU B N 1
ATOM 4448 C CA . LEU B 1 180 ? 56.671 53.602 2.651 1.00 54.12 180 LEU B CA 1
ATOM 4449 C C . LEU B 1 180 ? 55.430 53.786 3.519 1.00 50.66 180 LEU B C 1
ATOM 4450 O O . LEU B 1 180 ? 55.264 53.123 4.542 1.00 51.65 180 LEU B O 1
ATOM 4455 N N . GLY B 1 181 ? 54.562 54.697 3.090 1.00 58.94 181 GLY B N 1
ATOM 4456 C CA . GLY B 1 181 ? 53.301 54.961 3.759 1.00 45.30 181 GLY B CA 1
ATOM 4457 C C . GLY B 1 181 ? 53.419 55.460 5.186 1.00 44.71 181 GLY B C 1
ATOM 4458 O O . GLY B 1 181 ? 54.267 56.295 5.499 1.00 48.33 181 GLY B O 1
ATOM 4459 N N . GLU B 1 182 ? 52.557 54.936 6.053 1.00 51.54 182 GLU B N 1
ATOM 4460 C CA . GLU B 1 182 ? 52.520 55.333 7.455 1.00 54.12 182 GLU B CA 1
ATOM 4461 C C . GLU B 1 182 ? 53.458 54.471 8.295 1.00 55.57 182 GLU B C 1
ATOM 4462 O O . GLU B 1 182 ? 53.629 54.705 9.492 1.00 52.77 182 GLU B O 1
ATOM 4468 N N . LEU B 1 183 ? 54.061 53.476 7.653 1.00 40.76 183 LEU B N 1
ATOM 4469 C CA . LEU B 1 183 ? 54.952 52.537 8.327 1.00 45.27 183 LEU B CA 1
ATOM 4470 C C . LEU B 1 183 ? 56.253 53.185 8.791 1.00 45.36 183 LEU B C 1
ATOM 4471 O O . LEU B 1 183 ? 56.865 52.738 9.759 1.00 39.65 183 LEU B O 1
ATOM 4476 N N . LYS B 1 184 ? 56.667 54.244 8.104 1.00 45.55 184 LYS B N 1
ATOM 4477 C CA . LYS B 1 184 ? 57.928 54.914 8.409 1.00 44.86 184 LYS B CA 1
ATOM 4478 C C . LYS B 1 184 ? 57.959 55.442 9.845 1.00 41.42 184 LYS B C 1
ATOM 4479 O O . LYS B 1 184 ? 59.028 55.575 10.443 1.00 43.25 184 LYS B O 1
ATOM 4485 N N . LYS B 1 185 ? 56.783 55.726 10.398 1.00 36.35 185 LYS B N 1
ATOM 4486 C CA . LYS B 1 185 ? 56.673 56.196 11.777 1.00 37.87 185 LYS B CA 1
ATOM 4487 C C . LYS B 1 185 ? 57.140 55.151 12.795 1.00 38.46 185 LYS B C 1
ATOM 4488 O O . LYS B 1 185 ? 57.502 55.497 13.920 1.00 34.55 185 LYS B O 1
ATOM 4494 N N . ASN B 1 186 ? 57.109 53.880 12.397 1.00 37.73 186 ASN B N 1
ATOM 4495 C CA . ASN B 1 186 ? 57.526 52.771 13.257 1.00 32.40 186 ASN B CA 1
ATOM 4496 C C . ASN B 1 186 ? 56.781 52.740 14.590 1.00 34.10 186 ASN B C 1
ATOM 4497 O O . ASN B 1 186 ? 57.368 52.455 15.634 1.00 31.64 186 ASN B O 1
ATOM 4502 N N . ASN B 1 187 ? 55.486 53.037 14.546 1.00 31.84 187 ASN B N 1
ATOM 4503 C CA . ASN B 1 187 ? 54.662 53.059 15.748 1.00 30.09 187 ASN B CA 1
ATOM 4504 C C . ASN B 1 187 ? 53.682 51.894 15.817 1.00 18.97 187 ASN B C 1
ATOM 4505 O O . ASN B 1 187 ? 52.857 51.820 16.727 1.00 29.82 187 ASN B O 1
ATOM 4510 N N . SER B 1 188 ? 53.768 50.988 14.850 1.00 19.58 188 SER B N 1
ATOM 4511 C CA . SER B 1 188 ? 52.863 49.847 14.803 1.00 27.73 188 SER B CA 1
ATOM 4512 C C . SER B 1 188 ? 53.609 48.564 14.452 1.00 23.17 188 SER B C 1
ATOM 4513 O O . SER B 1 188 ? 54.611 48.591 13.737 1.00 31.52 188 SER B O 1
ATOM 4516 N N . LEU B 1 189 ? 53.113 47.444 14.964 1.00 26.39 189 LEU B N 1
ATOM 4517 C CA . LEU B 1 189 ? 53.707 46.143 14.690 1.00 22.88 189 LEU B CA 1
ATOM 4518 C C . LEU B 1 189 ? 53.476 45.749 13.234 1.00 27.60 189 LEU B C 1
ATOM 4519 O O . LEU B 1 189 ? 52.395 45.970 12.687 1.00 30.81 189 LEU B O 1
ATOM 4532 N N . ILE B 1 191 ? 54.231 42.822 9.832 1.00 28.46 191 ILE B N 1
ATOM 4533 C CA . ILE B 1 191 ? 54.424 41.427 9.459 1.00 32.94 191 ILE B CA 1
ATOM 4534 C C . ILE B 1 191 ? 55.080 41.361 8.076 1.00 33.66 191 ILE B C 1
ATOM 4535 O O . ILE B 1 191 ? 54.907 42.263 7.256 1.00 29.62 191 ILE B O 1
ATOM 4540 N N . ALA B 1 192 ? 55.869 40.315 7.842 1.00 29.45 192 ALA B N 1
ATOM 4541 C CA . ALA B 1 192 ? 56.598 40.160 6.584 1.00 23.35 192 ALA B CA 1
ATOM 4542 C C . ALA B 1 192 ? 56.560 38.725 6.073 1.00 34.69 192 ALA B C 1
ATOM 4543 O O . ALA B 1 192 ? 56.769 37.778 6.829 1.00 44.87 192 ALA B O 1
ATOM 4545 N N . GLU B 1 193 ? 56.319 38.580 4.775 1.00 33.02 193 GLU B N 1
ATOM 4546 C CA . GLU B 1 193 ? 56.334 37.272 4.135 1.00 41.96 193 GLU B CA 1
ATOM 4547 C C . GLU B 1 193 ? 56.756 37.386 2.674 1.00 42.59 193 GLU B C 1
ATOM 4548 O O . GLU B 1 193 ? 56.530 38.415 2.038 1.00 37.22 193 GLU B O 1
ATOM 4554 N N . LYS B 1 194 ? 57.368 36.329 2.145 1.00 46.49 194 LYS B N 1
ATOM 4555 C CA . LYS B 1 194 ? 57.775 36.327 0.745 1.00 51.46 194 LYS B CA 1
ATOM 4556 C C . LYS B 1 194 ? 56.562 36.468 -0.159 1.00 54.47 194 LYS B C 1
ATOM 4557 O O . LYS B 1 194 ? 55.561 35.785 0.029 1.00 54.09 194 LYS B O 1
ATOM 4563 N N . CYS B 1 195 ? 56.632 37.386 -1.115 1.00 60.93 195 CYS B N 1
ATOM 4564 C CA . CYS B 1 195 ? 55.529 37.540 -2.049 1.00 49.55 195 CYS B CA 1
ATOM 4565 C C . CYS B 1 195 ? 55.513 36.347 -3.000 1.00 58.50 195 CYS B C 1
ATOM 4566 O O . CYS B 1 195 ? 56.222 36.344 -4.001 1.00 72.54 195 CYS B O 1
ATOM 4569 N N . ILE B 1 196 ? 54.715 35.329 -2.693 1.00 62.41 196 ILE B N 1
ATOM 4570 C CA . ILE B 1 196 ? 54.598 34.165 -3.579 1.00 67.65 196 ILE B CA 1
ATOM 4571 C C . ILE B 1 196 ? 53.219 34.018 -4.227 1.00 73.60 196 ILE B C 1
ATOM 4572 O O . ILE B 1 196 ? 52.244 33.666 -3.567 1.00 75.03 196 ILE B O 1
ATOM 4577 N N . GLU B 1 197 ? 53.158 34.296 -5.529 1.00 76.84 197 GLU B N 1
ATOM 4578 C CA . GLU B 1 197 ? 51.943 34.127 -6.330 1.00 74.58 197 GLU B CA 1
ATOM 4579 C C . GLU B 1 197 ? 51.362 32.715 -6.236 1.00 74.07 197 GLU B C 1
ATOM 4580 O O . GLU B 1 197 ? 51.973 31.749 -6.695 1.00 83.39 197 GLU B O 1
ATOM 4594 N N . GLU B 1 199 ? 47.385 30.247 -5.914 1.00 61.07 199 GLU B N 1
ATOM 4595 C CA . GLU B 1 199 ? 45.931 30.127 -5.954 1.00 48.49 199 GLU B CA 1
ATOM 4596 C C . GLU B 1 199 ? 45.343 30.420 -4.585 1.00 49.62 199 GLU B C 1
ATOM 4597 O O . GLU B 1 199 ? 45.793 29.867 -3.581 1.00 60.06 199 GLU B O 1
ATOM 4603 N N . GLU B 1 200 ? 44.345 31.291 -4.533 1.00 42.83 200 GLU B N 1
ATOM 4604 C CA . GLU B 1 200 ? 43.722 31.562 -3.257 1.00 51.11 200 GLU B CA 1
ATOM 4605 C C . GLU B 1 200 ? 42.199 31.339 -3.292 1.00 43.55 200 GLU B C 1
ATOM 4606 O O . GLU B 1 200 ? 41.537 31.646 -4.285 1.00 42.51 200 GLU B O 1
ATOM 4612 N N . PHE B 1 201 ? 41.656 30.801 -2.202 1.00 46.76 201 PHE B N 1
ATOM 4613 C CA . PHE B 1 201 ? 40.217 30.587 -2.071 1.00 38.21 201 PHE B CA 1
ATOM 4614 C C . PHE B 1 201 ? 39.744 31.343 -0.837 1.00 37.40 201 PHE B C 1
ATOM 4615 O O . PHE B 1 201 ? 40.560 31.772 -0.017 1.00 41.10 201 PHE B O 1
ATOM 4623 N N . HIS B 1 202 ? 38.434 31.506 -0.690 1.00 22.85 202 HIS B N 1
ATOM 4624 C CA . HIS B 1 202 ? 37.920 32.124 0.524 1.00 30.11 202 HIS B CA 1
ATOM 4625 C C . HIS B 1 202 ? 36.616 31.486 0.987 1.00 25.10 202 HIS B C 1
ATOM 4626 O O . HIS B 1 202 ? 35.693 31.265 0.203 1.00 29.73 202 HIS B O 1
ATOM 4633 N N . CYS B 1 203 ? 36.565 31.196 2.282 1.00 20.36 203 CYS B N 1
ATOM 4634 C CA . CYS B 1 203 ? 35.422 30.538 2.895 1.00 19.21 203 CYS B CA 1
ATOM 4635 C C . CYS B 1 203 ? 34.662 31.493 3.809 1.00 17.85 203 CYS B C 1
ATOM 4636 O O . CYS B 1 203 ? 35.188 31.943 4.827 1.00 34.27 203 CYS B O 1
ATOM 4639 N N . ASP B 1 204 ? 33.421 31.795 3.443 1.00 22.76 204 ASP B N 1
ATOM 4640 C CA . ASP B 1 204 ? 32.593 32.699 4.230 1.00 28.63 204 ASP B CA 1
ATOM 4641 C C . ASP B 1 204 ? 31.588 31.915 5.062 1.00 26.00 204 ASP B C 1
ATOM 4642 O O . ASP B 1 204 ? 30.764 31.176 4.523 1.00 20.04 204 ASP B O 1
ATOM 4647 N N . THR B 1 205 ? 31.663 32.081 6.378 1.00 26.65 205 THR B N 1
ATOM 4648 C CA . THR B 1 205 ? 30.831 31.309 7.291 1.00 18.60 205 THR B CA 1
ATOM 4649 C C . THR B 1 205 ? 30.001 32.204 8.202 1.00 22.70 205 THR B C 1
ATOM 4650 O O . THR B 1 205 ? 30.308 33.382 8.386 1.00 22.59 205 THR B O 1
ATOM 4654 N N . LEU B 1 206 ? 28.947 31.630 8.769 1.00 25.34 206 LEU B N 1
ATOM 4655 C CA . LEU B 1 206 ? 28.130 32.317 9.759 1.00 15.59 206 LEU B CA 1
ATOM 4656 C C . LEU B 1 206 ? 27.902 31.400 10.954 1.00 18.08 206 LEU B C 1
ATOM 4657 O O . LEU B 1 206 ? 27.298 30.336 10.821 1.00 22.41 206 LEU B O 1
ATOM 4662 N N . TYR B 1 207 ? 28.390 31.813 12.119 1.00 21.97 207 TYR B N 1
ATOM 4663 C CA . TYR B 1 207 ? 28.334 30.969 13.308 1.00 21.61 207 TYR B CA 1
ATOM 4664 C C . TYR B 1 207 ? 27.258 31.391 14.302 1.00 25.87 207 TYR B C 1
ATOM 4665 O O . TYR B 1 207 ? 26.871 32.559 14.367 1.00 24.50 207 TYR B O 1
ATOM 4674 N N . ALA B 1 208 ? 26.784 30.417 15.074 1.00 33.09 208 ALA B N 1
ATOM 4675 C CA . ALA B 1 208 ? 25.843 30.654 16.163 1.00 30.36 208 ALA B CA 1
ATOM 4676 C C . ALA B 1 208 ? 25.896 29.493 17.147 1.00 33.77 208 ALA B C 1
ATOM 4677 O O . ALA B 1 208 ? 25.692 28.340 16.764 1.00 27.11 208 ALA B O 1
ATOM 4679 N N . ASP B 1 209 ? 26.171 29.810 18.409 1.00 33.59 209 ASP B N 1
ATOM 4680 C CA . ASP B 1 209 ? 26.332 28.809 19.460 1.00 32.83 209 ASP B CA 1
ATOM 4681 C C . ASP B 1 209 ? 27.378 27.764 19.078 1.00 36.16 209 ASP B C 1
ATOM 4682 O O . ASP B 1 209 ? 27.215 26.577 19.360 1.00 58.59 209 ASP B O 1
ATOM 4687 N N . GLY B 1 210 ? 28.449 28.216 18.432 1.00 32.26 210 GLY B N 1
ATOM 4688 C CA . GLY B 1 210 ? 29.551 27.344 18.069 1.00 40.73 210 GLY B CA 1
ATOM 4689 C C . GLY B 1 210 ? 29.296 26.495 16.837 1.00 39.90 210 GLY B C 1
ATOM 4690 O O . GLY B 1 210 ? 30.185 25.781 16.375 1.00 42.03 210 GLY B O 1
ATOM 4691 N N . GLU B 1 211 ? 28.081 26.570 16.302 1.00 40.58 211 GLU B N 1
ATOM 4692 C CA . GLU B 1 211 ? 27.712 25.769 15.140 1.00 40.80 211 GLU B CA 1
ATOM 4693 C C . GLU B 1 211 ? 27.582 26.622 13.879 1.00 29.77 211 GLU B C 1
ATOM 4694 O O . GLU B 1 211 ? 27.193 27.788 13.943 1.00 35.94 211 GLU B O 1
ATOM 4700 N N . ILE B 1 212 ? 27.913 26.031 12.735 1.00 30.61 212 ILE B N 1
ATOM 4701 C CA . ILE B 1 212 ? 27.811 26.719 11.451 1.00 25.40 212 ILE B CA 1
ATOM 4702 C C . ILE B 1 212 ? 26.381 26.749 10.926 1.00 26.79 212 ILE B C 1
ATOM 4703 O O . ILE B 1 212 ? 25.792 25.705 10.649 1.00 40.99 212 ILE B O 1
ATOM 4708 N N . LEU B 1 213 ? 25.829 27.950 10.789 1.00 22.13 213 LEU B N 1
ATOM 4709 C CA . LEU B 1 213 ? 24.498 28.111 10.219 1.00 19.41 213 LEU B CA 1
ATOM 4710 C C . LEU B 1 213 ? 24.572 28.125 8.699 1.00 20.61 213 LEU B C 1
ATOM 4711 O O . LEU B 1 213 ? 23.673 27.634 8.017 1.00 26.95 213 LEU B O 1
ATOM 4716 N N . PHE B 1 214 ? 25.653 28.695 8.176 1.00 16.40 214 PHE B N 1
ATOM 4717 C CA . PHE B 1 214 ? 25.854 28.788 6.736 1.00 18.53 214 PHE B CA 1
ATOM 4718 C C . PHE B 1 214 ? 27.337 28.807 6.385 1.00 23.84 214 PHE B C 1
ATOM 4719 O O . PHE B 1 214 ? 28.148 29.378 7.113 1.00 27.95 214 PHE B O 1
ATOM 4727 N N . VAL B 1 215 ? 27.685 28.187 5.262 1.00 24.84 215 VAL B N 1
ATOM 4728 C CA . VAL B 1 215 ? 29.064 28.174 4.792 1.00 19.79 215 VAL B CA 1
ATOM 4729 C C . VAL B 1 215 ? 29.111 28.224 3.266 1.00 22.73 215 VAL B C 1
ATOM 4730 O O . VAL B 1 215 ? 28.368 27.518 2.585 1.00 30.01 215 VAL B O 1
ATOM 4734 N N . SER B 1 216 ? 29.976 29.083 2.737 1.00 26.45 216 SER B N 1
ATOM 4735 C CA . SER B 1 216 ? 30.162 29.197 1.296 1.00 22.08 216 SER B CA 1
ATOM 4736 C C . SER B 1 216 ? 31.642 29.270 0.937 1.00 30.19 216 SER B C 1
ATOM 4737 O O . SER B 1 216 ? 32.377 30.106 1.463 1.00 36.83 216 SER B O 1
ATOM 4740 N N . ILE B 1 217 ? 32.074 28.390 0.040 1.00 35.33 217 ILE B N 1
ATOM 4741 C CA . ILE B 1 217 ? 33.465 28.362 -0.399 1.00 25.58 217 ILE B CA 1
ATOM 4742 C C . ILE B 1 217 ? 33.583 28.830 -1.848 1.00 26.93 217 ILE B C 1
ATOM 4743 O O . ILE B 1 217 ? 32.934 28.284 -2.740 1.00 25.26 217 ILE B O 1
ATOM 4748 N N . SER B 1 218 ? 34.409 29.848 -2.073 1.00 28.98 218 SER B N 1
ATOM 4749 C CA . SER B 1 218 ? 34.567 30.429 -3.403 1.00 26.81 218 SER B CA 1
ATOM 4750 C C . SER B 1 218 ? 36.027 30.456 -3.853 1.00 33.95 218 SER B C 1
ATOM 4751 O O . SER B 1 218 ? 36.916 30.014 -3.126 1.00 38.59 218 SER B O 1
ATOM 4754 N N . LYS B 1 219 ? 36.267 30.973 -5.057 1.00 38.96 219 LYS B N 1
ATOM 4755 C CA . LYS B 1 219 ? 37.619 31.035 -5.609 1.00 30.00 219 LYS B CA 1
ATOM 4756 C C . LYS B 1 219 ? 37.916 32.355 -6.322 1.00 35.23 219 LYS B C 1
ATOM 4757 O O . LYS B 1 219 ? 37.171 32.781 -7.204 1.00 39.26 219 LYS B O 1
ATOM 4763 N N . TYR B 1 220 ? 39.021 32.984 -5.932 1.00 36.55 220 TYR B N 1
ATOM 4764 C CA . TYR B 1 220 ? 39.488 34.233 -6.534 1.00 45.38 220 TYR B CA 1
ATOM 4765 C C . TYR B 1 220 ? 39.975 34.080 -7.972 1.00 58.38 220 TYR B C 1
ATOM 4766 O O . TYR B 1 220 ? 40.246 32.973 -8.440 1.00 49.63 220 TYR B O 1
ATOM 4775 N N . THR B 1 221 ? 40.056 35.210 -8.670 1.00 62.71 221 THR B N 1
ATOM 4776 C CA . THR B 1 221 ? 40.576 35.260 -10.033 1.00 51.67 221 THR B CA 1
ATOM 4777 C C . THR B 1 221 ? 42.022 34.779 -10.106 1.00 57.62 221 THR B C 1
ATOM 4778 O O . THR B 1 221 ? 42.493 34.362 -11.165 1.00 66.06 221 THR B O 1
ATOM 4782 N N . ILE B 1 231 ? 41.516 43.801 -13.009 1.00 68.24 231 ILE B N 1
ATOM 4783 C CA . ILE B 1 231 ? 40.220 43.135 -13.011 1.00 75.65 231 ILE B CA 1
ATOM 4784 C C . ILE B 1 231 ? 40.201 41.972 -12.021 1.00 84.90 231 ILE B C 1
ATOM 4785 O O . ILE B 1 231 ? 41.122 41.153 -11.983 1.00 91.15 231 ILE B O 1
ATOM 4790 N N . GLN B 1 232 ? 39.144 41.910 -11.220 1.00 87.16 232 GLN B N 1
ATOM 4791 C CA . GLN B 1 232 ? 39.066 40.980 -10.104 1.00 70.76 232 GLN B CA 1
ATOM 4792 C C . GLN B 1 232 ? 37.815 40.126 -10.233 1.00 62.18 232 GLN B C 1
ATOM 4793 O O . GLN B 1 232 ? 36.978 40.351 -11.110 1.00 70.10 232 GLN B O 1
ATOM 4799 N N . GLY B 1 233 ? 37.687 39.140 -9.355 1.00 59.32 233 GLY B N 1
ATOM 4800 C CA . GLY B 1 233 ? 36.418 38.465 -9.178 1.00 49.50 233 GLY B CA 1
ATOM 4801 C C . GLY B 1 233 ? 36.494 37.181 -8.380 1.00 36.70 233 GLY B C 1
ATOM 4802 O O . GLY B 1 233 ? 37.569 36.749 -7.962 1.00 47.89 233 GLY B O 1
ATOM 4803 N N . SER B 1 234 ? 35.333 36.573 -8.163 1.00 36.45 234 SER B N 1
ATOM 4804 C CA . SER B 1 234 ? 35.237 35.314 -7.437 1.00 35.50 234 SER B CA 1
ATOM 4805 C C . SER B 1 234 ? 34.040 34.526 -7.944 1.00 26.20 234 SER B C 1
ATOM 4806 O O . SER B 1 234 ? 33.158 35.084 -8.594 1.00 25.86 234 SER B O 1
ATOM 4809 N N . PHE B 1 235 ? 34.011 33.230 -7.656 1.00 22.63 235 PHE B N 1
ATOM 4810 C CA . PHE B 1 235 ? 32.846 32.417 -7.978 1.00 23.27 235 PHE B CA 1
ATOM 4811 C C . PHE B 1 235 ? 32.683 31.302 -6.953 1.00 26.70 235 PHE B C 1
ATOM 4812 O O . PHE B 1 235 ? 33.662 30.706 -6.506 1.00 24.83 235 PHE B O 1
ATOM 4820 N N . ILE B 1 236 ? 31.437 31.024 -6.589 1.00 17.40 236 ILE B N 1
ATOM 4821 C CA . ILE B 1 236 ? 31.140 30.051 -5.546 1.00 21.42 236 ILE B CA 1
ATOM 4822 C C . ILE B 1 236 ? 31.311 28.620 -6.046 1.00 31.53 236 ILE B C 1
ATOM 4823 O O . ILE B 1 236 ? 30.836 28.268 -7.126 1.00 39.25 236 ILE B O 1
ATOM 4828 N N . LEU B 1 237 ? 31.999 27.802 -5.256 1.00 25.15 237 LEU B N 1
ATOM 4829 C CA . LEU B 1 237 ? 32.232 26.406 -5.608 1.00 22.10 237 LEU B CA 1
ATOM 4830 C C . LEU B 1 237 ? 31.063 25.521 -5.196 1.00 25.25 237 LEU B C 1
ATOM 4831 O O . LEU B 1 237 ? 30.170 25.949 -4.464 1.00 36.30 237 LEU B O 1
ATOM 4836 N N . SER B 1 238 ? 31.080 24.282 -5.676 1.00 27.63 238 SER B N 1
ATOM 4837 C CA . SER B 1 238 ? 30.059 23.301 -5.331 1.00 38.05 238 SER B CA 1
ATOM 4838 C C . SER B 1 238 ? 30.510 22.445 -4.153 1.00 31.63 238 SER B C 1
ATOM 4839 O O . SER B 1 238 ? 31.703 22.348 -3.870 1.00 34.90 238 SER B O 1
ATOM 4842 N N . GLN B 1 239 ? 29.553 21.827 -3.468 1.00 30.27 239 GLN B N 1
ATOM 4843 C CA . GLN B 1 239 ? 29.867 20.946 -2.349 1.00 31.61 239 GLN B CA 1
ATOM 4844 C C . GLN B 1 239 ? 30.568 19.682 -2.837 1.00 40.91 239 GLN B C 1
ATOM 4845 O O . GLN B 1 239 ? 31.266 19.013 -2.075 1.00 49.06 239 GLN B O 1
ATOM 4851 N N . ASN B 1 240 ? 30.374 19.362 -4.112 1.00 39.94 240 ASN B N 1
ATOM 4852 C CA . ASN B 1 240 ? 30.982 18.180 -4.710 1.00 30.76 240 ASN B CA 1
ATOM 4853 C C . ASN B 1 240 ? 32.369 18.469 -5.276 1.00 35.98 240 ASN B C 1
ATOM 4854 O O . ASN B 1 240 ? 33.040 17.569 -5.776 1.00 40.01 240 ASN B O 1
ATOM 4859 N N . ASP B 1 241 ? 32.792 19.727 -5.203 1.00 31.31 241 ASP B N 1
ATOM 4860 C CA . ASP B 1 241 ? 34.129 20.104 -5.650 1.00 28.74 241 ASP B CA 1
ATOM 4861 C C . ASP B 1 241 ? 35.175 19.393 -4.794 1.00 36.49 241 ASP B C 1
ATOM 4862 O O . ASP B 1 241 ? 35.037 19.330 -3.573 1.00 40.77 241 ASP B O 1
ATOM 4867 N N . PRO B 1 242 ? 36.213 18.838 -5.438 1.00 44.69 242 PRO B N 1
ATOM 4868 C CA . PRO B 1 242 ? 37.265 18.067 -4.762 1.00 40.86 242 PRO B CA 1
ATOM 4869 C C . PRO B 1 242 ? 37.927 18.802 -3.597 1.00 38.36 242 PRO B C 1
ATOM 4870 O O . PRO B 1 242 ? 38.248 18.177 -2.586 1.00 53.08 242 PRO B O 1
ATOM 4874 N N . VAL B 1 243 ? 38.122 20.109 -3.736 1.00 29.86 243 VAL B N 1
ATOM 4875 C CA . VAL B 1 243 ? 38.825 20.888 -2.722 1.00 41.19 243 VAL B CA 1
ATOM 4876 C C . VAL B 1 243 ? 37.883 21.385 -1.623 1.00 32.12 243 VAL B C 1
ATOM 4877 O O . VAL B 1 243 ? 38.330 21.860 -0.580 1.00 35.54 243 VAL B O 1
ATOM 4881 N N . TYR B 1 244 ? 36.580 21.257 -1.857 1.00 39.75 244 TYR B N 1
ATOM 4882 C CA . TYR B 1 244 ? 35.568 21.757 -0.926 1.00 40.88 244 TYR B CA 1
ATOM 4883 C C . TYR B 1 244 ? 35.651 21.119 0.460 1.00 28.46 244 TYR B C 1
ATOM 4884 O O . TYR B 1 244 ? 35.572 21.816 1.472 1.00 34.10 244 TYR B O 1
ATOM 4893 N N . ALA B 1 245 ? 35.810 19.800 0.506 1.00 30.22 245 ALA B N 1
ATOM 4894 C CA . ALA B 1 245 ? 35.813 19.079 1.777 1.00 32.24 245 ALA B CA 1
ATOM 4895 C C . ALA B 1 245 ? 37.034 19.394 2.637 1.00 37.01 245 ALA B C 1
ATOM 4896 O O . ALA B 1 245 ? 36.947 19.401 3.865 1.00 33.47 245 ALA B O 1
ATOM 4898 N N . GLU B 1 246 ? 38.167 19.656 1.996 1.00 34.72 246 GLU B N 1
ATOM 4899 C CA . GLU B 1 246 ? 39.400 19.934 2.726 1.00 29.75 246 GLU B CA 1
ATOM 4900 C C . GLU B 1 246 ? 39.434 21.367 3.247 1.00 38.14 246 GLU B C 1
ATOM 4901 O O . GLU B 1 246 ? 39.930 21.622 4.344 1.00 42.75 246 GLU B O 1
ATOM 4907 N N . ILE B 1 247 ? 38.906 22.298 2.459 1.00 35.30 247 ILE B N 1
ATOM 4908 C CA . ILE B 1 247 ? 38.821 23.687 2.890 1.00 25.24 247 ILE B CA 1
ATOM 4909 C C . ILE B 1 247 ? 37.831 23.799 4.044 1.00 26.13 247 ILE B C 1
ATOM 4910 O O . ILE B 1 247 ? 38.065 24.528 5.009 1.00 29.19 247 ILE B O 1
ATOM 4915 N N . LEU B 1 248 ? 36.730 23.059 3.946 1.00 30.18 248 LEU B N 1
ATOM 4916 C CA . LEU B 1 248 ? 35.719 23.050 4.996 1.00 22.36 248 LEU B CA 1
ATOM 4917 C C . LEU B 1 248 ? 36.285 22.468 6.286 1.00 25.77 248 LEU B C 1
ATOM 4918 O O . LEU B 1 248 ? 35.976 22.944 7.376 1.00 29.73 248 LEU B O 1
ATOM 4923 N N . GLU B 1 249 ? 37.122 21.444 6.153 1.00 35.40 249 GLU B N 1
ATOM 4924 C CA . GLU B 1 249 ? 37.736 20.800 7.307 1.00 38.78 249 GLU B CA 1
ATOM 4925 C C . GLU B 1 249 ? 38.811 21.702 7.900 1.00 31.76 249 GLU B C 1
ATOM 4926 O O . GLU B 1 249 ? 39.094 21.653 9.098 1.00 33.68 249 GLU B O 1
ATOM 4932 N N . LEU B 1 250 ? 39.398 22.538 7.050 1.00 32.36 250 LEU B N 1
ATOM 4933 C CA . LEU B 1 250 ? 40.362 23.531 7.498 1.00 21.95 250 LEU B CA 1
ATOM 4934 C C . LEU B 1 250 ? 39.635 24.633 8.261 1.00 34.03 250 LEU B C 1
ATOM 4935 O O . LEU B 1 250 ? 40.152 25.172 9.239 1.00 33.96 250 LEU B O 1
ATOM 4940 N N . GLN B 1 251 ? 38.428 24.957 7.804 1.00 31.16 251 GLN B N 1
ATOM 4941 C CA . GLN B 1 251 ? 37.570 25.921 8.485 1.00 20.57 251 GLN B CA 1
ATOM 4942 C C . GLN B 1 251 ? 37.202 25.450 9.890 1.00 25.70 251 GLN B C 1
ATOM 4943 O O . GLN B 1 251 ? 37.173 26.243 10.831 1.00 25.28 251 GLN B O 1
ATOM 4949 N N . LYS B 1 252 ? 36.924 24.156 10.023 1.00 35.66 252 LYS B N 1
ATOM 4950 C CA . LYS B 1 252 ? 36.595 23.566 11.318 1.00 27.22 252 LYS B CA 1
ATOM 4951 C C . LYS B 1 252 ? 37.759 23.695 12.291 1.00 21.53 252 LYS B C 1
ATOM 4952 O O . LYS B 1 252 ? 37.569 23.993 13.470 1.00 24.81 252 LYS B O 1
ATOM 4958 N N . SER B 1 253 ? 38.965 23.465 11.784 1.00 25.22 253 SER B N 1
ATOM 4959 C CA . SER B 1 253 ? 40.167 23.498 12.606 1.00 27.58 253 SER B CA 1
ATOM 4960 C C . SER B 1 253 ? 40.463 24.903 13.121 1.00 27.64 253 SER B C 1
ATOM 4961 O O . SER B 1 253 ? 40.753 25.089 14.302 1.00 28.05 253 SER B O 1
ATOM 4964 N N . VAL B 1 254 ? 40.387 25.887 12.229 1.00 27.35 254 VAL B N 1
ATOM 4965 C CA . VAL B 1 254 ? 40.635 27.277 12.594 1.00 23.72 254 VAL B CA 1
ATOM 4966 C C . VAL B 1 254 ? 39.598 27.771 13.600 1.00 19.67 254 VAL B C 1
ATOM 4967 O O . VAL B 1 254 ? 39.929 28.471 14.558 1.00 20.61 254 VAL B O 1
ATOM 4971 N N . ALA B 1 255 ? 38.344 27.391 13.378 1.00 28.88 255 ALA B N 1
ATOM 4972 C CA . ALA B 1 255 ? 37.248 27.793 14.253 1.00 22.85 255 ALA B CA 1
ATOM 4973 C C . ALA B 1 255 ? 37.410 27.214 15.653 1.00 20.91 255 ALA B C 1
ATOM 4974 O O . ALA B 1 255 ? 37.130 27.882 16.648 1.00 25.56 255 ALA B O 1
ATOM 4976 N N . GLN B 1 256 ? 37.863 25.967 15.720 1.00 27.32 256 GLN B N 1
ATOM 4977 C CA . GLN B 1 256 ? 38.067 25.289 16.993 1.00 36.63 256 GLN B CA 1
ATOM 4978 C C . GLN B 1 256 ? 39.232 25.905 17.760 1.00 33.07 256 GLN B C 1
ATOM 4979 O O . GLN B 1 256 ? 39.162 26.090 18.975 1.00 25.51 256 GLN B O 1
ATOM 4985 N N . ALA B 1 257 ? 40.298 26.230 17.035 1.00 20.96 257 ALA B N 1
ATOM 4986 C CA . ALA B 1 257 ? 41.495 26.804 17.635 1.00 21.06 257 ALA B CA 1
ATOM 4987 C C . ALA B 1 257 ? 41.225 28.205 18.170 1.00 32.15 257 ALA B C 1
ATOM 4988 O O . ALA B 1 257 ? 41.715 28.578 19.236 1.00 33.80 257 ALA B O 1
ATOM 4990 N N . PHE B 1 258 ? 40.443 28.978 17.423 1.00 35.32 258 PHE B N 1
ATOM 4991 C CA . PHE B 1 258 ? 40.152 30.354 17.802 1.00 20.91 258 PHE B CA 1
ATOM 4992 C C . PHE B 1 258 ? 38.902 30.436 18.673 1.00 25.70 258 PHE B C 1
ATOM 4993 O O . PHE B 1 258 ? 38.522 31.519 19.122 1.00 33.33 258 PHE B O 1
ATOM 5001 N N . ARG B 1 259 ? 38.278 29.284 18.910 1.00 23.04 259 ARG B N 1
ATOM 5002 C CA . ARG B 1 259 ? 37.055 29.194 19.709 1.00 30.31 259 ARG B CA 1
ATOM 5003 C C . ARG B 1 259 ? 35.956 30.136 19.219 1.00 31.23 259 ARG B C 1
ATOM 5004 O O . ARG B 1 259 ? 35.434 30.948 19.981 1.00 34.25 259 ARG B O 1
ATOM 5012 N N . ILE B 1 260 ? 35.615 30.014 17.939 1.00 25.58 260 ILE B N 1
ATOM 5013 C CA . ILE B 1 260 ? 34.548 30.806 17.337 1.00 25.55 260 ILE B CA 1
ATOM 5014 C C . ILE B 1 260 ? 33.181 30.268 17.745 1.00 28.74 260 ILE B C 1
ATOM 5015 O O . ILE B 1 260 ? 32.922 29.071 17.631 1.00 35.21 260 ILE B O 1
ATOM 5020 N N . THR B 1 261 ? 32.307 31.152 18.218 1.00 25.19 261 THR B N 1
ATOM 5021 C CA . THR B 1 261 ? 30.979 30.736 18.658 1.00 30.66 261 THR B CA 1
ATOM 5022 C C . THR B 1 261 ? 29.864 31.441 17.888 1.00 24.35 261 THR B C 1
ATOM 5023 O O . THR B 1 261 ? 28.883 30.813 17.492 1.00 24.50 261 THR B O 1
ATOM 5027 N N . ASP B 1 262 ? 30.016 32.746 17.680 1.00 24.71 262 ASP B N 1
ATOM 5028 C CA . ASP B 1 262 ? 28.986 33.535 17.011 1.00 27.29 262 ASP B CA 1
ATOM 5029 C C . ASP B 1 262 ? 29.585 34.590 16.086 1.00 24.73 262 ASP B C 1
ATOM 5030 O O . ASP B 1 262 ? 30.669 35.114 16.345 1.00 40.48 262 ASP B O 1
ATOM 5035 N N . GLY B 1 263 ? 28.872 34.898 15.008 1.00 23.96 263 GLY B N 1
ATOM 5036 C CA . GLY B 1 263 ? 29.258 35.981 14.122 1.00 41.74 263 GLY B CA 1
ATOM 5037 C C . GLY B 1 263 ? 29.736 35.539 12.752 1.00 19.46 263 GLY B C 1
ATOM 5038 O O . GLY B 1 263 ? 29.828 34.342 12.474 1.00 19.75 263 GLY B O 1
ATOM 5039 N N . PRO B 1 264 ? 30.046 36.514 11.884 1.00 15.40 264 PRO B N 1
ATOM 5040 C CA . PRO B 1 264 ? 30.533 36.273 10.520 1.00 20.56 264 PRO B CA 1
ATOM 5041 C C . PRO B 1 264 ? 31.992 35.842 10.498 1.00 24.79 264 PRO B C 1
ATOM 5042 O O . PRO B 1 264 ? 32.725 36.092 11.455 1.00 22.16 264 PRO B O 1
ATOM 5046 N N . GLY B 1 265 ? 32.407 35.207 9.408 1.00 26.26 265 GLY B N 1
ATOM 5047 C CA . GLY B 1 265 ? 33.791 34.811 9.244 1.00 21.21 265 GLY B CA 1
ATOM 5048 C C . GLY B 1 265 ? 34.217 34.833 7.791 1.00 31.28 265 GLY B C 1
ATOM 5049 O O . GLY B 1 265 ? 33.460 34.438 6.905 1.00 33.85 265 GLY B O 1
ATOM 5050 N N . HIS B 1 266 ? 35.435 35.301 7.544 1.00 24.46 266 HIS B N 1
ATOM 5051 C CA . HIS B 1 266 ? 35.979 35.330 6.193 1.00 22.02 266 HIS B CA 1
ATOM 5052 C C . HIS B 1 266 ? 37.387 34.753 6.199 1.00 19.33 266 HIS B C 1
ATOM 5053 O O . HIS B 1 266 ? 38.342 35.428 6.578 1.00 21.32 266 HIS B O 1
ATOM 5060 N N . LEU B 1 267 ? 37.510 33.503 5.770 1.00 22.52 267 LEU B N 1
ATOM 5061 C CA . LEU B 1 267 ? 38.785 32.800 5.830 1.00 27.34 267 LEU B CA 1
ATOM 5062 C C . LEU B 1 267 ? 39.387 32.613 4.444 1.00 24.22 267 LEU B C 1
ATOM 5063 O O . LEU B 1 267 ? 38.777 31.998 3.571 1.00 30.46 267 LEU B O 1
ATOM 5068 N N . GLU B 1 268 ? 40.584 33.159 4.249 1.00 24.13 268 GLU B N 1
ATOM 5069 C CA . GLU B 1 268 ? 41.280 33.050 2.970 1.00 24.45 268 GLU B CA 1
ATOM 5070 C C . GLU B 1 268 ? 42.305 31.911 2.965 1.00 28.52 268 GLU B C 1
ATOM 5071 O O . GLU B 1 268 ? 43.184 31.857 3.823 1.00 30.31 268 GLU B O 1
ATOM 5077 N N . ILE B 1 269 ? 42.179 31.004 1.998 1.00 27.23 269 ILE B N 1
ATOM 5078 C CA . ILE B 1 269 ? 43.065 29.842 1.894 1.00 33.40 269 ILE B CA 1
ATOM 5079 C C . ILE B 1 269 ? 43.913 29.858 0.621 1.00 39.45 269 ILE B C 1
ATOM 5080 O O . ILE B 1 269 ? 43.400 30.115 -0.466 1.00 40.93 269 ILE B O 1
ATOM 5085 N N . TYR B 1 270 ? 45.191 29.510 0.754 1.00 42.49 270 TYR B N 1
ATOM 5086 C CA . TYR B 1 270 ? 46.098 29.424 -0.388 1.00 39.29 270 TYR B CA 1
ATOM 5087 C C . TYR B 1 270 ? 46.404 27.971 -0.711 1.00 33.73 270 TYR B C 1
ATOM 5088 O O . TYR B 1 270 ? 46.541 27.142 0.189 1.00 38.42 270 TYR B O 1
ATOM 5097 N N . ARG B 1 271 ? 46.523 27.661 -1.998 1.00 40.98 271 ARG B N 1
ATOM 5098 C CA . ARG B 1 271 ? 46.935 26.323 -2.400 1.00 45.50 271 ARG B CA 1
ATOM 5099 C C . ARG B 1 271 ? 48.250 26.364 -3.167 1.00 46.81 271 ARG B C 1
ATOM 5100 O O . ARG B 1 271 ? 48.354 26.997 -4.219 1.00 47.04 271 ARG B O 1
ATOM 5108 N N . THR B 1 272 ? 49.247 25.673 -2.626 1.00 57.40 272 THR B N 1
ATOM 5109 C CA . THR B 1 272 ? 50.583 25.618 -3.209 1.00 61.80 272 THR B CA 1
ATOM 5110 C C . THR B 1 272 ? 50.626 24.762 -4.472 1.00 71.96 272 THR B C 1
ATOM 5111 O O . THR B 1 272 ? 49.669 24.056 -4.792 1.00 63.00 272 THR B O 1
ATOM 5115 N N . HIS B 1 273 ? 51.741 24.841 -5.192 1.00 80.05 273 HIS B N 1
ATOM 5116 C CA . HIS B 1 273 ? 51.965 23.997 -6.362 1.00 65.58 273 HIS B CA 1
ATOM 5117 C C . HIS B 1 273 ? 51.990 22.526 -5.961 1.00 69.44 273 HIS B C 1
ATOM 5118 O O . HIS B 1 273 ? 51.562 21.654 -6.719 1.00 66.43 273 HIS B O 1
ATOM 5125 N N . SER B 1 274 ? 52.499 22.263 -4.761 1.00 80.06 274 SER B N 1
ATOM 5126 C CA . SER B 1 274 ? 52.440 20.935 -4.160 1.00 76.92 274 SER B CA 1
ATOM 5127 C C . SER B 1 274 ? 51.000 20.444 -4.015 1.00 75.39 274 SER B C 1
ATOM 5128 O O . SER B 1 274 ? 50.740 19.243 -4.038 1.00 70.58 274 SER B O 1
ATOM 5131 N N . GLY B 1 275 ? 50.073 21.384 -3.865 1.00 69.03 275 GLY B N 1
ATOM 5132 C CA . GLY B 1 275 ? 48.675 21.060 -3.653 1.00 54.37 275 GLY B CA 1
ATOM 5133 C C . GLY B 1 275 ? 48.322 21.158 -2.184 1.00 60.03 275 GLY B C 1
ATOM 5134 O O . GLY B 1 275 ? 47.192 20.883 -1.782 1.00 57.54 275 GLY B O 1
ATOM 5135 N N . GLU B 1 276 ? 49.302 21.561 -1.381 1.00 62.72 276 GLU B N 1
ATOM 5136 C CA . GLU B 1 276 ? 49.083 21.822 0.035 1.00 51.68 276 GLU B CA 1
ATOM 5137 C C . GLU B 1 276 ? 48.168 23.020 0.251 1.00 50.32 276 GLU B C 1
ATOM 5138 O O . GLU B 1 276 ? 48.302 24.040 -0.421 1.00 43.48 276 GLU B O 1
ATOM 5144 N N . LEU B 1 277 ? 47.243 22.888 1.196 1.00 48.68 277 LEU B N 1
ATOM 5145 C CA . LEU B 1 277 ? 46.375 23.996 1.574 1.00 44.62 277 LEU B CA 1
ATOM 5146 C C . LEU B 1 277 ? 46.874 24.662 2.850 1.00 37.96 277 LEU B C 1
ATOM 5147 O O . LEU B 1 277 ? 46.893 24.041 3.913 1.00 47.55 277 LEU B O 1
ATOM 5152 N N . ILE B 1 278 ? 47.277 25.923 2.743 1.00 35.24 278 ILE B N 1
ATOM 5153 C CA . ILE B 1 278 ? 47.722 26.680 3.907 1.00 37.14 278 ILE B CA 1
ATOM 5154 C C . ILE B 1 278 ? 46.742 27.806 4.209 1.00 34.81 278 ILE B C 1
ATOM 5155 O O . ILE B 1 278 ? 46.032 28.279 3.321 1.00 25.84 278 ILE B O 1
ATOM 5160 N N . VAL B 1 279 ? 46.701 28.232 5.468 1.00 36.16 279 VAL B N 1
ATOM 5161 C CA . VAL B 1 279 ? 45.799 29.302 5.872 1.00 28.47 279 VAL B CA 1
ATOM 5162 C C . VAL B 1 279 ? 46.455 30.664 5.678 1.00 26.52 279 VAL B C 1
ATOM 5163 O O . VAL B 1 279 ? 47.500 30.953 6.258 1.00 31.45 279 VAL B O 1
ATOM 5167 N N . GLY B 1 280 ? 45.828 31.493 4.852 1.00 23.91 280 GLY B N 1
ATOM 5168 C CA . GLY B 1 280 ? 46.306 32.838 4.596 1.00 21.37 280 GLY B CA 1
ATOM 5169 C C . GLY B 1 280 ? 45.863 33.817 5.663 1.00 32.11 280 GLY B C 1
ATOM 5170 O O . GLY B 1 280 ? 46.641 34.200 6.536 1.00 42.80 280 GLY B O 1
ATOM 5171 N N . GLU B 1 281 ? 44.603 34.228 5.586 1.00 35.36 281 GLU B N 1
ATOM 5172 C CA . GLU B 1 281 ? 44.072 35.232 6.497 1.00 31.42 281 GLU B CA 1
ATOM 5173 C C . GLU B 1 281 ? 42.636 34.929 6.897 1.00 32.45 281 GLU B C 1
ATOM 5174 O O . GLU B 1 281 ? 41.864 34.383 6.111 1.00 33.85 281 GLU B O 1
ATOM 5180 N N . ILE B 1 282 ? 42.287 35.283 8.128 1.00 23.49 282 ILE B N 1
ATOM 5181 C CA . ILE B 1 282 ? 40.907 35.196 8.580 1.00 23.39 282 ILE B CA 1
ATOM 5182 C C . ILE B 1 282 ? 40.497 36.537 9.178 1.00 29.42 282 ILE B C 1
ATOM 5183 O O . ILE B 1 282 ? 41.342 37.300 9.648 1.00 32.15 282 ILE B O 1
ATOM 5188 N N . ALA B 1 283 ? 39.202 36.832 9.140 1.00 22.84 283 ALA B N 1
ATOM 5189 C CA . ALA B 1 283 ? 38.691 38.079 9.692 1.00 30.00 283 ALA B CA 1
ATOM 5190 C C . ALA B 1 283 ? 37.247 37.921 10.149 1.00 32.72 283 ALA B C 1
ATOM 5191 O O . ALA B 1 283 ? 36.464 37.208 9.521 1.00 35.35 283 ALA B O 1
ATOM 5201 N N . ARG B 1 285 ? 34.470 39.371 9.634 1.00 27.58 285 ARG B N 1
ATOM 5202 C CA . ARG B 1 285 ? 33.792 40.306 8.750 1.00 27.03 285 ARG B CA 1
ATOM 5203 C C . ARG B 1 285 ? 32.965 39.567 7.713 1.00 26.27 285 ARG B C 1
ATOM 5204 O O . ARG B 1 285 ? 33.111 38.358 7.535 1.00 24.72 285 ARG B O 1
ATOM 5212 N N . ILE B 1 286 ? 32.097 40.307 7.033 1.00 36.27 286 ILE B N 1
ATOM 5213 C CA . ILE B 1 286 ? 31.397 39.801 5.865 1.00 32.97 286 ILE B CA 1
ATOM 5214 C C . ILE B 1 286 ? 32.211 40.164 4.628 1.00 38.14 286 ILE B C 1
ATOM 5215 O O . ILE B 1 286 ? 32.777 41.257 4.563 1.00 37.06 286 ILE B O 1
ATOM 5220 N N . GLY B 1 287 ? 32.275 39.251 3.662 1.00 39.81 287 GLY B N 1
ATOM 5221 C CA . GLY B 1 287 ? 33.146 39.404 2.508 1.00 37.34 287 GLY B CA 1
ATOM 5222 C C . GLY B 1 287 ? 32.969 40.721 1.777 1.00 42.97 287 GLY B C 1
ATOM 5223 O O . GLY B 1 287 ? 31.848 41.138 1.478 1.00 38.51 287 GLY B O 1
ATOM 5224 N N . GLY B 1 288 ? 34.086 41.379 1.489 1.00 30.94 288 GLY B N 1
ATOM 5225 C CA . GLY B 1 288 ? 34.070 42.710 0.916 1.00 36.91 288 GLY B CA 1
ATOM 5226 C C . GLY B 1 288 ? 33.731 42.721 -0.561 1.00 27.42 288 GLY B C 1
ATOM 5227 O O . GLY B 1 288 ? 33.905 41.723 -1.259 1.00 38.10 288 GLY B O 1
ATOM 5228 N N . GLY B 1 289 ? 33.248 43.863 -1.038 1.00 29.62 289 GLY B N 1
ATOM 5229 C CA . GLY B 1 289 ? 32.843 44.011 -2.423 1.00 37.66 289 GLY B CA 1
ATOM 5230 C C . GLY B 1 289 ? 31.637 43.176 -2.812 1.00 43.65 289 GLY B C 1
ATOM 5231 O O . GLY B 1 289 ? 30.617 43.172 -2.121 1.00 53.73 289 GLY B O 1
ATOM 5232 N N . GLY B 1 290 ? 31.760 42.466 -3.929 1.00 39.34 290 GLY B N 1
ATOM 5233 C CA . GLY B 1 290 ? 30.652 41.728 -4.508 1.00 32.46 290 GLY B CA 1
ATOM 5234 C C . GLY B 1 290 ? 30.311 40.424 -3.816 1.00 34.91 290 GLY B C 1
ATOM 5235 O O . GLY B 1 290 ? 29.319 39.784 -4.158 1.00 43.72 290 GLY B O 1
ATOM 5236 N N . ILE B 1 291 ? 31.133 40.032 -2.847 1.00 36.18 291 ILE B N 1
ATOM 5237 C CA . ILE B 1 291 ? 30.997 38.737 -2.184 1.00 29.62 291 ILE B CA 1
ATOM 5238 C C . ILE B 1 291 ? 29.642 38.555 -1.505 1.00 29.14 291 ILE B C 1
ATOM 5239 O O . ILE B 1 291 ? 29.022 37.496 -1.618 1.00 40.43 291 ILE B O 1
ATOM 5244 N N . SER B 1 292 ? 29.179 39.591 -0.812 1.00 34.42 292 SER B N 1
ATOM 5245 C CA . SER B 1 292 ? 27.909 39.523 -0.097 1.00 37.24 292 SER B CA 1
ATOM 5246 C C . SER B 1 292 ? 26.726 39.328 -1.042 1.00 31.04 292 SER B C 1
ATOM 5247 O O . SER B 1 292 ? 25.806 38.566 -0.743 1.00 34.65 292 SER B O 1
ATOM 5250 N N . ARG B 1 293 ? 26.748 40.014 -2.181 1.00 31.97 293 ARG B N 1
ATOM 5251 C CA . ARG B 1 293 ? 25.651 39.915 -3.138 1.00 33.73 293 ARG B CA 1
ATOM 5252 C C . ARG B 1 293 ? 25.787 38.664 -4.000 1.00 34.45 293 ARG B C 1
ATOM 5253 O O . ARG B 1 293 ? 24.791 38.119 -4.476 1.00 33.45 293 ARG B O 1
ATOM 5269 N N . ILE B 1 295 ? 26.845 35.765 -2.887 1.00 26.44 295 ILE B N 1
ATOM 5270 C CA . ILE B 1 295 ? 26.237 34.750 -2.038 1.00 28.98 295 ILE B CA 1
ATOM 5271 C C . ILE B 1 295 ? 24.723 34.937 -1.996 1.00 27.45 295 ILE B C 1
ATOM 5272 O O . ILE B 1 295 ? 23.963 33.968 -1.972 1.00 26.06 295 ILE B O 1
ATOM 5277 N N . GLU B 1 296 ? 24.295 36.195 -2.005 1.00 33.02 296 GLU B N 1
ATOM 5278 C CA . GLU B 1 296 ? 22.880 36.535 -1.914 1.00 35.06 296 GLU B CA 1
ATOM 5279 C C . GLU B 1 296 ? 22.102 36.073 -3.144 1.00 33.21 296 GLU B C 1
ATOM 5280 O O . GLU B 1 296 ? 20.923 35.733 -3.051 1.00 35.17 296 GLU B O 1
ATOM 5286 N N . LYS B 1 297 ? 22.768 36.062 -4.293 1.00 31.65 297 LYS B N 1
ATOM 5287 C CA . LYS B 1 297 ? 22.145 35.609 -5.530 1.00 37.71 297 LYS B CA 1
ATOM 5288 C C . LYS B 1 297 ? 22.103 34.088 -5.602 1.00 38.57 297 LYS B C 1
ATOM 5289 O O . LYS B 1 297 ? 21.139 33.506 -6.100 1.00 44.77 297 LYS B O 1
ATOM 5295 N N . LYS B 1 298 ? 23.157 33.452 -5.100 1.00 28.68 298 LYS B N 1
ATOM 5296 C CA . LYS B 1 298 ? 23.285 32.000 -5.156 1.00 26.62 298 LYS B CA 1
ATOM 5297 C C . LYS B 1 298 ? 22.416 31.275 -4.130 1.00 33.19 298 LYS B C 1
ATOM 5298 O O . LYS B 1 298 ? 21.790 30.268 -4.449 1.00 37.11 298 LYS B O 1
ATOM 5304 N N . PHE B 1 299 ? 22.375 31.787 -2.902 1.00 30.29 299 PHE B N 1
ATOM 5305 C CA . PHE B 1 299 ? 21.712 31.073 -1.812 1.00 28.07 299 PHE B CA 1
ATOM 5306 C C . PHE B 1 299 ? 20.438 31.750 -1.310 1.00 28.30 299 PHE B C 1
ATOM 5307 O O . PHE B 1 299 ? 19.715 31.180 -0.492 1.00 28.86 299 PHE B O 1
ATOM 5315 N N . ASN B 1 300 ? 20.166 32.954 -1.807 1.00 27.77 300 ASN B N 1
ATOM 5316 C CA . ASN B 1 300 ? 19.013 33.741 -1.372 1.00 38.41 300 ASN B CA 1
ATOM 5317 C C . ASN B 1 300 ? 18.965 33.936 0.141 1.00 36.53 300 ASN B C 1
ATOM 5318 O O . ASN B 1 300 ? 17.908 33.811 0.759 1.00 31.37 300 ASN B O 1
ATOM 5323 N N . ILE B 1 301 ? 20.117 34.238 0.731 1.00 35.96 301 ILE B N 1
ATOM 5324 C CA . ILE B 1 301 ? 20.200 34.526 2.159 1.00 34.24 301 ILE B CA 1
ATOM 5325 C C . ILE B 1 301 ? 20.986 35.819 2.355 1.00 35.45 301 ILE B C 1
ATOM 5326 O O . ILE B 1 301 ? 21.863 36.143 1.555 1.00 37.81 301 ILE B O 1
ATOM 5331 N N . SER B 1 302 ? 20.648 36.568 3.400 1.00 36.04 302 SER B N 1
ATOM 5332 C CA . SER B 1 302 ? 21.292 37.849 3.665 1.00 23.32 302 SER B CA 1
ATOM 5333 C C . SER B 1 302 ? 22.307 37.738 4.796 1.00 36.89 302 SER B C 1
ATOM 5334 O O . SER B 1 302 ? 21.933 37.568 5.956 1.00 39.17 302 SER B O 1
ATOM 5337 N N . LEU B 1 303 ? 23.589 37.829 4.456 1.00 38.60 303 LEU B N 1
ATOM 5338 C CA . LEU B 1 303 ? 24.654 37.728 5.450 1.00 24.62 303 LEU B CA 1
ATOM 5339 C C . LEU B 1 303 ? 24.582 38.870 6.460 1.00 27.57 303 LEU B C 1
ATOM 5340 O O . LEU B 1 303 ? 24.806 38.670 7.653 1.00 28.07 303 LEU B O 1
ATOM 5345 N N . TRP B 1 304 ? 24.264 40.066 5.974 1.00 25.74 304 TRP B N 1
ATOM 5346 C CA . TRP B 1 304 ? 24.154 41.231 6.841 1.00 28.76 304 TRP B CA 1
ATOM 5347 C C . TRP B 1 304 ? 22.957 41.127 7.780 1.00 35.67 304 TRP B C 1
ATOM 5348 O O . TRP B 1 304 ? 23.096 41.303 8.987 1.00 30.03 304 TRP B O 1
ATOM 5359 N N . GLU B 1 305 ? 21.786 40.833 7.223 1.00 34.81 305 GLU B N 1
ATOM 5360 C CA . GLU B 1 305 ? 20.566 40.714 8.017 1.00 25.15 305 GLU B CA 1
ATOM 5361 C C . GLU B 1 305 ? 20.678 39.610 9.068 1.00 27.26 305 GLU B C 1
ATOM 5362 O O . GLU B 1 305 ? 20.216 39.767 10.198 1.00 22.95 305 GLU B O 1
ATOM 5368 N N . SER B 1 306 ? 21.299 38.497 8.690 1.00 22.95 306 SER B N 1
ATOM 5369 C CA . SER B 1 306 ? 21.414 37.345 9.579 1.00 33.35 306 SER B CA 1
ATOM 5370 C C . SER B 1 306 ? 22.459 37.554 10.673 1.00 27.64 306 SER B C 1
ATOM 5371 O O . SER B 1 306 ? 22.195 37.288 11.845 1.00 24.65 306 SER B O 1
ATOM 5374 N N . SER B 1 307 ? 23.641 38.024 10.286 1.00 20.70 307 SER B N 1
ATOM 5375 C CA . SER B 1 307 ? 24.730 38.223 11.237 1.00 13.93 307 SER B CA 1
ATOM 5376 C C . SER B 1 307 ? 24.383 39.296 12.263 1.00 16.99 307 SER B C 1
ATOM 5377 O O . SER B 1 307 ? 24.749 39.187 13.433 1.00 17.05 307 SER B O 1
ATOM 5380 N N . LEU B 1 308 ? 23.675 40.330 11.821 1.00 16.63 308 LEU B N 1
ATOM 5381 C CA . LEU B 1 308 ? 23.251 41.397 12.719 1.00 20.18 308 LEU B CA 1
ATOM 5382 C C . LEU B 1 308 ? 22.199 40.884 13.696 1.00 22.91 308 LEU B C 1
ATOM 5383 O O . LEU B 1 308 ? 22.115 41.352 14.831 1.00 21.64 308 LEU B O 1
ATOM 5388 N N . ASN B 1 309 ? 21.400 39.919 13.250 1.00 16.39 309 ASN B N 1
ATOM 5389 C CA . ASN B 1 309 ? 20.438 39.260 14.126 1.00 16.72 309 ASN B CA 1
ATOM 5390 C C . ASN B 1 309 ? 21.159 38.421 15.176 1.00 21.70 309 ASN B C 1
ATOM 5391 O O . ASN B 1 309 ? 20.726 38.340 16.327 1.00 19.50 309 ASN B O 1
ATOM 5396 N N . ILE B 1 310 ? 22.257 37.793 14.766 1.00 16.77 310 ILE B N 1
ATOM 5397 C CA . ILE B 1 310 ? 23.095 37.018 15.675 1.00 16.04 310 ILE B CA 1
ATOM 5398 C C . ILE B 1 310 ? 23.746 37.912 16.725 1.00 23.71 310 ILE B C 1
ATOM 5399 O O . ILE B 1 310 ? 23.834 37.548 17.899 1.00 24.76 310 ILE B O 1
ATOM 5404 N N . SER B 1 311 ? 24.181 39.092 16.296 1.00 16.89 311 SER B N 1
ATOM 5405 C CA . SER B 1 311 ? 24.882 40.020 17.175 1.00 13.93 311 SER B CA 1
ATOM 5406 C C . SER B 1 311 ? 23.986 40.546 18.294 1.00 23.82 311 SER B C 1
ATOM 5407 O O . SER B 1 311 ? 24.476 40.953 19.348 1.00 21.80 311 SER B O 1
ATOM 5410 N N . VAL B 1 312 ? 22.677 40.533 18.066 1.00 13.24 312 VAL B N 1
ATOM 5411 C CA . VAL B 1 312 ? 21.729 40.996 19.073 1.00 20.93 312 VAL B CA 1
ATOM 5412 C C . VAL B 1 312 ? 20.882 39.848 19.620 1.00 25.43 312 VAL B C 1
ATOM 5413 O O . VAL B 1 312 ? 19.799 40.069 20.164 1.00 19.69 312 VAL B O 1
ATOM 5417 N N . TYR B 1 313 ? 21.391 38.629 19.468 1.00 25.74 313 TYR B N 1
ATOM 5418 C CA . TYR B 1 313 ? 20.770 37.426 20.020 1.00 30.80 313 TYR B CA 1
ATOM 5419 C C . TYR B 1 313 ? 19.327 37.243 19.549 1.00 24.65 313 TYR B C 1
ATOM 5420 O O . TYR B 1 313 ? 18.424 36.998 20.349 1.00 37.81 313 TYR B O 1
ATOM 5429 N N . ARG B 1 314 ? 19.115 37.375 18.246 1.00 32.87 314 ARG B N 1
ATOM 5430 C CA . ARG B 1 314 ? 17.816 37.076 17.661 1.00 27.54 314 ARG B CA 1
ATOM 5431 C C . ARG B 1 314 ? 17.982 35.879 16.746 1.00 26.11 314 ARG B C 1
ATOM 5432 O O . ARG B 1 314 ? 19.083 35.620 16.264 1.00 24.16 314 ARG B O 1
ATOM 5440 N N . ASP B 1 315 ? 16.900 35.145 16.516 1.00 43.83 315 ASP B N 1
ATOM 5441 C CA . ASP B 1 315 ? 16.935 34.011 15.601 1.00 38.31 315 ASP B CA 1
ATOM 5442 C C . ASP B 1 315 ? 16.986 34.419 14.135 1.00 34.55 315 ASP B C 1
ATOM 5443 O O . ASP B 1 315 ? 16.014 34.966 13.612 1.00 44.89 315 ASP B O 1
ATOM 5448 N N . PRO B 1 316 ? 18.117 34.167 13.459 1.00 36.03 316 PRO B N 1
ATOM 5449 C CA . PRO B 1 316 ? 18.044 34.407 12.022 1.00 39.79 316 PRO B CA 1
ATOM 5450 C C . PRO B 1 316 ? 17.427 33.189 11.348 1.00 72.10 316 PRO B C 1
ATOM 5451 O O . PRO B 1 316 ? 17.870 32.067 11.602 1.00 87.52 316 PRO B O 1
ATOM 5455 N N . ASN B 1 317 ? 16.433 33.382 10.497 1.00 59.99 317 ASN B N 1
ATOM 5456 C CA . ASN B 1 317 ? 15.921 32.255 9.737 1.00 84.66 317 ASN B CA 1
ATOM 5457 C C . ASN B 1 317 ? 16.558 32.249 8.360 1.00 76.44 317 ASN B C 1
ATOM 5458 O O . ASN B 1 317 ? 15.964 32.659 7.361 1.00 77.05 317 ASN B O 1
ATOM 5463 N N . LEU B 1 318 ? 17.794 31.765 8.350 1.00 60.12 318 LEU B N 1
ATOM 5464 C CA . LEU B 1 318 ? 18.602 31.633 7.154 1.00 67.84 318 LEU B CA 1
ATOM 5465 C C . LEU B 1 318 ? 18.129 30.381 6.431 1.00 72.07 318 LEU B C 1
ATOM 5466 O O . LEU B 1 318 ? 18.670 29.290 6.614 1.00 80.00 318 LEU B O 1
ATOM 5471 N N . THR B 1 319 ? 17.099 30.557 5.611 1.00 84.13 319 THR B N 1
ATOM 5472 C CA . THR B 1 319 ? 16.532 29.474 4.820 1.00 68.49 319 THR B CA 1
ATOM 5473 C C . THR B 1 319 ? 17.108 29.497 3.415 1.00 47.63 319 THR B C 1
ATOM 5474 O O . THR B 1 319 ? 16.726 30.316 2.580 1.00 37.44 319 THR B O 1
ATOM 5478 N N . VAL B 1 320 ? 18.038 28.581 3.170 1.00 49.05 320 VAL B N 1
ATOM 5479 C CA . VAL B 1 320 ? 18.782 28.550 1.922 1.00 49.67 320 VAL B CA 1
ATOM 5480 C C . VAL B 1 320 ? 17.930 28.037 0.770 1.00 42.09 320 VAL B C 1
ATOM 5481 O O . VAL B 1 320 ? 17.498 26.885 0.763 1.00 50.17 320 VAL B O 1
ATOM 5485 N N . ASN B 1 321 ? 17.693 28.909 -0.202 1.00 35.38 321 ASN B N 1
ATOM 5486 C CA . ASN B 1 321 ? 17.048 28.517 -1.444 1.00 38.31 321 ASN B CA 1
ATOM 5487 C C . ASN B 1 321 ? 18.023 28.736 -2.591 1.00 39.49 321 ASN B C 1
ATOM 5488 O O . ASN B 1 321 ? 18.033 29.797 -3.215 1.00 38.56 321 ASN B O 1
ATOM 5493 N N . PRO B 1 322 ? 18.848 27.717 -2.871 1.00 36.78 322 PRO B N 1
ATOM 5494 C CA . PRO B 1 322 ? 19.924 27.801 -3.860 1.00 38.52 322 PRO B CA 1
ATOM 5495 C C . PRO B 1 322 ? 19.421 27.801 -5.296 1.00 40.73 322 PRO B C 1
ATOM 5496 O O . PRO B 1 322 ? 18.606 26.955 -5.667 1.00 41.87 322 PRO B O 1
ATOM 5500 N N . ILE B 1 323 ? 19.906 28.745 -6.094 1.00 41.98 323 ILE B N 1
ATOM 5501 C CA . ILE B 1 323 ? 19.641 28.726 -7.523 1.00 31.16 323 ILE B CA 1
ATOM 5502 C C . ILE B 1 323 ? 20.660 27.803 -8.178 1.00 48.74 323 ILE B C 1
ATOM 5503 O O . ILE B 1 323 ? 21.737 27.572 -7.629 1.00 53.50 323 ILE B O 1
ATOM 5508 N N . GLU B 1 324 ? 20.320 27.271 -9.344 1.00 56.65 324 GLU B N 1
ATOM 5509 C CA . GLU B 1 324 ? 21.183 26.300 -10.003 1.00 48.64 324 GLU B CA 1
ATOM 5510 C C . GLU B 1 324 ? 22.271 26.991 -10.820 1.00 41.17 324 GLU B C 1
ATOM 5511 O O . GLU B 1 324 ? 22.048 28.058 -11.391 1.00 43.10 324 GLU B O 1
ATOM 5517 N N . GLY B 1 325 ? 23.449 26.376 -10.871 1.00 29.94 325 GLY B N 1
ATOM 5518 C CA . GLY B 1 325 ? 24.553 26.900 -11.656 1.00 36.24 325 GLY B CA 1
ATOM 5519 C C . GLY B 1 325 ? 25.670 27.501 -10.822 1.00 38.82 325 GLY B C 1
ATOM 5520 O O . GLY B 1 325 ? 25.524 27.697 -9.617 1.00 49.30 325 GLY B O 1
ATOM 5521 N N . THR B 1 326 ? 26.791 27.793 -11.475 1.00 46.97 326 THR B N 1
ATOM 5522 C CA . THR B 1 326 ? 27.943 28.399 -10.813 1.00 47.97 326 THR B CA 1
ATOM 5523 C C . THR B 1 326 ? 27.830 29.919 -10.842 1.00 42.93 326 THR B C 1
ATOM 5524 O O . THR B 1 326 ? 27.928 30.537 -11.903 1.00 42.67 326 THR B O 1
ATOM 5528 N N . VAL B 1 327 ? 27.624 30.518 -9.674 1.00 42.87 327 VAL B N 1
ATOM 5529 C CA . VAL B 1 327 ? 27.426 31.959 -9.575 1.00 30.74 327 VAL B CA 1
ATOM 5530 C C . VAL B 1 327 ? 28.698 32.657 -9.095 1.00 28.90 327 VAL B C 1
ATOM 5531 O O . VAL B 1 327 ? 29.413 32.140 -8.238 1.00 42.36 327 VAL B O 1
ATOM 5535 N N . GLY B 1 328 ? 28.972 33.836 -9.646 1.00 31.71 328 GLY B N 1
ATOM 5536 C CA . GLY B 1 328 ? 30.122 34.621 -9.240 1.00 28.01 328 GLY B CA 1
ATOM 5537 C C . GLY B 1 328 ? 30.022 36.055 -9.722 1.00 30.80 328 GLY B C 1
ATOM 5538 O O . GLY B 1 328 ? 28.961 36.488 -10.171 1.00 38.37 328 GLY B O 1
ATOM 5539 N N . TYR B 1 329 ? 31.121 36.797 -9.629 1.00 27.65 329 TYR B N 1
ATOM 5540 C CA . TYR B 1 329 ? 31.123 38.193 -10.051 1.00 43.26 329 TYR B CA 1
ATOM 5541 C C . TYR B 1 329 ? 32.489 38.667 -10.536 1.00 47.98 329 TYR B C 1
ATOM 5542 O O . TYR B 1 329 ? 33.515 38.084 -10.194 1.00 38.30 329 TYR B O 1
ATOM 5551 N N . PHE B 1 330 ? 32.488 39.724 -11.345 1.00 43.48 330 PHE B N 1
ATOM 5552 C CA . PHE B 1 330 ? 33.721 40.387 -11.755 1.00 42.60 330 PHE B CA 1
ATOM 5553 C C . PHE B 1 330 ? 33.673 41.867 -11.388 1.00 51.24 330 PHE B C 1
ATOM 5554 O O . PHE B 1 330 ? 32.641 42.517 -11.554 1.00 52.37 330 PHE B O 1
ATOM 5562 N N . SER B 1 331 ? 34.785 42.400 -10.894 1.00 51.94 331 SER B N 1
ATOM 5563 C CA . SER B 1 331 ? 34.873 43.825 -10.593 1.00 59.79 331 SER B CA 1
ATOM 5564 C C . SER B 1 331 ? 35.867 44.512 -11.523 1.00 66.48 331 SER B C 1
ATOM 5565 O O . SER B 1 331 ? 36.849 43.909 -11.956 1.00 65.99 331 SER B O 1
ATOM 5568 N N . LEU B 1 332 ? 35.605 45.779 -11.825 1.00 65.80 332 LEU B N 1
ATOM 5569 C CA . LEU B 1 332 ? 36.428 46.536 -12.760 1.00 69.95 332 LEU B CA 1
ATOM 5570 C C . LEU B 1 332 ? 37.145 47.684 -12.058 1.00 86.44 332 LEU B C 1
ATOM 5571 O O . LEU B 1 332 ? 36.522 48.455 -11.329 1.00 94.72 332 LEU B O 1
ATOM 5576 N N . PRO B 1 333 ? 38.467 47.786 -12.264 1.00 81.55 333 PRO B N 1
ATOM 5577 C CA . PRO B 1 333 ? 39.291 48.813 -11.617 1.00 87.88 333 PRO B CA 1
ATOM 5578 C C . PRO B 1 333 ? 38.832 50.228 -11.967 1.00 90.03 333 PRO B C 1
ATOM 5579 O O . PRO B 1 333 ? 38.244 50.445 -13.028 1.00 75.46 333 PRO B O 1
ATOM 5583 N N . CYS B 1 334 ? 39.109 51.177 -11.078 1.00 83.93 334 CYS B N 1
ATOM 5584 C CA . CYS B 1 334 ? 38.693 52.561 -11.274 1.00 98.28 334 CYS B CA 1
ATOM 5585 C C . CYS B 1 334 ? 39.850 53.532 -11.075 1.00 102.76 334 CYS B C 1
ATOM 5586 O O . CYS B 1 334 ? 40.360 53.706 -9.966 1.00 106.57 334 CYS B O 1
ATOM 5589 N N . ARG B 1 335 ? 40.259 54.160 -12.170 1.00 108.57 335 ARG B N 1
ATOM 5590 C CA . ARG B 1 335 ? 41.347 55.122 -12.134 1.00 113.35 335 ARG B CA 1
ATOM 5591 C C . ARG B 1 335 ? 40.837 56.483 -11.661 1.00 118.93 335 ARG B C 1
ATOM 5592 O O . ARG B 1 335 ? 39.724 56.884 -11.997 1.00 115.64 335 ARG B O 1
ATOM 5600 N N . ASN B 1 336 ? 41.646 57.185 -10.872 1.00 129.08 336 ASN B N 1
ATOM 5601 C CA . ASN B 1 336 ? 41.256 58.491 -10.357 1.00 124.68 336 ASN B CA 1
ATOM 5602 C C . ASN B 1 336 ? 41.286 59.513 -11.483 1.00 120.72 336 ASN B C 1
ATOM 5603 O O . ASN B 1 336 ? 42.187 59.484 -12.321 1.00 110.59 336 ASN B O 1
ATOM 5608 N N . GLY B 1 337 ? 40.311 60.418 -11.504 1.00 122.04 337 GLY B N 1
ATOM 5609 C CA . GLY B 1 337 ? 40.252 61.434 -12.541 1.00 119.71 337 GLY B CA 1
ATOM 5610 C C . GLY B 1 337 ? 38.854 61.776 -13.025 1.00 115.24 337 GLY B C 1
ATOM 5611 O O . GLY B 1 337 ? 37.866 61.518 -12.340 1.00 105.53 337 GLY B O 1
ATOM 5612 N N . THR B 1 338 ? 38.777 62.347 -14.225 1.00 110.18 338 THR B N 1
ATOM 5613 C CA . THR B 1 338 ? 37.509 62.787 -14.798 1.00 111.93 338 THR B CA 1
ATOM 5614 C C . THR B 1 338 ? 36.924 61.734 -15.732 1.00 110.52 338 THR B C 1
ATOM 5615 O O . THR B 1 338 ? 37.254 61.708 -16.915 1.00 114.42 338 THR B O 1
ATOM 5619 N N . ILE B 1 339 ? 36.035 60.890 -15.210 1.00 95.63 339 ILE B N 1
ATOM 5620 C CA . ILE B 1 339 ? 35.458 59.805 -16.004 1.00 105.95 339 ILE B CA 1
ATOM 5621 C C . ILE B 1 339 ? 34.709 60.363 -17.220 1.00 104.09 339 ILE B C 1
ATOM 5622 O O . ILE B 1 339 ? 33.819 61.205 -17.098 1.00 108.33 339 ILE B O 1
ATOM 5627 N N . LYS B 1 340 ? 35.111 59.914 -18.404 1.00 101.43 340 LYS B N 1
ATOM 5628 C CA . LYS B 1 340 ? 34.537 60.440 -19.637 1.00 101.26 340 LYS B CA 1
ATOM 5629 C C . LYS B 1 340 ? 33.645 59.430 -20.350 1.00 89.79 340 LYS B C 1
ATOM 5630 O O . LYS B 1 340 ? 32.576 59.784 -20.849 1.00 85.04 340 LYS B O 1
ATOM 5636 N N . GLU B 1 341 ? 34.080 58.175 -20.377 1.00 93.64 341 GLU B N 1
ATOM 5637 C CA . GLU B 1 341 ? 33.331 57.117 -21.044 1.00 96.48 341 GLU B CA 1
ATOM 5638 C C . GLU B 1 341 ? 33.852 55.740 -20.662 1.00 84.37 341 GLU B C 1
ATOM 5639 O O . GLU B 1 341 ? 35.059 55.527 -20.561 1.00 90.71 341 GLU B O 1
ATOM 5645 N N . PHE B 1 342 ? 32.930 54.811 -20.437 1.00 76.57 342 PHE B N 1
ATOM 5646 C CA . PHE B 1 342 ? 33.288 53.422 -20.202 1.00 77.75 342 PHE B CA 1
ATOM 5647 C C . PHE B 1 342 ? 32.344 52.506 -20.970 1.00 67.73 342 PHE B C 1
ATOM 5648 O O . PHE B 1 342 ? 31.526 52.972 -21.763 1.00 59.92 342 PHE B O 1
ATOM 5656 N N . THR B 1 343 ? 32.466 51.204 -20.736 1.00 64.87 343 THR B N 1
ATOM 5657 C CA . THR B 1 343 ? 31.615 50.227 -21.404 1.00 71.11 343 THR B CA 1
ATOM 5658 C C . THR B 1 343 ? 30.159 50.390 -20.985 1.00 71.41 343 THR B C 1
ATOM 5659 O O . THR B 1 343 ? 29.844 50.339 -19.797 1.00 57.25 343 THR B O 1
ATOM 5663 N N . PRO B 1 344 ? 29.264 50.582 -21.966 1.00 73.48 344 PRO B N 1
ATOM 5664 C CA . PRO B 1 344 ? 27.831 50.738 -21.696 1.00 79.29 344 PRO B CA 1
ATOM 5665 C C . PRO B 1 344 ? 27.220 49.484 -21.074 1.00 73.39 344 PRO B C 1
ATOM 5666 O O . PRO B 1 344 ? 27.725 48.382 -21.288 1.00 71.23 344 PRO B O 1
ATOM 5670 N N . ILE B 1 345 ? 26.150 49.664 -20.306 1.00 68.87 345 ILE B N 1
ATOM 5671 C CA . ILE B 1 345 ? 25.475 48.557 -19.637 1.00 64.86 345 ILE B CA 1
ATOM 5672 C C . ILE B 1 345 ? 24.947 47.539 -20.644 1.00 74.55 345 ILE B C 1
ATOM 5673 O O . ILE B 1 345 ? 25.024 46.330 -20.417 1.00 68.52 345 ILE B O 1
ATOM 5678 N N . GLU B 1 346 ? 24.420 48.039 -21.758 1.00 80.54 346 GLU B N 1
ATOM 5679 C CA . GLU B 1 346 ? 23.825 47.193 -22.791 1.00 76.48 346 GLU B CA 1
ATOM 5680 C C . GLU B 1 346 ? 24.809 46.159 -23.331 1.00 73.34 346 GLU B C 1
ATOM 5681 O O . GLU B 1 346 ? 24.423 45.031 -23.640 1.00 72.36 346 GLU B O 1
ATOM 5687 N N . GLU B 1 347 ? 26.076 46.544 -23.442 1.00 80.37 347 GLU B N 1
ATOM 5688 C CA . GLU B 1 347 ? 27.103 45.639 -23.945 1.00 81.24 347 GLU B CA 1
ATOM 5689 C C . GLU B 1 347 ? 27.336 44.503 -22.954 1.00 78.66 347 GLU B C 1
ATOM 5690 O O . GLU B 1 347 ? 27.684 43.387 -23.342 1.00 77.28 347 GLU B O 1
ATOM 5696 N N . TRP B 1 348 ? 27.126 44.791 -21.674 1.00 78.72 348 TRP B N 1
ATOM 5697 C CA . TRP B 1 348 ? 27.259 43.778 -20.637 1.00 70.61 348 TRP B CA 1
ATOM 5698 C C . TRP B 1 348 ? 26.036 42.868 -20.637 1.00 71.51 348 TRP B C 1
ATOM 5699 O O . TRP B 1 348 ? 26.159 41.646 -20.562 1.00 65.47 348 TRP B O 1
ATOM 5710 N N . GLU B 1 349 ? 24.856 43.476 -20.721 1.00 70.90 349 GLU B N 1
ATOM 5711 C CA . GLU B 1 349 ? 23.599 42.737 -20.661 1.00 73.15 349 GLU B CA 1
ATOM 5712 C C . GLU B 1 349 ? 23.428 41.799 -21.853 1.00 80.25 349 GLU B C 1
ATOM 5713 O O . GLU B 1 349 ? 22.688 40.817 -21.779 1.00 79.10 349 GLU B O 1
ATOM 5719 N N . LYS B 1 350 ? 24.110 42.109 -22.952 1.00 77.51 350 LYS B N 1
ATOM 5720 C CA . LYS B 1 350 ? 24.103 41.245 -24.126 1.00 78.15 350 LYS B CA 1
ATOM 5721 C C . LYS B 1 350 ? 24.715 39.881 -23.827 1.00 86.08 350 LYS B C 1
ATOM 5722 O O . LYS B 1 350 ? 24.257 38.860 -24.338 1.00 99.93 350 LYS B O 1
ATOM 5728 N N . LEU B 1 351 ? 25.757 39.874 -23.001 1.00 83.45 351 LEU B N 1
ATOM 5729 C CA . LEU B 1 351 ? 26.471 38.646 -22.673 1.00 83.42 351 LEU B CA 1
ATOM 5730 C C . LEU B 1 351 ? 25.587 37.681 -21.890 1.00 78.07 351 LEU B C 1
ATOM 5731 O O . LEU B 1 351 ? 25.085 38.015 -20.815 1.00 74.20 351 LEU B O 1
ATOM 5736 N N . ALA B 1 352 ? 25.398 36.485 -22.438 1.00 80.21 352 ALA B N 1
ATOM 5737 C CA . ALA B 1 352 ? 24.553 35.478 -21.811 1.00 76.68 352 ALA B CA 1
ATOM 5738 C C . ALA B 1 352 ? 25.186 34.941 -20.531 1.00 70.09 352 ALA B C 1
ATOM 5739 O O . ALA B 1 352 ? 26.382 34.653 -20.491 1.00 55.06 352 ALA B O 1
ATOM 5741 N N . GLY B 1 353 ? 24.374 34.811 -19.486 1.00 73.35 353 GLY B N 1
ATOM 5742 C CA . GLY B 1 353 ? 24.845 34.296 -18.214 1.00 72.76 353 GLY B CA 1
ATOM 5743 C C . GLY B 1 353 ? 24.942 35.355 -17.133 1.00 69.57 353 GLY B C 1
ATOM 5744 O O . GLY B 1 353 ? 24.955 35.037 -15.945 1.00 63.12 353 GLY B O 1
ATOM 5745 N N . ILE B 1 354 ? 24.999 36.618 -17.545 1.00 57.46 354 ILE B N 1
ATOM 5746 C CA . ILE B 1 354 ? 25.115 37.731 -16.607 1.00 56.79 354 ILE B CA 1
ATOM 5747 C C . ILE B 1 354 ? 23.781 38.002 -15.915 1.00 61.41 354 ILE B C 1
ATOM 5748 O O . ILE B 1 354 ? 22.734 38.048 -16.562 1.00 52.28 354 ILE B O 1
ATOM 5753 N N . LEU B 1 355 ? 23.829 38.192 -14.600 1.00 60.84 355 LEU B N 1
ATOM 5754 C CA . LEU B 1 355 ? 22.619 38.356 -13.805 1.00 49.90 355 LEU B CA 1
ATOM 5755 C C . LEU B 1 355 ? 22.276 39.822 -13.551 1.00 57.53 355 LEU B C 1
ATOM 5756 O O . LEU B 1 355 ? 21.142 40.246 -13.773 1.00 64.39 355 LEU B O 1
ATOM 5761 N N . GLU B 1 356 ? 23.253 40.592 -13.083 1.00 45.14 356 GLU B N 1
ATOM 5762 C CA . GLU B 1 356 ? 23.023 41.995 -12.758 1.00 57.35 356 GLU B CA 1
ATOM 5763 C C . GLU B 1 356 ? 24.279 42.832 -12.990 1.00 53.94 356 GLU B C 1
ATOM 5764 O O . GLU B 1 356 ? 25.397 42.346 -12.826 1.00 61.27 356 GLU B O 1
ATOM 5770 N N . VAL B 1 357 ? 24.089 44.092 -13.372 1.00 57.70 357 VAL B N 1
ATOM 5771 C CA . VAL B 1 357 ? 25.200 45.028 -13.493 1.00 57.90 357 VAL B CA 1
ATOM 5772 C C . VAL B 1 357 ? 25.064 46.153 -12.474 1.00 56.49 357 VAL B C 1
ATOM 5773 O O . VAL B 1 357 ? 24.099 46.918 -12.504 1.00 56.74 357 VAL B O 1
ATOM 5777 N N . GLU B 1 358 ? 26.033 46.248 -11.570 1.00 56.12 358 GLU B N 1
ATOM 5778 C CA . GLU B 1 358 ? 25.986 47.243 -10.507 1.00 65.45 358 GLU B CA 1
ATOM 5779 C C . GLU B 1 358 ? 27.090 48.279 -10.674 1.00 57.46 358 GLU B C 1
ATOM 5780 O O . GLU B 1 358 ? 28.250 48.023 -10.345 1.00 55.93 358 GLU B O 1
ATOM 5786 N N . LEU B 1 359 ? 26.725 49.448 -11.192 1.00 50.64 359 LEU B N 1
ATOM 5787 C CA . LEU B 1 359 ? 27.679 50.541 -11.342 1.00 74.53 359 LEU B CA 1
ATOM 5788 C C . LEU B 1 359 ? 27.771 51.351 -10.057 1.00 73.66 359 LEU B C 1
ATOM 5789 O O . LEU B 1 359 ? 26.777 51.525 -9.351 1.00 65.64 359 LEU B O 1
ATOM 5794 N N . LEU B 1 360 ? 28.967 51.844 -9.756 1.00 74.28 360 LEU B N 1
ATOM 5795 C CA . LEU B 1 360 ? 29.173 52.680 -8.580 1.00 85.27 360 LEU B CA 1
ATOM 5796 C C . LEU B 1 360 ? 29.399 54.125 -9.011 1.00 98.88 360 LEU B C 1
ATOM 5797 O O . LEU B 1 360 ? 29.371 55.039 -8.188 1.00 103.62 360 LEU B O 1
ATOM 5802 N N . TYR B 1 361 ? 29.629 54.317 -10.311 1.00 102.65 361 TYR B N 1
ATOM 5803 C CA . TYR B 1 361 ? 29.872 55.645 -10.862 1.00 99.27 361 TYR B CA 1
ATOM 5804 C C . TYR B 1 361 ? 29.198 55.789 -12.227 1.00 97.07 361 TYR B C 1
ATOM 5805 O O . TYR B 1 361 ? 29.008 54.798 -12.936 1.00 93.82 361 TYR B O 1
ATOM 5814 N N . GLN B 1 362 ? 28.873 57.025 -12.604 1.00 108.44 362 GLN B N 1
ATOM 5815 C CA . GLN B 1 362 ? 28.318 57.304 -13.930 1.00 109.22 362 GLN B CA 1
ATOM 5816 C C . GLN B 1 362 ? 29.151 58.360 -14.660 1.00 113.66 362 GLN B C 1
ATOM 5817 O O . GLN B 1 362 ? 30.017 59.006 -14.064 1.00 118.06 362 GLN B O 1
ATOM 5823 N N . GLU B 1 363 ? 28.899 58.499 -15.961 1.00 100.20 363 GLU B N 1
ATOM 5824 C CA . GLU B 1 363 ? 29.579 59.482 -16.807 1.00 98.81 363 GLU B CA 1
ATOM 5825 C C . GLU B 1 363 ? 29.514 60.891 -16.236 1.00 103.43 363 GLU B C 1
ATOM 5826 O O . GLU B 1 363 ? 28.433 61.457 -16.074 1.00 101.55 363 GLU B O 1
ATOM 5832 N N . GLY B 1 364 ? 30.676 61.458 -15.931 1.00 112.85 364 GLY B N 1
ATOM 5833 C CA . GLY B 1 364 ? 30.761 62.826 -15.446 1.00 106.78 364 GLY B CA 1
ATOM 5834 C C . GLY B 1 364 ? 30.912 62.937 -13.941 1.00 111.52 364 GLY B C 1
ATOM 5835 O O . GLY B 1 364 ? 30.351 63.835 -13.315 1.00 121.66 364 GLY B O 1
ATOM 5836 N N . ASP B 1 365 ? 31.671 62.013 -13.361 1.00 108.56 365 ASP B N 1
ATOM 5837 C CA . ASP B 1 365 ? 31.931 62.002 -11.926 1.00 110.81 365 ASP B CA 1
ATOM 5838 C C . ASP B 1 365 ? 33.398 62.287 -11.610 1.00 112.94 365 ASP B C 1
ATOM 5839 O O . ASP B 1 365 ? 34.290 61.923 -12.377 1.00 111.10 365 ASP B O 1
ATOM 5844 N N . VAL B 1 366 ? 33.639 62.932 -10.473 1.00 115.63 366 VAL B N 1
ATOM 5845 C CA . VAL B 1 366 ? 34.994 63.136 -9.975 1.00 117.74 366 VAL B CA 1
ATOM 5846 C C . VAL B 1 366 ? 35.310 62.103 -8.897 1.00 118.94 366 VAL B C 1
ATOM 5847 O O . VAL B 1 366 ? 34.614 62.020 -7.884 1.00 116.44 366 VAL B O 1
ATOM 5851 N N . VAL B 1 367 ? 36.358 61.316 -9.121 1.00 111.59 367 VAL B N 1
ATOM 5852 C CA . VAL B 1 367 ? 36.712 60.228 -8.214 1.00 99.94 367 VAL B CA 1
ATOM 5853 C C . VAL B 1 367 ? 38.093 60.450 -7.602 1.00 100.97 367 VAL B C 1
ATOM 5854 O O . VAL B 1 367 ? 38.269 60.361 -6.386 1.00 94.59 367 VAL B O 1
ATOM 5858 N N . ASP B 1 376 ? 36.412 49.598 -6.821 1.00 82.92 376 ASP B N 1
ATOM 5859 C CA . ASP B 1 376 ? 35.925 49.012 -8.064 1.00 84.37 376 ASP B CA 1
ATOM 5860 C C . ASP B 1 376 ? 34.972 49.955 -8.793 1.00 90.82 376 ASP B C 1
ATOM 5861 O O . ASP B 1 376 ? 34.282 50.762 -8.170 1.00 84.15 376 ASP B O 1
ATOM 5866 N N . LEU B 1 377 ? 34.938 49.841 -10.117 1.00 96.61 377 LEU B N 1
ATOM 5867 C CA . LEU B 1 377 ? 34.067 50.670 -10.944 1.00 88.31 377 LEU B CA 1
ATOM 5868 C C . LEU B 1 377 ? 32.673 50.068 -11.066 1.00 74.82 377 LEU B C 1
ATOM 5869 O O . LEU B 1 377 ? 31.669 50.753 -10.870 1.00 75.40 377 LEU B O 1
ATOM 5874 N N . ALA B 1 378 ? 32.618 48.781 -11.387 1.00 68.99 378 ALA B N 1
ATOM 5875 C CA . ALA B 1 378 ? 31.348 48.083 -11.519 1.00 61.25 378 ALA B CA 1
ATOM 5876 C C . ALA B 1 378 ? 31.480 46.626 -11.100 1.00 63.53 378 ALA B C 1
ATOM 5877 O O . ALA B 1 378 ? 32.586 46.095 -11.013 1.00 66.29 378 ALA B O 1
ATOM 5879 N N . ARG B 1 379 ? 30.346 45.985 -10.842 1.00 50.57 379 ARG B N 1
ATOM 5880 C CA . ARG B 1 379 ? 30.340 44.575 -10.483 1.00 48.82 379 ARG B CA 1
ATOM 5881 C C . ARG B 1 379 ? 29.387 43.811 -11.391 1.00 50.53 379 ARG B C 1
ATOM 5882 O O . ARG B 1 379 ? 28.219 44.174 -11.527 1.00 54.69 379 ARG B O 1
ATOM 5890 N N . LEU B 1 380 ? 29.892 42.750 -12.010 1.00 43.62 380 LEU B N 1
ATOM 5891 C CA . LEU B 1 380 ? 29.090 41.959 -12.935 1.00 46.06 380 LEU B CA 1
ATOM 5892 C C . LEU B 1 380 ? 28.815 40.570 -12.383 1.00 42.10 380 LEU B C 1
ATOM 5893 O O . LEU B 1 380 ? 29.697 39.714 -12.370 1.00 52.21 380 LEU B O 1
ATOM 5898 N N . TYR B 1 381 ? 27.579 40.339 -11.959 1.00 44.08 381 TYR B N 1
ATOM 5899 C CA . TYR B 1 381 ? 27.201 39.054 -11.389 1.00 47.82 381 TYR B CA 1
ATOM 5900 C C . TYR B 1 381 ? 26.681 38.118 -12.474 1.00 45.28 381 TYR B C 1
ATOM 5901 O O . TYR B 1 381 ? 25.828 38.495 -13.276 1.00 56.92 381 TYR B O 1
ATOM 5910 N N . PHE B 1 382 ? 27.214 36.901 -12.505 1.00 41.61 382 PHE B N 1
ATOM 5911 C CA . PHE B 1 382 ? 26.851 35.937 -13.536 1.00 47.92 382 PHE B CA 1
ATOM 5912 C C . PHE B 1 382 ? 26.360 34.620 -12.948 1.00 50.85 382 PHE B C 1
ATOM 5913 O O . PHE B 1 382 ? 26.467 34.384 -11.744 1.00 50.48 382 PHE B O 1
ATOM 5921 N N . CYS B 1 383 ? 25.821 33.765 -13.811 1.00 54.17 383 CYS B N 1
ATOM 5922 C CA . CYS B 1 383 ? 25.416 32.424 -13.413 1.00 52.81 383 CYS B CA 1
ATOM 5923 C C . CYS B 1 383 ? 25.712 31.445 -14.545 1.00 60.01 383 CYS B C 1
ATOM 5924 O O . CYS B 1 383 ? 24.953 31.340 -15.509 1.00 63.25 383 CYS B O 1
ATOM 5927 N N . LEU B 1 384 ? 26.823 30.728 -14.411 1.00 63.11 384 LEU B N 1
ATOM 5928 C CA . LEU B 1 384 ? 27.278 29.789 -15.430 1.00 45.29 384 LEU B CA 1
ATOM 5929 C C . LEU B 1 384 ? 27.196 28.342 -14.948 1.00 64.11 384 LEU B C 1
ATOM 5930 O O . LEU B 1 384 ? 26.936 28.084 -13.776 1.00 65.92 384 LEU B O 1
ATOM 5935 N N . GLU B 1 38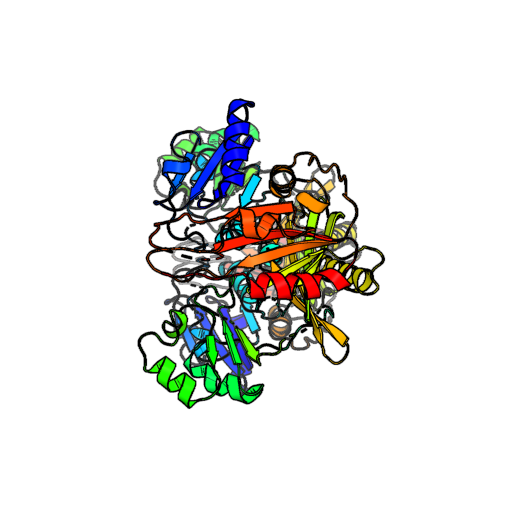5 ? 27.398 27.401 -15.863 1.00 66.83 385 GLU B N 1
ATOM 5936 C CA . GLU B 1 385 ? 27.291 25.983 -15.535 1.00 57.23 385 GLU B CA 1
ATOM 5937 C C . GLU B 1 385 ? 28.613 25.385 -15.044 1.00 57.23 385 GLU B C 1
ATOM 5938 O O . GLU B 1 385 ? 28.619 24.497 -14.192 1.00 69.24 385 GLU B O 1
ATOM 5944 N N . ASN B 1 386 ? 29.729 25.871 -15.583 1.00 52.09 386 ASN B N 1
ATOM 5945 C CA . ASN B 1 386 ? 31.045 25.341 -15.223 1.00 56.63 386 ASN B CA 1
ATOM 5946 C C . ASN B 1 386 ? 32.115 26.424 -15.075 1.00 42.17 386 ASN B C 1
ATOM 5947 O O . ASN B 1 386 ? 31.914 27.568 -15.480 1.00 49.93 386 ASN B O 1
ATOM 5952 N N . GLU B 1 387 ? 33.252 26.050 -14.495 1.00 52.85 387 GLU B N 1
ATOM 5953 C CA . GLU B 1 387 ? 34.348 26.984 -14.267 1.00 62.48 387 GLU B CA 1
ATOM 5954 C C . GLU B 1 387 ? 35.040 27.387 -15.569 1.00 67.91 387 GLU B C 1
ATOM 5955 O O . GLU B 1 387 ? 35.583 28.487 -15.676 1.00 69.11 387 GLU B O 1
ATOM 5961 N N . ASN B 1 388 ? 34.995 26.507 -16.563 1.00 71.05 388 ASN B N 1
ATOM 5962 C CA . ASN B 1 388 ? 35.546 26.814 -17.880 1.00 70.59 388 ASN B CA 1
ATOM 5963 C C . ASN B 1 388 ? 34.846 28.011 -18.517 1.00 71.87 388 ASN B C 1
ATOM 5964 O O . ASN B 1 388 ? 35.487 28.842 -19.161 1.00 72.01 388 ASN B O 1
ATOM 5969 N N . GLU B 1 389 ? 33.529 28.084 -18.338 1.00 66.03 389 GLU B N 1
ATOM 5970 C CA . GLU B 1 389 ? 32.734 29.196 -18.845 1.00 57.85 389 GLU B CA 1
ATOM 5971 C C . GLU B 1 389 ? 33.217 30.521 -18.269 1.00 62.91 389 GLU B C 1
ATOM 5972 O O . GLU B 1 389 ? 33.180 31.549 -18.944 1.00 67.68 389 GLU B O 1
ATOM 5978 N N . VAL B 1 390 ? 33.652 30.488 -17.012 1.00 55.84 390 VAL B N 1
ATOM 5979 C CA . VAL B 1 390 ? 34.068 31.691 -16.302 1.00 57.93 390 VAL B CA 1
ATOM 5980 C C . VAL B 1 390 ? 35.288 32.321 -16.966 1.00 61.37 390 VAL B C 1
ATOM 5981 O O . VAL B 1 390 ? 35.343 33.536 -17.163 1.00 50.55 390 VAL B O 1
ATOM 5985 N N . GLN B 1 391 ? 36.256 31.482 -17.321 1.00 69.03 391 GLN B N 1
ATOM 5986 C CA . GLN B 1 391 ? 37.480 31.941 -17.970 1.00 73.06 391 GLN B CA 1
ATOM 5987 C C . GLN B 1 391 ? 37.222 32.332 -19.421 1.00 62.38 391 GLN B C 1
ATOM 5988 O O . GLN B 1 391 ? 38.001 33.073 -20.023 1.00 64.39 391 GLN B O 1
ATOM 5994 N N . HIS B 1 392 ? 36.124 31.833 -19.977 1.00 66.29 392 HIS B N 1
ATOM 5995 C CA . HIS B 1 392 ? 35.666 32.289 -21.282 1.00 67.39 392 HIS B CA 1
ATOM 5996 C C . HIS B 1 392 ? 35.026 33.658 -21.113 1.00 65.33 392 HIS B C 1
ATOM 5997 O O . HIS B 1 392 ? 35.280 34.578 -21.891 1.00 67.63 392 HIS B O 1
ATOM 6004 N N . LEU B 1 393 ? 34.189 33.779 -20.088 1.00 65.85 393 LEU B N 1
ATOM 6005 C CA . LEU B 1 393 ? 33.529 35.038 -19.777 1.00 49.77 393 LEU B CA 1
ATOM 6006 C C . LEU B 1 393 ? 34.547 36.086 -19.338 1.00 52.55 393 LEU B C 1
ATOM 6007 O O . LEU B 1 393 ? 34.427 37.261 -19.684 1.00 50.37 393 LEU B O 1
ATOM 6012 N N . LEU B 1 394 ? 35.550 35.651 -18.579 1.00 62.89 394 LEU B N 1
ATOM 6013 C CA . LEU B 1 394 ? 36.622 36.537 -18.130 1.00 57.77 394 LEU B CA 1
ATOM 6014 C C . LEU B 1 394 ? 37.383 37.118 -19.315 1.00 63.57 394 LEU B C 1
ATOM 6015 O O . LEU B 1 394 ? 37.739 38.296 -19.322 1.00 55.48 394 LEU B O 1
ATOM 6020 N N . ALA B 1 395 ? 37.622 36.278 -20.316 1.00 71.91 395 ALA B N 1
ATOM 6021 C CA . ALA B 1 395 ? 38.300 36.699 -21.534 1.00 73.17 395 ALA B CA 1
ATOM 6022 C C . ALA B 1 395 ? 37.435 37.712 -22.271 1.00 77.74 395 ALA B C 1
ATOM 6023 O O . ALA B 1 395 ? 37.935 38.678 -22.848 1.00 77.90 395 ALA B O 1
ATOM 6025 N N . LEU B 1 396 ? 36.128 37.475 -22.241 1.00 74.19 396 LEU B N 1
ATOM 6026 C CA . LEU B 1 396 ? 35.156 38.348 -22.885 1.00 74.24 396 LEU B CA 1
ATOM 6027 C C . LEU B 1 396 ? 35.070 39.715 -22.207 1.00 77.85 396 LEU B C 1
ATOM 6028 O O . LEU B 1 396 ? 34.901 40.735 -22.878 1.00 86.35 396 LEU B O 1
ATOM 6033 N N . VAL B 1 397 ? 35.167 39.734 -20.880 1.00 69.58 397 VAL B N 1
ATOM 6034 C CA . VAL B 1 397 ? 35.089 40.990 -20.138 1.00 80.99 397 VAL B CA 1
ATOM 6035 C C . VAL B 1 397 ? 36.264 41.924 -20.427 1.00 85.52 397 VAL B C 1
ATOM 6036 O O . VAL B 1 397 ? 36.051 43.084 -20.767 1.00 89.20 397 VAL B O 1
ATOM 6040 N N . LYS B 1 398 ? 37.493 41.419 -20.315 1.00 88.62 398 LYS B N 1
ATOM 6041 C CA . LYS B 1 398 ? 38.680 42.217 -20.638 1.00 100.66 398 LYS B CA 1
ATOM 6042 C C . LYS B 1 398 ? 38.633 42.708 -22.073 1.00 100.65 398 LYS B C 1
ATOM 6043 O O . LYS B 1 398 ? 39.148 43.778 -22.401 1.00 97.62 398 LYS B O 1
ATOM 6049 N N . GLN B 1 399 ? 38.002 41.906 -22.919 1.00 93.12 399 GLN B N 1
ATOM 6050 C CA . GLN B 1 399 ? 37.869 42.205 -24.333 1.00 86.86 399 GLN B CA 1
ATOM 6051 C C . GLN B 1 399 ? 37.000 43.443 -24.520 1.00 84.01 399 GLN B C 1
ATOM 6052 O O . GLN B 1 399 ? 37.397 44.394 -25.191 1.00 72.56 399 GLN B O 1
ATOM 6058 N N . THR B 1 400 ? 35.810 43.422 -23.930 1.00 93.50 400 THR B N 1
ATOM 6059 C CA . THR B 1 400 ? 34.842 44.493 -24.126 1.00 87.48 400 THR B CA 1
ATOM 6060 C C . THR B 1 400 ? 34.925 45.586 -23.052 1.00 77.00 400 THR B C 1
ATOM 6061 O O . THR B 1 400 ? 34.051 46.449 -22.978 1.00 76.73 400 THR B O 1
ATOM 6065 N N . TYR B 1 401 ? 35.969 45.555 -22.225 1.00 74.60 401 TYR B N 1
ATOM 6066 C CA . TYR B 1 401 ? 36.129 46.560 -21.170 1.00 76.61 401 TYR B CA 1
ATOM 6067 C C . TYR B 1 401 ? 37.064 47.696 -21.570 1.00 81.69 401 TYR B C 1
ATOM 6068 O O . TYR B 1 401 ? 38.125 47.468 -22.153 1.00 88.06 401 TYR B O 1
ATOM 6077 N N . TYR B 1 402 ? 36.661 48.921 -21.245 1.00 77.27 402 TYR B N 1
ATOM 6078 C CA . TYR B 1 402 ? 37.494 50.095 -21.478 1.00 80.19 402 TYR B CA 1
ATOM 6079 C C . TYR B 1 402 ? 37.108 51.238 -20.541 1.00 74.75 402 TYR B C 1
ATOM 6080 O O . TYR B 1 402 ? 35.931 51.444 -20.255 1.00 74.05 402 TYR B O 1
ATOM 6089 N N . LEU B 1 403 ? 38.104 51.981 -20.069 1.00 77.27 403 LEU B N 1
ATOM 6090 C CA . LEU B 1 403 ? 37.858 53.105 -19.171 1.00 77.77 403 LEU B CA 1
ATOM 6091 C C . LEU B 1 403 ? 38.696 54.323 -19.555 1.00 93.04 403 LEU B C 1
ATOM 6092 O O . LEU B 1 403 ? 39.912 54.331 -19.367 1.00 99.23 403 LEU B O 1
ATOM 6097 N N . HIS B 1 404 ? 38.038 55.344 -20.095 1.00 94.78 404 HIS B N 1
ATOM 6098 C CA . HIS B 1 404 ? 38.721 56.558 -20.527 1.00 102.30 404 HIS B CA 1
ATOM 6099 C C . HIS B 1 404 ? 38.367 57.773 -19.662 1.00 95.58 404 HIS B C 1
ATOM 6100 O O . HIS B 1 404 ? 37.197 58.052 -19.413 1.00 88.40 404 HIS B O 1
ATOM 6107 N N . LEU B 1 405 ? 39.388 58.489 -19.201 1.00 93.95 405 LEU B N 1
ATOM 6108 C CA . LEU B 1 405 ? 39.180 59.674 -18.375 1.00 94.31 405 LEU B CA 1
ATOM 6109 C C . LEU B 1 405 ? 40.152 60.788 -18.771 1.00 87.35 405 LEU B C 1
ATOM 6110 O O . LEU B 1 405 ? 40.922 60.643 -19.723 1.00 95.25 405 LEU B O 1
#

InterPro domains:
  IPR011761 ATP-grasp fold [PS50975] (115-312)
  IPR013815 ATP-grasp fold, subdomain 1 [G3DSA:3.30.1490.20] (122-196)

Solvent-accessible surface area: 35209 Å² total

Sequence (756 aa):
VRILLINSDKPEPIQFFQKDKETNDSINISVITRSCYAPLYSHWADHVYIVDDVTDLTVKSLLEILKVGPIDHIVSTTEKSILTGGFLRSYFGIAGPGFETALYTNKLAKTKLKEGIPVADFLCVSQVEDIPAAGEKLGWPIIVKPALGSGALNTFIIHSLDHYEDLYSTSGGLGELKKNNSLIAEKCIEEEFHCDTLYADGEILFVSISKYTIQGSFILSQNDPVYAEILELQKSVAQAFRITDGPGHLEIYRTHSGELIVGEIARIGGGGISRIEKKFNISLWESSLNISVYRDPNLTVNPIEGTVGYFSLPCRNGTIKEFTPIEEWEKLAGILEVELLYQEGDVVDLARLYFCLENENEVQHLLALVKQTYYLHLVRILLINSDKPEPIQFFQKDKETNDSINISVITRSCYAPLYSHWADHVYIVDDVTDLTVKSLLEILKVGPIDHIVSTTEKSILTGGFLRSYFGIAGPGFETALYTNKLAKTKLKEGIPVADFLCVSQVEDIPAAGEKLGWPIIVKPALGSGALNTFIIHSLDHYEDLYSTSGGLGELKKNNSLIAEKCIEEEFHCDTLYADGEILFVSISKYTIQGSFILSQNDPVYAEILELQKSVAQAFRITDGPGHLEIYRTHSGELIVGEIARIGGGGISRIEKKFNISLWESSLNISVYRDPNLTVNPIEGTVGYFSLPCRNGTIKEFTPIEEWEKLAGILEVELLYQEGDVVDLARLYFCLENENEVQHLLALVKQTYYLHL

Foldseek 3Di:
DEEEEEDEQPVLVLVVLQVVVVVDVPYAYAYEYAPVCCVSQVPRHPYYDHDHALLPLVVVVVVVVCVVHDHAFYHYQDQSCQLSRQDVCQVRVHDDHHNLLSCLLQQVNCVLCVLPAFAADKDKDQALVCCQVVCVVAHDWKWDAFRGHGRDVQIDTRGDPVSSVVCVVDVHSRGCRNVSPTIIMDHDDAFKKKKKFFAAQLDTPDIWIWTWDCGKIWTDDCPDPCNVVVVVSVVSVCVSSVPHGAMKMWMWGAHPVRDIHTDGMHHGDPDCRQVVCQAFVAHRSQQRVCRRSPHHGPRDGDGDAAMKMKNFADDDFAWWADKQDPVLLVVDPFWDDKAAPDDHTDGTSGIMTIGGHNDPVCVVVVCVVCVVRTDTDD/DAEEEEDEAPVLVLVVLQVVCVVDVVYAYAYEYAPVRCVSAVPRHPYYDHDPALLPLVVLVVVVVCVVHNHAFYHYFDQSCQQSRQPCCQVVVHDDHHNLLSCVLQVVVCVLCVLVAFAADKDKDQALVCCQVVCVVADPWKWDAFRHGPRDLQIDTAGHPVSSVVLVVDDCSNPPRNVSPGIIMHHPDDWKKKKKFFAAQLDTPDIWIWTWDCTKIWTDDCPDPCNVVVVVSVNSVCVSSVPHGAIKMWMWDADPVRDIHTYDMHHQDPDCRQVVCQAFVFGRSNCRVCRRNVHDDPGHGDGDDAMKMKNFADDDADFWADKQDPVVLVPDPFWDDKAAPDDHGDGDSGIMTMGGHHDPVVVVVVVVVDVVRTDTDD

Radius of gyration: 30.79 Å; Cα contacts (8 Å, |Δi|>4): 1457; chains: 2; bounding box: 66×51×100 Å

Organism: Bacillus subtilis (NCBI:txid1423)

B-factor: mean 42.51, std 23.65, range [4.96, 167.58]

CATH classification: 3.40.50.20 (+1 more: 3.30.1490.20)

Nearest PDB structures (foldseek):
  4wd3-assembly1_B  TM=9.984E-01  e=1.116E-76  Bacillus subtilis subsp. subtilis
  3ax6-assembly1_B  TM=7.449E-01  e=2.837E-20  Thermotoga maritima MSB8
  3ax6-assembly2_C  TM=7.155E-01  e=2.106E-19  Thermotoga maritima MSB8
  3ax6-assembly2_D  TM=7.168E-01  e=8.015E-19  Thermotoga maritima MSB8
  4izo-assembly1_A  TM=6.590E-01  e=4.181E-16  Burkholderia thailandensis E264